Protein AF-A0A7J9PEL7-F1 (afdb_monomer)

Solvent-accessible surface area (backbone atoms only — not comparable to full-atom values): 27403 Å² total; per-residue (Å²): 136,82,88,91,86,84,88,88,78,89,92,85,79,84,77,78,75,78,64,82,72,67,81,70,72,71,47,67,44,72,65,52,62,36,76,44,71,66,62,45,57,34,31,46,69,50,69,36,65,22,92,60,58,43,24,30,36,38,66,42,43,48,27,34,41,40,18,80,68,28,40,36,37,41,76,51,77,20,33,27,36,34,36,48,72,29,37,41,36,34,45,28,32,30,29,20,29,32,5,28,27,12,37,30,33,36,44,27,30,61,24,40,40,34,49,27,38,18,30,49,13,46,26,6,36,39,27,34,53,21,29,45,29,39,39,30,51,27,35,14,28,51,9,49,31,5,36,38,31,34,48,19,32,49,28,40,40,33,49,28,38,14,29,50,10,49,29,5,36,36,30,27,52,50,18,26,49,28,39,42,29,50,27,38,15,30,50,5,49,28,6,35,37,29,27,54,49,21,23,50,27,40,40,32,47,28,39,15,31,64,8,59,20,12,33,33,35,27,45,20,32,57,29,43,40,23,53,24,40,22,31,9,88,31,42,72,40,81,45,79,45,54,47,44,38,26,42,54,86,66,100,80,45,39,9,29,37,34,39,26,88,83,66,68,14,63,19,63,68,35,59,45,86,86,60,82,53,28,18,74,66,56,44,74,75,53,100,61,30,50,23,73,27,25,30,30,59,87,84,76,69,84,70,47,29,51,72,46,78,74,26,62,65,73,46,78,37,66,51,47,57,48,61,34,34,29,39,69,50,41,79,82,34,69,62,46,39,36,36,37,35,62,98,78,50,77,36,74,35,44,81,53,95,81,34,30,38,42,56,73,47,87,50,69,73,45,78,39,42,41,36,41,34,30,28,25,68,75,69,26,63,27,68,84,53,65,39,52,35,32,29,58,54,81,81,82,79,90,79,84,91,77,92,78,81,88,59,50,91,48,51,43,78,77,58,71,20,73,54,45,45,50,48,60,47,72,31,52,37,31,15,34,47,78,69,26,40,60,57,39,41,59,56,21,65,78,62,44,62,29,80,90,64,73,93,85,59,35,33,35,41,25,38,45,43,93,55,9,58,55,37,48,74,47,30,83,78,43,96,73,50,64,38,77,69,31,83,21,89,32,14,7,33,36,35,69,48,80,46,73,47,71,92,54,102,58,79,44,78,32,47,38,39,39,31,22,22,21,38,74,50,0,26,50,14,19,52,59,48,57,31,62,33,70,60,86,63,97,52,67,38,34,20,32,48,48,101,90,46,58,39,86,74,84

Secondary structure (DSSP, 8-state):
------SS------------------EEE-SSSEEE-S-EEEEE-S-EE-SSS-SEEE-SSSEEEE-TT-EEE--SSS-SEEEES-BSEEEES-EEESSSEEEEEES-BS-EEES-EE-SSSEEEEEES--S-EEES-B--SSSEEEEEES--S-EEES-B--SSSEEEEEESS--S-EEES-B--S-SEEEEEESS--S-EEES-EEES-SEEEEEES--S-EEES-EEESSSSEEEES----B-SB-STT-B--EEE-TTS-SHHHHS--SSSSSB-SS-EE-SSS-EESSPBP--S---PPPEEEEEES-SSEESSS--EEEEEEE-TT-EEEEEEEETTTEEEEEEEETTEEEEE--SPPSEEEEEEEEEEETTS-EE---EEEEEE-PPPPPP-S--------TTBPS----HHHHHHHHHSEEEESSHHHHHHHTTTBS--EESTT----S-EEEES-TTT-HHHHHHGGGSSS---SSSS-TTEEEEEEEEEEE-SSSS-EEEEEEEEEESSHHHHHHHHHHHHH-SS--SS-EEEEEETTEEEE--

Sequence (554 aa):
MKDLNVKYLIFLALIVLFTSISSVSADNISTVPYVINTPGTHYLANDLFSSSGNAITITCDNVTIDGKEYTISGIGSNEGIYASGVSNITIKNVHVEHCFGGIYLDNVTDSIIENNTANSNDGGIYLIHSSNNTVTGNTANENWIGIEILQSSYNIVTGNTANSNDWGIGIYGSSNNNNITNNTANSNKYGIVLAYYSSNNRITNNTANSNKYGIHIEHSSNNNIFYNIFNNTNNYGPWGSNQNYWNTSGELGGGNYWFTPNGTGWSERYNDTDGDGFCDPYYPLDENNTDYLPIALISEDITAPAVTILSPEGTTYTTNNVTINVTATDFSGVSSVIAEIEGIGNVTLTLNDSYYLGNTGTLSNGNYTVTTYANDTFGNVNSSENVSIIIAVPSSSSSSRSDGDHYSSDLADGFTSKEIKSFVSSASVIFGNEIDQGFAKQLRENVETADGHTLIGDIIIVGGPEVNALAKEYNDQFKIPISNDNPGENKGVIQILKVQDNSGSVIKSYTIVYIAGSDRYGTLAALEYFKTLDELPEGPITVEYTENGPVLVE

Foldseek 3Di:
DDDDDDDPDDDPDPPPPPPPPPPPPAAEDDEDPEEAPDADEHEHPAAYEDADEERYEYDEERYEYADCQHEYEYQQDYEPYEYECYEAYEYENYEAENYQEPAEYYCYANYEYAHYEQEHHQERHEQHVYEHYEYANYEQEHHQERYEHHVYEHYEYAHYEQEHYLERYEYEDCHEHYEAAHYEQEHYQERYEAEDAHEHYEHAHYEYAAYVESYEYYCYEAYAAANYAAAYPHDYHYHNYAAYHQWDDDPLIGGYAFHYPVQCTPQSPADDPVQSQFRPDWAPPDPHYIGRGHGHDPPDDQDAWDKDWPPDAQEEDQAQKTKTKMATDHSLAWPWKWKAKPPPGIDTFDDDPRITIDMPPGHDFDKIKIWMWIAGPNGHIDTPDIHIYGHDHDDDDDDDDDDDDDAAPQAAPLAPAPALSNLLSFAAEEEQDPLQLVLSSNGGVHHYYQPPDDPPAAYEYAEALVRRVVNVVCQVVAPFRAELPPVHPQKKKWAWDWDWDPVDPDTDIYIYTYQYHSDPNNSNLSSNVSSHDHHRDPHMWMWGQDPVGIDTDD

Mean predicted aligned error: 17.96 Å

Radius of gyration: 30.97 Å; Cα contacts (8 Å, |Δi|>4): 1614; chains: 1; bounding box: 81×68×87 Å

InterPro domains:
  IPR006626 Parallel beta-helix repeat [SM00710] (86-107)
  IPR006626 Parallel beta-helix repeat [SM00710] (108-129)
  IPR006626 Parallel beta-helix repeat [SM00710] (130-151)
  IPR006626 Parallel beta-helix repeat [SM00710] (152-173)
  IPR006626 Parallel beta-helix repeat [SM00710] (175-196)
  IPR006626 Parallel beta-helix repeat [SM00710] (198-219)
  IPR007742 Periplasmic copper-binding protein NosD-like, beta helix domain [PF05048] (62-263)
  IPR011050 Pectin lyase fold/virulence factor [SSF51126] (33-287)
  IPR012334 Pectin lyase fold [G3DSA:2.160.20.10] (18-279)
  IPR013783 Immunoglobulin-like fold [G3DSA:2.60.40.10] (304-395)
  IPR022441 Parallel beta-helix repeat-2 [TIGR03804] (102-144)
  IPR022441 Parallel beta-helix repeat-2 [TIGR03804] (124-166)
  IPR022441 Parallel beta-helix repeat-2 [TIGR03804] (168-195)
  IPR022441 Parallel beta-helix repeat-2 [TIGR03804] (196-235)
  IPR022651 S-layer protein, outer domain [PF05124] (458-528)

Organism: Methanococcus maripaludis (NCBI:txid39152)

Nearest PDB structures (foldseek):
  8cka-assembly1_A  TM=7.990E-01  e=2.080E-02  Deinococcus radiodurans R1 = ATCC 13939 = DSM 20539
  5zks-assembly1_A  TM=6.744E-01  e=4.080E-03  Pseudarthrobacter chlorophenolicus A6
  5i0e-assembly1_B  TM=7.863E-01  e=5.630E-02  Trueperella pyogenes
  5f7s-assembly2_B  TM=7.925E-01  e=6.449E-02  Trueperella pyogenes
  5zl5-assembly1_D  TM=6.108E-01  e=2.856E-02  Pseudarthrobacter chlorophenolicus A6

Structure (mmCIF, N/CA/C/O backbone):
data_AF-A0A7J9PEL7-F1
#
_entry.id   AF-A0A7J9PEL7-F1
#
loop_
_atom_site.group_PDB
_atom_site.id
_atom_site.type_symbol
_atom_site.label_atom_id
_atom_site.label_alt_id
_atom_site.label_comp_id
_atom_site.label_asym_id
_atom_site.label_entity_id
_atom_site.label_seq_id
_atom_site.pdbx_PDB_ins_code
_atom_site.Cartn_x
_atom_site.Cartn_y
_atom_site.Cartn_z
_atom_site.occupancy
_atom_site.B_iso_or_equiv
_atom_site.auth_seq_id
_atom_site.auth_comp_id
_atom_site.auth_asym_id
_atom_site.auth_atom_id
_atom_site.pdbx_PDB_model_num
ATOM 1 N N . MET A 1 1 ? 3.640 -50.588 11.213 1.00 38.16 1 MET A N 1
ATOM 2 C CA . MET A 1 1 ? 4.276 -49.386 10.640 1.00 38.16 1 MET A CA 1
ATOM 3 C C . MET A 1 1 ? 3.196 -48.718 9.807 1.00 38.16 1 MET A C 1
ATOM 5 O O . MET A 1 1 ? 3.029 -49.094 8.663 1.00 38.16 1 MET A O 1
ATOM 9 N N . LYS A 1 2 ? 2.174 -48.106 10.413 1.00 33.50 2 LYS A N 1
ATOM 10 C CA . LYS A 1 2 ? 2.158 -46.907 11.273 1.00 33.50 2 LYS A CA 1
ATOM 11 C C . LYS A 1 2 ? 2.652 -45.660 10.532 1.00 33.50 2 LYS A C 1
ATOM 13 O O . LYS A 1 2 ? 3.819 -45.599 10.173 1.00 33.50 2 LYS A O 1
ATOM 18 N N . ASP A 1 3 ? 1.700 -44.737 10.410 1.00 34.62 3 ASP A N 1
ATOM 19 C CA . ASP A 1 3 ? 1.826 -43.286 10.281 1.00 34.62 3 ASP A CA 1
ATOM 20 C C . ASP A 1 3 ? 2.136 -42.702 8.901 1.00 34.62 3 ASP A C 1
ATOM 22 O O . ASP A 1 3 ? 3.257 -42.301 8.622 1.00 34.62 3 ASP A O 1
ATOM 26 N N . LEU A 1 4 ? 1.081 -42.553 8.087 1.00 30.44 4 LEU A N 1
ATOM 27 C CA . LEU A 1 4 ? 0.816 -41.308 7.349 1.00 30.44 4 LEU A CA 1
ATOM 28 C C . LEU A 1 4 ? -0.655 -41.268 6.882 1.00 30.44 4 LEU A C 1
ATOM 30 O O . LEU A 1 4 ? -0.966 -41.410 5.707 1.00 30.44 4 LEU A O 1
ATOM 34 N N . ASN A 1 5 ? -1.590 -41.170 7.832 1.00 37.16 5 ASN A N 1
ATOM 35 C CA . ASN A 1 5 ? -3.023 -41.033 7.532 1.00 37.16 5 ASN A CA 1
ATOM 36 C C . ASN A 1 5 ? -3.739 -40.123 8.549 1.00 37.16 5 ASN A C 1
ATOM 38 O O . ASN A 1 5 ? -4.806 -40.448 9.057 1.00 37.16 5 ASN A O 1
ATOM 42 N N . VAL A 1 6 ? -3.112 -38.986 8.877 1.00 38.25 6 VAL A N 1
ATOM 43 C CA . VAL A 1 6 ? -3.708 -37.879 9.645 1.00 38.25 6 VAL A CA 1
ATOM 44 C C . VAL A 1 6 ? -3.074 -36.574 9.153 1.00 38.25 6 VAL A C 1
ATOM 46 O O . VAL A 1 6 ? -1.989 -36.243 9.621 1.00 38.25 6 VAL A O 1
ATOM 49 N N . LYS A 1 7 ? -3.699 -35.875 8.184 1.00 34.28 7 LYS A N 1
ATOM 50 C CA . LYS A 1 7 ? -3.539 -34.410 7.969 1.00 34.28 7 LYS A CA 1
ATOM 51 C C . LYS A 1 7 ? -4.413 -33.747 6.881 1.00 34.28 7 LYS A C 1
ATOM 53 O O . LYS A 1 7 ? -4.077 -32.654 6.454 1.00 34.28 7 LYS A O 1
ATOM 58 N N . TYR A 1 8 ? -5.543 -34.329 6.468 1.00 32.06 8 TYR A N 1
ATOM 59 C CA . TYR A 1 8 ? -6.519 -33.624 5.607 1.00 32.06 8 TYR A CA 1
ATOM 60 C C . TYR A 1 8 ? -7.971 -33.915 6.005 1.00 32.06 8 TYR A C 1
ATOM 62 O O . TYR A 1 8 ? -8.818 -34.241 5.184 1.00 32.06 8 TYR A O 1
ATOM 70 N N . LEU A 1 9 ? -8.255 -33.804 7.301 1.00 32.06 9 LEU A N 1
ATOM 71 C CA . LEU A 1 9 ? -9.606 -33.649 7.834 1.00 32.06 9 LEU A CA 1
ATOM 72 C C . LEU A 1 9 ? -9.492 -32.696 9.033 1.00 32.06 9 LEU A C 1
ATOM 74 O O . LEU A 1 9 ? -8.591 -32.881 9.848 1.00 32.06 9 LEU A O 1
ATOM 78 N N . ILE A 1 10 ? -10.423 -31.744 9.135 1.00 31.88 10 ILE A N 1
ATOM 79 C CA . ILE A 1 10 ? -10.523 -30.618 10.090 1.00 31.88 10 ILE A CA 1
ATOM 80 C C . ILE A 1 10 ? -9.988 -29.290 9.523 1.00 31.88 10 ILE A C 1
ATOM 82 O O . ILE A 1 10 ? -8.906 -28.839 9.871 1.00 31.88 10 ILE A O 1
ATOM 86 N N . PHE A 1 11 ? -10.800 -28.647 8.681 1.00 27.72 11 PHE A N 1
ATOM 87 C CA . PHE A 1 11 ? -11.146 -27.223 8.816 1.00 27.72 11 PHE A CA 1
ATOM 88 C C . PHE A 1 11 ? -12.540 -27.006 8.201 1.00 27.72 11 PHE A C 1
ATOM 90 O O . PHE A 1 11 ? -12.734 -26.335 7.198 1.00 27.72 11 PHE A O 1
ATOM 97 N N . LEU A 1 12 ? -13.528 -27.685 8.790 1.00 32.22 12 LEU A N 1
ATOM 98 C CA . LEU A 1 12 ? -14.948 -27.410 8.584 1.00 32.22 12 LEU A CA 1
ATOM 99 C C . LEU A 1 12 ? -15.649 -27.635 9.923 1.00 32.22 12 LEU A C 1
ATOM 101 O O . LEU A 1 12 ? -16.170 -28.713 10.188 1.00 32.22 12 LEU A O 1
ATOM 105 N N . ALA A 1 13 ? -15.514 -26.649 10.811 1.00 28.16 13 ALA A N 1
ATOM 106 C CA . ALA A 1 13 ? -16.372 -26.421 11.974 1.00 28.16 13 ALA A CA 1
ATOM 107 C C . ALA A 1 13 ? -15.908 -25.153 12.713 1.00 28.16 13 ALA A C 1
ATOM 109 O O . ALA A 1 13 ? -15.341 -25.234 13.799 1.00 28.16 13 ALA A O 1
ATOM 110 N N . LEU A 1 14 ? -16.195 -23.972 12.164 1.00 28.61 14 LEU A N 1
ATOM 111 C CA . LEU A 1 14 ? -16.724 -22.925 13.034 1.00 28.61 14 LEU A CA 1
ATOM 112 C C . LEU A 1 14 ? -18.226 -22.906 12.783 1.00 28.61 14 LEU A C 1
ATOM 114 O O . LEU A 1 14 ? -18.744 -22.265 11.875 1.00 28.61 14 LEU A O 1
ATOM 118 N N . ILE A 1 15 ? -18.908 -23.732 13.569 1.00 34.09 15 ILE A N 1
ATOM 119 C CA . ILE A 1 15 ? -20.324 -23.570 13.847 1.00 34.09 15 ILE A CA 1
ATOM 120 C C . ILE A 1 15 ? -20.444 -22.170 14.446 1.00 34.09 15 ILE A C 1
ATOM 122 O O . ILE A 1 15 ? -20.112 -21.960 15.612 1.00 34.09 15 ILE A O 1
ATOM 126 N N . VAL A 1 16 ? -20.896 -21.207 13.642 1.00 32.59 16 VAL A N 1
ATOM 127 C CA . VAL A 1 16 ? -21.581 -20.037 14.180 1.00 32.59 16 VAL A CA 1
ATOM 128 C C . VAL A 1 16 ? -22.853 -20.596 14.799 1.00 32.59 16 VAL A C 1
ATOM 130 O O . VAL A 1 16 ? -23.859 -20.836 14.133 1.00 32.59 16 VAL A O 1
ATOM 133 N N . LEU A 1 17 ? -22.774 -20.897 16.093 1.00 31.14 17 LEU A N 1
ATOM 134 C CA . LEU A 1 17 ? -23.946 -20.952 16.941 1.00 31.14 17 LEU A CA 1
ATOM 135 C C . LEU A 1 17 ? -24.556 -19.554 16.855 1.00 31.14 17 LEU A C 1
ATOM 137 O O . LEU A 1 17 ? -24.154 -18.646 17.574 1.00 31.14 17 LEU A O 1
ATOM 141 N N . PHE A 1 18 ? -25.532 -19.387 15.962 1.00 34.00 18 PHE A N 1
ATOM 142 C CA . PHE A 1 18 ? -26.567 -18.377 16.117 1.00 34.00 18 PHE A CA 1
ATOM 143 C C . PHE A 1 18 ? -27.345 -18.735 17.391 1.00 34.00 18 PHE A C 1
ATOM 145 O O . PHE A 1 18 ? -28.462 -19.246 17.363 1.00 34.00 18 PHE A O 1
ATOM 152 N N . THR A 1 19 ? -26.745 -18.482 18.554 1.00 33.47 19 THR A N 1
ATOM 153 C CA . THR A 1 19 ? -27.541 -17.962 19.653 1.00 33.47 19 THR A CA 1
ATOM 154 C C . THR A 1 19 ? -28.042 -16.627 19.151 1.00 33.47 19 THR A C 1
ATOM 156 O O . THR A 1 19 ? -27.228 -15.786 18.785 1.00 33.47 19 THR A O 1
ATOM 159 N N . SER A 1 20 ? -29.360 -16.487 19.054 1.00 35.47 20 SER A N 1
ATOM 160 C CA . SER A 1 20 ? -30.063 -15.239 18.781 1.00 35.47 20 SER A CA 1
ATOM 161 C C . SER A 1 20 ? -29.303 -14.044 19.362 1.00 35.47 20 SER A C 1
ATOM 163 O O . SER A 1 20 ? -29.417 -13.759 20.556 1.00 35.47 20 SER A O 1
ATOM 165 N N . ILE A 1 21 ? -28.513 -13.362 18.531 1.00 40.50 21 ILE A N 1
ATOM 166 C CA . ILE A 1 21 ? -28.058 -12.021 18.852 1.00 40.50 21 ILE A CA 1
ATOM 167 C C . ILE A 1 21 ? -29.318 -11.204 18.643 1.00 40.50 21 ILE A C 1
ATOM 169 O O . ILE A 1 21 ? -29.686 -10.855 17.523 1.00 40.50 21 ILE A O 1
ATOM 173 N N . SER A 1 22 ? -30.048 -11.006 19.741 1.00 38.19 22 SER A N 1
ATOM 174 C CA . SER A 1 22 ? -30.887 -9.830 19.912 1.00 38.19 22 SER A CA 1
ATOM 175 C C . SER A 1 22 ? -30.138 -8.687 19.253 1.00 38.19 22 SER A C 1
ATOM 177 O O . SER A 1 22 ? -28.979 -8.486 19.606 1.00 38.19 22 SER A O 1
ATOM 179 N N . SER A 1 23 ? -30.736 -8.015 18.271 1.00 40.09 23 SER A N 1
ATOM 180 C CA . SER A 1 23 ? -30.172 -6.808 17.676 1.00 40.09 23 SER A CA 1
ATOM 181 C C . SER A 1 23 ? -29.805 -5.860 18.817 1.00 40.09 23 SER A C 1
ATOM 183 O O . SER A 1 23 ? -30.679 -5.182 19.364 1.00 40.09 23 SER A O 1
ATOM 185 N N . VAL A 1 24 ? -28.545 -5.896 19.253 1.00 47.69 24 VAL A N 1
ATOM 186 C CA . VAL A 1 24 ? -28.011 -4.938 20.207 1.00 47.69 24 VAL A CA 1
ATOM 187 C C . VAL A 1 24 ? -28.098 -3.639 19.438 1.00 47.69 24 VAL A C 1
ATOM 189 O O . VAL A 1 24 ? -27.579 -3.542 18.324 1.00 47.69 24 VAL A O 1
ATOM 192 N N . SER A 1 25 ? -28.894 -2.700 19.947 1.00 51.19 25 SER A N 1
ATOM 193 C CA . SER A 1 25 ? -28.944 -1.377 19.350 1.00 51.19 25 SER A CA 1
ATOM 194 C C . SER A 1 25 ? -27.511 -0.887 19.250 1.00 51.19 25 SER A C 1
ATOM 196 O O . SER A 1 25 ? -26.796 -0.949 20.242 1.00 51.19 25 SER A O 1
ATOM 198 N N . ALA A 1 26 ? -27.107 -0.448 18.064 1.00 60.47 26 ALA A N 1
ATOM 199 C CA . ALA A 1 26 ? -25.869 0.285 17.871 1.00 60.47 26 ALA A CA 1
ATOM 200 C 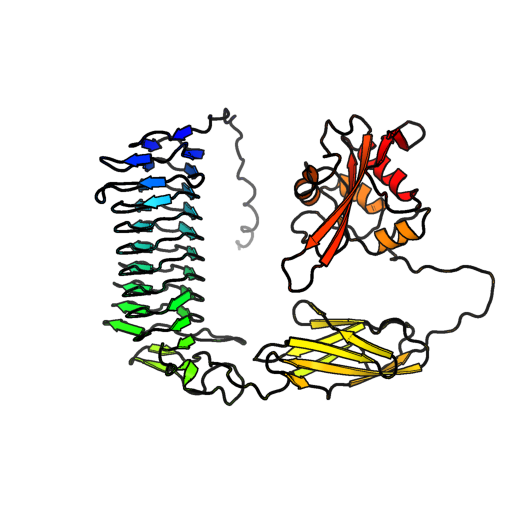C . ALA A 1 26 ? -25.699 1.305 19.009 1.00 60.47 26 ALA A C 1
ATOM 202 O O . ALA A 1 26 ? -26.512 2.229 19.128 1.00 60.47 26 ALA A O 1
ATOM 203 N N . ASP A 1 27 ? -24.694 1.103 19.860 1.00 79.00 27 ASP A N 1
ATOM 204 C CA . ASP A 1 27 ? -24.444 1.996 20.982 1.00 79.00 27 ASP A CA 1
ATOM 205 C C . ASP A 1 27 ? -23.780 3.259 20.428 1.00 79.00 27 ASP A C 1
ATOM 207 O O . ASP A 1 27 ? -22.665 3.250 19.902 1.00 79.00 27 ASP A O 1
ATOM 211 N N . ASN A 1 28 ? -24.535 4.355 20.468 1.00 93.19 28 ASN A N 1
ATOM 212 C CA . ASN A 1 28 ? -24.075 5.661 20.027 1.00 93.19 28 ASN A CA 1
ATOM 213 C C . ASN A 1 28 ? -23.346 6.355 21.184 1.00 93.19 28 ASN A C 1
ATOM 215 O O . ASN A 1 28 ? -23.940 6.652 22.223 1.00 93.19 28 ASN A O 1
ATOM 219 N N . ILE A 1 29 ? -22.068 6.654 20.983 1.00 97.06 29 ILE A N 1
ATOM 220 C CA . ILE A 1 29 ? -21.221 7.394 21.912 1.00 97.06 29 ILE A CA 1
ATOM 221 C C . ILE A 1 29 ? -21.400 8.885 21.622 1.00 97.06 29 ILE A C 1
ATOM 223 O O . ILE A 1 29 ? -20.903 9.408 20.625 1.00 97.06 29 ILE A O 1
ATOM 227 N N . SER A 1 30 ? -22.129 9.574 22.501 1.00 96.62 30 SER A N 1
ATOM 228 C CA . SER A 1 30 ? -22.395 11.017 22.390 1.00 96.62 30 SER A CA 1
ATOM 229 C C . SER A 1 30 ? -21.666 11.868 23.435 1.00 96.62 30 SER A C 1
ATOM 231 O O . SER A 1 30 ? -21.715 13.096 23.382 1.00 96.62 30 SER A O 1
ATOM 233 N N . THR A 1 31 ? -21.014 11.237 24.418 1.00 96.50 31 THR A N 1
ATOM 234 C CA . THR A 1 31 ? -20.291 11.912 25.510 1.00 96.50 31 THR A CA 1
ATOM 235 C C . THR A 1 31 ? -19.073 11.107 25.949 1.00 96.50 31 THR A C 1
ATOM 237 O O . THR A 1 31 ? -19.129 9.879 25.948 1.00 96.50 31 THR A O 1
ATOM 240 N N . VAL A 1 32 ? -18.029 11.798 26.411 1.00 97.06 32 VAL A N 1
ATOM 241 C CA . VAL A 1 32 ? -16.792 11.218 26.964 1.00 97.06 32 VAL A CA 1
ATOM 242 C C . VAL A 1 32 ? -16.527 11.758 28.381 1.00 97.06 32 VAL A C 1
ATOM 244 O O . VAL A 1 32 ? -17.002 12.853 28.697 1.00 97.06 32 VAL A O 1
ATOM 247 N N . PRO A 1 33 ? -15.804 11.031 29.255 1.00 96.94 33 PRO A N 1
ATOM 248 C CA . PRO A 1 33 ? -15.179 9.725 29.025 1.00 96.94 33 PRO A CA 1
ATOM 249 C C . PRO A 1 33 ? -16.208 8.596 28.870 1.00 96.94 33 PRO A C 1
ATOM 251 O O . PRO A 1 33 ? -17.239 8.588 29.544 1.00 96.94 33 PRO A O 1
ATOM 254 N N . TYR A 1 34 ? -15.926 7.641 27.987 1.00 97.00 34 TYR A N 1
ATOM 255 C CA . TYR A 1 34 ? -16.792 6.498 27.697 1.00 97.00 34 TYR A CA 1
ATOM 256 C C . TYR A 1 34 ? -16.021 5.181 27.831 1.00 97.00 34 TYR A C 1
ATOM 258 O O . TYR A 1 34 ? -14.873 5.081 27.404 1.00 97.00 34 TYR A O 1
ATOM 266 N N . VAL A 1 35 ? -16.647 4.156 28.415 1.00 97.75 35 VAL A N 1
ATOM 267 C CA . VAL A 1 35 ? -16.036 2.829 28.589 1.00 97.75 35 VAL A CA 1
ATOM 268 C C . VAL A 1 35 ? -16.846 1.794 27.820 1.00 97.75 35 VAL A C 1
ATOM 270 O O . VAL A 1 35 ? -18.002 1.541 28.156 1.00 97.75 35 VAL A O 1
ATOM 273 N N . ILE A 1 36 ? -16.217 1.163 26.832 1.00 97.75 36 ILE A N 1
ATOM 274 C CA . ILE A 1 36 ? -16.770 0.039 26.082 1.00 97.75 36 ILE A CA 1
ATOM 275 C C . ILE A 1 36 ? -16.380 -1.253 26.796 1.00 97.75 36 ILE A C 1
ATOM 277 O O . ILE A 1 36 ? -15.233 -1.697 26.744 1.00 97.75 36 ILE A O 1
ATOM 281 N N . ASN A 1 37 ? -17.358 -1.849 27.470 1.00 96.56 37 ASN A N 1
ATOM 282 C CA . ASN A 1 37 ? -17.214 -3.101 28.217 1.00 96.56 37 ASN A CA 1
ATOM 283 C C . ASN A 1 37 ? -18.135 -4.219 27.697 1.00 96.56 37 ASN A C 1
ATOM 285 O O . ASN A 1 37 ? -18.250 -5.267 28.335 1.00 96.56 37 ASN A O 1
ATOM 289 N N . THR A 1 38 ? -18.787 -3.995 26.553 1.00 94.88 38 THR A N 1
ATOM 290 C CA . THR A 1 38 ? -19.583 -4.998 25.846 1.00 94.88 38 THR A CA 1
ATOM 291 C C . THR A 1 38 ? -19.128 -5.124 24.385 1.00 94.88 38 THR A C 1
ATOM 293 O O . THR A 1 38 ? -18.906 -4.100 23.727 1.00 94.88 38 THR A O 1
ATOM 296 N N . PRO A 1 39 ? -18.985 -6.363 23.870 1.00 96.88 39 PRO A N 1
ATOM 297 C CA . PRO A 1 39 ? -18.703 -6.608 22.461 1.00 96.88 39 PRO A CA 1
ATOM 298 C C . PRO A 1 39 ? -19.746 -5.992 21.529 1.00 96.88 39 PRO A C 1
ATOM 300 O O . PRO A 1 39 ? -20.911 -5.844 21.900 1.00 96.88 39 PRO A O 1
ATOM 303 N N . GLY A 1 40 ? -19.349 -5.737 20.286 1.00 94.75 40 GLY A N 1
ATOM 304 C CA . GLY A 1 40 ? -20.227 -5.232 19.236 1.00 94.75 40 GLY A CA 1
ATOM 305 C C . GLY A 1 40 ? -19.725 -3.941 18.604 1.00 94.75 40 GLY A C 1
ATOM 306 O O . GLY A 1 40 ? -18.581 -3.527 18.797 1.00 94.75 40 GLY A O 1
ATOM 307 N N . THR A 1 41 ? -20.594 -3.321 17.809 1.00 96.81 41 THR A N 1
ATOM 308 C CA . THR A 1 41 ? -20.276 -2.094 17.078 1.00 96.81 41 THR A CA 1
ATOM 309 C C . THR A 1 41 ? -20.808 -0.866 17.805 1.00 96.81 41 THR A C 1
ATOM 311 O O . THR A 1 41 ? -22.000 -0.770 18.100 1.00 96.81 41 THR A O 1
ATOM 314 N N . HIS A 1 42 ? -19.910 0.087 18.019 1.00 97.38 42 HIS A N 1
ATOM 315 C CA . HIS A 1 42 ? -20.126 1.365 18.679 1.00 97.38 42 HIS A CA 1
ATOM 316 C C . HIS A 1 42 ? -19.851 2.484 17.680 1.00 97.38 42 HIS A C 1
ATOM 318 O O . HIS A 1 42 ? -18.880 2.421 16.924 1.00 97.38 42 HIS A O 1
ATOM 324 N N . TYR A 1 43 ? -20.696 3.509 17.672 1.00 97.88 43 TYR A N 1
ATOM 325 C CA . TYR A 1 43 ? -20.584 4.617 16.723 1.00 97.88 43 TYR A CA 1
ATOM 326 C C . TYR A 1 43 ? -20.413 5.932 17.455 1.00 97.88 43 TYR A C 1
ATOM 328 O O . TYR A 1 43 ? -21.110 6.180 18.438 1.00 97.88 43 TYR A O 1
ATOM 336 N N . LEU A 1 44 ? -19.568 6.820 16.940 1.00 98.25 44 LEU A N 1
ATOM 337 C CA . LEU A 1 44 ? -19.627 8.209 17.383 1.00 98.25 44 LEU A CA 1
ATOM 338 C C . LEU A 1 44 ? -20.891 8.874 16.826 1.00 98.25 44 LEU A C 1
ATOM 340 O O . LEU A 1 44 ? -21.285 8.646 15.679 1.00 98.25 44 LEU A O 1
ATOM 344 N N . ALA A 1 45 ? -21.551 9.673 17.663 1.00 97.50 45 ALA A N 1
ATOM 345 C CA . ALA A 1 45 ? -22.775 10.390 17.295 1.00 97.50 45 ALA A CA 1
ATOM 346 C C . ALA A 1 45 ? -22.541 11.873 16.965 1.00 97.50 45 ALA A C 1
ATOM 348 O O . ALA A 1 45 ? -23.412 12.521 16.384 1.00 97.50 45 ALA A O 1
ATOM 349 N N . ASN A 1 46 ? -21.403 12.413 17.392 1.00 98.19 46 ASN A N 1
ATOM 350 C CA . ASN A 1 46 ? -21.010 13.811 17.275 1.00 98.19 46 ASN A CA 1
ATOM 351 C C . ASN A 1 46 ? -19.518 13.947 17.599 1.00 98.19 46 ASN A C 1
ATOM 353 O O . ASN A 1 46 ? -18.918 13.010 18.124 1.00 98.19 46 ASN A O 1
ATOM 357 N N . ASP A 1 47 ? -18.959 15.137 17.377 1.00 98.50 47 ASP A N 1
ATOM 358 C CA . ASP A 1 47 ? -17.630 15.480 17.884 1.00 98.50 47 ASP A CA 1
ATOM 359 C C . ASP A 1 47 ? -17.610 15.455 19.420 1.00 98.50 47 ASP A C 1
ATOM 361 O O . ASP A 1 47 ? -18.545 15.915 20.086 1.00 98.50 47 ASP A O 1
ATOM 365 N N . LEU A 1 48 ? -16.535 14.917 19.987 1.00 98.31 48 LEU A N 1
ATOM 366 C CA . LEU A 1 48 ? -16.351 14.664 21.410 1.00 98.31 48 LEU A CA 1
ATOM 367 C C . LEU A 1 48 ? -15.130 15.423 21.923 1.00 98.31 48 LEU A C 1
ATOM 369 O O . LEU A 1 48 ? -14.077 15.441 21.293 1.00 98.31 48 LEU A O 1
ATOM 373 N N . PHE A 1 49 ? -15.263 16.016 23.108 1.00 97.38 49 PHE A N 1
ATOM 374 C CA . PHE A 1 49 ? -14.181 16.735 23.773 1.00 97.38 49 PHE A CA 1
ATOM 375 C C . PHE A 1 49 ? -13.917 16.129 25.151 1.00 97.38 49 PHE A C 1
ATOM 377 O O . PHE A 1 49 ? -14.799 16.154 26.014 1.00 97.38 49 PHE A O 1
ATOM 384 N N . SER A 1 50 ? -12.713 15.592 25.365 1.00 94.31 50 SER A N 1
ATOM 385 C CA . SER A 1 50 ? -12.309 15.042 26.661 1.00 94.31 50 SER A CA 1
ATOM 386 C C . SER A 1 50 ? -11.566 16.084 27.487 1.00 94.31 50 SER A C 1
ATOM 388 O O . SER A 1 50 ? -10.436 16.454 27.182 1.00 94.31 50 SER A O 1
ATOM 390 N N . SER A 1 51 ? -12.181 16.533 28.582 1.00 91.44 51 SER A N 1
ATOM 391 C CA . SER A 1 51 ? -11.553 17.467 29.525 1.00 91.44 51 SER A CA 1
ATOM 392 C C . SER A 1 51 ? -10.699 16.787 30.600 1.00 91.44 51 SER A C 1
ATOM 394 O O . SER A 1 51 ? -10.065 17.475 31.399 1.00 91.44 51 SER A O 1
ATOM 396 N N . SER A 1 52 ? -10.746 15.456 30.701 1.00 89.94 52 SER A N 1
ATOM 397 C CA . SER A 1 52 ? -9.994 14.672 31.687 1.00 89.94 52 SER A CA 1
ATOM 398 C C . SER A 1 52 ? -10.122 13.177 31.416 1.00 89.94 52 SER A C 1
ATOM 400 O O . SER A 1 52 ? -11.232 12.703 31.176 1.00 89.94 52 SER A O 1
ATOM 402 N N . GLY A 1 53 ? -9.033 12.427 31.600 1.00 90.31 53 GLY A N 1
ATOM 403 C CA . GLY A 1 53 ? -9.027 10.978 31.395 1.00 90.31 53 GLY A CA 1
ATOM 404 C C . GLY A 1 53 ? -9.197 10.587 29.925 1.00 90.31 53 GLY A C 1
ATOM 405 O O . GLY A 1 53 ? -9.459 11.428 29.064 1.00 90.31 53 GLY A O 1
ATOM 406 N N . ASN A 1 54 ? -9.014 9.300 29.639 1.00 96.62 54 ASN A N 1
ATOM 407 C CA . ASN A 1 54 ? -9.111 8.775 28.277 1.00 96.62 54 ASN A CA 1
ATOM 408 C C . ASN A 1 54 ? -10.514 9.033 27.720 1.00 96.62 54 ASN A C 1
ATOM 410 O O . ASN A 1 54 ? -11.499 8.801 28.427 1.00 96.62 54 ASN A O 1
ATOM 414 N N . ALA A 1 55 ? -10.620 9.510 26.477 1.00 98.06 55 ALA A N 1
ATOM 415 C CA . ALA A 1 55 ? -11.927 9.841 25.916 1.00 98.06 55 ALA A CA 1
ATOM 416 C C . ALA A 1 55 ? -12.768 8.570 25.726 1.00 98.06 55 ALA A C 1
ATOM 418 O O . ALA A 1 55 ? -13.905 8.507 26.192 1.00 98.06 55 ALA A O 1
ATOM 419 N N . ILE A 1 56 ? -12.186 7.529 25.126 1.00 98.44 56 ILE A N 1
ATOM 420 C CA . ILE A 1 56 ? -12.793 6.198 25.022 1.00 98.44 56 ILE A CA 1
ATOM 421 C C . ILE A 1 56 ? -11.830 5.149 25.568 1.00 98.44 56 ILE A C 1
ATOM 423 O O . ILE A 1 56 ? -10.649 5.138 25.234 1.00 98.44 56 ILE A O 1
ATOM 427 N N . THR A 1 57 ? -12.341 4.251 26.410 1.00 98.62 57 THR A N 1
ATOM 428 C CA . THR A 1 57 ? -11.605 3.092 26.928 1.00 98.62 57 THR A CA 1
ATOM 429 C C . THR A 1 57 ? -12.277 1.791 26.505 1.00 98.62 57 THR A C 1
ATOM 431 O O . THR A 1 57 ? -13.455 1.595 26.793 1.00 98.62 57 THR A O 1
ATOM 434 N N . ILE A 1 58 ? -11.531 0.892 25.867 1.00 98.69 58 ILE A N 1
ATOM 435 C CA . ILE A 1 58 ? -11.993 -0.435 25.446 1.00 98.69 58 ILE A CA 1
ATOM 436 C C . ILE A 1 58 ? -11.460 -1.482 26.425 1.00 98.69 58 ILE A C 1
ATOM 438 O O . ILE A 1 58 ? -10.249 -1.594 26.617 1.00 98.69 58 ILE A O 1
ATOM 442 N N . THR A 1 59 ? -12.364 -2.245 27.044 1.00 98.19 59 THR A N 1
ATOM 443 C CA . THR A 1 59 ? -12.025 -3.254 28.066 1.00 98.19 59 THR A CA 1
ATOM 444 C C . THR A 1 59 ? -12.556 -4.655 27.761 1.00 98.19 59 THR A C 1
ATOM 446 O O . THR A 1 59 ? -12.509 -5.531 28.626 1.00 98.19 59 THR A O 1
ATOM 449 N N . CYS A 1 60 ? -13.077 -4.885 26.554 1.00 98.06 60 CYS A N 1
ATOM 450 C CA . CYS A 1 60 ? -13.538 -6.198 26.111 1.00 98.06 60 CYS A CA 1
ATOM 451 C C . CYS A 1 60 ? -13.165 -6.476 24.649 1.00 98.06 60 CYS A C 1
ATOM 453 O O . CYS A 1 60 ? -12.954 -5.548 23.868 1.00 98.06 60 CYS A O 1
ATOM 455 N N . ASP A 1 61 ? -13.084 -7.762 24.311 1.00 98.56 61 ASP A N 1
ATOM 456 C CA . ASP A 1 61 ? -12.794 -8.248 22.961 1.00 98.56 61 ASP A CA 1
ATOM 457 C C . ASP A 1 61 ? -13.967 -8.020 21.994 1.00 98.56 61 ASP A C 1
ATOM 459 O O . ASP A 1 61 ? -15.117 -7.872 22.417 1.00 98.56 61 ASP A O 1
ATOM 463 N N . ASN A 1 62 ? -13.709 -8.149 20.688 1.00 97.75 62 ASN A N 1
ATOM 464 C CA . ASN A 1 62 ? -14.733 -8.124 19.630 1.00 97.75 62 ASN A CA 1
ATOM 465 C C . ASN A 1 62 ? -15.500 -6.792 19.580 1.00 97.75 62 ASN A C 1
ATOM 467 O O . ASN A 1 62 ? -16.736 -6.759 19.560 1.00 97.75 62 ASN A O 1
ATOM 471 N N . VAL A 1 63 ? -14.756 -5.688 19.589 1.00 98.44 63 VAL A N 1
ATOM 472 C CA . VAL A 1 63 ? -15.294 -4.323 19.567 1.00 98.44 63 VAL A CA 1
ATOM 473 C C . VAL A 1 63 ? -14.979 -3.668 18.235 1.00 98.44 63 VAL A C 1
ATOM 475 O O . VAL A 1 63 ? -13.827 -3.608 17.827 1.00 98.44 63 VAL A O 1
ATOM 478 N N . THR A 1 64 ? -15.985 -3.092 17.589 1.00 98.56 64 THR A N 1
ATOM 479 C CA . THR A 1 64 ? -15.777 -2.163 16.476 1.00 98.56 64 THR A CA 1
ATOM 480 C C . THR A 1 64 ? -16.159 -0.762 16.924 1.00 98.56 64 THR A C 1
ATOM 482 O O . THR A 1 64 ? -17.290 -0.554 17.349 1.00 98.56 64 THR A O 1
ATOM 485 N N . ILE A 1 65 ? -15.251 0.200 16.795 1.00 98.31 65 ILE A N 1
ATOM 486 C CA . ILE A 1 65 ? -15.550 1.630 16.854 1.00 98.31 65 ILE A CA 1
ATOM 487 C C . ILE A 1 65 ? -15.556 2.155 15.423 1.00 98.31 65 ILE A C 1
ATOM 489 O O . ILE A 1 65 ? -14.541 2.073 14.734 1.00 98.31 65 ILE A O 1
ATOM 493 N N . ASP A 1 66 ? -16.685 2.712 14.995 1.00 98.44 66 ASP A N 1
ATOM 494 C CA . ASP A 1 66 ? -16.794 3.468 13.749 1.00 98.44 66 ASP A CA 1
ATOM 495 C C . ASP A 1 66 ? -17.037 4.946 14.073 1.00 98.44 66 ASP A C 1
ATOM 497 O O . ASP A 1 66 ? -18.096 5.341 14.578 1.00 98.44 66 ASP A O 1
ATOM 501 N N . GLY A 1 67 ? -16.014 5.754 13.812 1.00 98.12 67 GLY A N 1
ATOM 502 C CA . GLY A 1 67 ? -16.003 7.180 14.084 1.00 98.12 67 GLY A CA 1
ATOM 503 C C . GLY A 1 67 ? -16.946 7.990 13.209 1.00 98.12 67 GLY A C 1
ATOM 504 O O . GLY A 1 67 ? -17.302 9.094 13.610 1.00 98.12 67 GLY A O 1
ATOM 505 N N . LYS A 1 68 ? -17.389 7.464 12.057 1.00 97.50 68 LYS A N 1
ATOM 506 C CA . LYS A 1 68 ? -18.200 8.207 11.074 1.00 97.50 68 LYS A CA 1
ATOM 507 C C . LYS A 1 68 ? -17.626 9.594 10.735 1.00 97.50 68 LYS A C 1
ATOM 509 O O . LYS A 1 68 ? -18.381 10.541 10.529 1.00 97.50 68 LYS A O 1
ATOM 514 N N . GLU A 1 69 ? -16.302 9.697 10.699 1.00 97.38 69 GLU A N 1
ATOM 515 C CA . GLU A 1 69 ? -15.518 10.922 10.497 1.00 97.38 69 GLU A CA 1
ATOM 516 C C . GLU A 1 69 ? -15.681 11.989 11.600 1.00 97.38 69 GLU A C 1
ATOM 518 O O . GLU A 1 69 ? -15.263 13.131 11.425 1.00 97.38 69 GLU A O 1
ATOM 523 N N . TYR A 1 70 ? -16.276 11.651 12.750 1.00 98.62 70 TYR A N 1
ATOM 524 C CA . TYR A 1 70 ? -16.338 12.562 13.896 1.00 98.62 70 TYR A CA 1
ATOM 525 C C . TYR A 1 70 ? -14.998 12.662 14.623 1.00 98.62 70 TYR A C 1
ATOM 527 O O . TYR A 1 70 ? -14.198 11.719 14.662 1.00 98.62 70 TYR A O 1
ATOM 535 N N . THR A 1 71 ? -14.794 13.815 15.259 1.00 98.75 71 THR A N 1
ATOM 536 C CA . THR A 1 71 ? -13.565 14.146 15.977 1.00 98.75 71 THR A CA 1
ATOM 537 C C . THR A 1 71 ? -13.653 13.818 17.463 1.00 98.75 71 THR A C 1
ATOM 539 O O . THR A 1 71 ? -14.622 14.158 18.136 1.00 98.75 71 THR A O 1
ATOM 542 N N . ILE A 1 72 ? -12.593 13.228 18.009 1.00 98.69 72 ILE A N 1
ATOM 543 C CA . ILE A 1 72 ? -12.287 13.142 19.435 1.00 98.69 72 ILE A CA 1
ATOM 544 C C . ILE A 1 72 ? -11.109 14.080 19.706 1.00 98.69 72 ILE A C 1
ATOM 546 O O . ILE A 1 72 ? -9.988 13.822 19.276 1.00 98.69 72 ILE A O 1
ATOM 550 N N . SER A 1 73 ? -11.357 15.159 20.440 1.00 98.25 73 SER A N 1
ATOM 551 C CA . SER A 1 73 ? -10.336 16.148 20.793 1.00 98.25 73 SER A CA 1
ATOM 552 C C . SER A 1 73 ? -10.017 16.082 22.289 1.00 98.25 73 SER A C 1
ATOM 554 O O . SER A 1 73 ? -10.923 16.013 23.130 1.00 98.25 73 SER A O 1
ATOM 556 N N . GLY A 1 74 ? -8.729 16.047 22.627 1.00 96.56 74 GLY A N 1
ATOM 557 C CA . GLY A 1 74 ? -8.231 15.967 24.001 1.00 96.56 74 GLY A CA 1
ATOM 558 C C . GLY A 1 74 ? -7.713 17.294 24.565 1.00 96.56 74 GLY A C 1
ATOM 559 O O . GLY A 1 74 ? -8.014 18.384 24.079 1.00 96.56 74 GLY A O 1
ATOM 560 N N . ILE A 1 75 ? -6.911 17.185 25.627 1.00 94.00 75 ILE A N 1
ATOM 561 C CA . ILE A 1 75 ? -6.212 18.303 26.292 1.00 94.00 75 ILE A CA 1
ATOM 562 C C . ILE A 1 75 ? -4.685 18.096 26.373 1.00 94.00 75 ILE A C 1
ATOM 564 O O . ILE A 1 75 ? -4.008 18.716 27.192 1.00 94.00 75 ILE A O 1
ATOM 568 N N . GLY A 1 76 ? -4.145 17.176 25.575 1.00 91.44 76 GLY A N 1
ATOM 569 C CA . GLY A 1 76 ? -2.718 16.865 25.429 1.00 91.44 76 GLY A CA 1
ATOM 570 C C . GLY A 1 76 ? -2.128 15.952 26.507 1.00 91.44 76 GLY A C 1
ATOM 571 O O . GLY A 1 76 ? -0.936 15.673 26.480 1.00 91.44 76 GLY A O 1
ATOM 572 N N . SER A 1 77 ? -2.930 15.499 27.474 1.00 93.00 77 SER A N 1
ATOM 573 C CA . SER A 1 77 ? -2.475 14.628 28.579 1.00 93.00 77 SER A CA 1
ATOM 574 C C . SER A 1 77 ? -3.278 13.337 28.733 1.00 93.00 77 SER A C 1
ATOM 576 O O . SER A 1 77 ? -2.963 12.513 29.587 1.00 93.00 77 SER A O 1
ATOM 578 N N . ASN A 1 78 ? -4.328 13.174 27.933 1.00 92.25 78 ASN A N 1
ATOM 579 C CA . ASN A 1 78 ? -5.201 12.011 27.915 1.00 92.25 78 ASN A CA 1
ATOM 580 C C . ASN A 1 78 ? -5.039 11.232 26.613 1.00 92.25 78 ASN A C 1
ATOM 582 O O . ASN A 1 78 ? -4.713 11.831 25.591 1.00 92.25 78 ASN A O 1
ATOM 586 N N . GLU A 1 79 ? -5.388 9.948 26.631 1.00 98.00 79 GLU A N 1
ATOM 587 C CA . GLU A 1 79 ? -5.5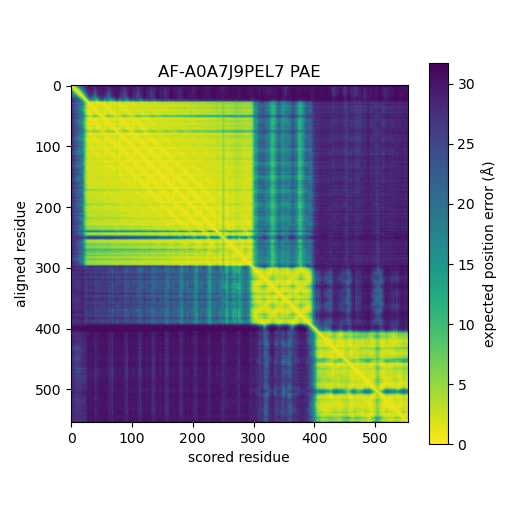69 9.200 25.388 1.00 98.00 79 GLU A CA 1
ATOM 588 C C . GLU A 1 79 ? -6.894 9.577 24.717 1.00 98.00 79 GLU A C 1
ATOM 590 O O . GLU A 1 79 ? -7.895 9.856 25.395 1.00 98.00 79 GLU A O 1
ATOM 595 N N . GLY A 1 80 ? -6.917 9.571 23.386 1.00 98.50 80 GLY A N 1
ATOM 596 C CA . GLY A 1 80 ? -8.154 9.682 22.621 1.00 98.50 80 GLY A CA 1
ATOM 597 C C . GLY A 1 80 ? -8.933 8.375 22.707 1.00 98.50 80 GLY A C 1
ATOM 598 O O . GLY A 1 80 ? -9.964 8.295 23.376 1.00 98.50 80 GLY A O 1
ATOM 599 N N . ILE A 1 81 ? -8.390 7.321 22.103 1.00 98.75 81 ILE A N 1
ATOM 600 C CA . ILE A 1 81 ? -8.909 5.956 22.218 1.00 98.75 81 ILE A CA 1
ATOM 601 C C . ILE A 1 81 ? -7.838 5.075 22.851 1.00 98.75 81 ILE A C 1
ATOM 603 O O . ILE A 1 81 ? -6.753 4.925 22.301 1.00 98.75 81 ILE A O 1
ATOM 607 N N . TYR A 1 82 ? -8.159 4.470 23.991 1.00 98.81 82 TYR A N 1
ATOM 608 C CA . TYR A 1 82 ? -7.277 3.561 24.715 1.00 98.81 82 TYR A CA 1
ATOM 609 C C . TYR A 1 82 ? -7.877 2.157 24.773 1.00 98.81 82 TYR A C 1
ATOM 611 O O . TYR A 1 82 ? -8.996 1.976 25.256 1.00 98.81 82 TYR A O 1
ATOM 619 N N . ALA A 1 83 ? -7.126 1.156 24.330 1.00 98.75 83 ALA A N 1
ATOM 620 C CA . ALA A 1 83 ? -7.483 -0.252 24.450 1.00 98.75 83 ALA A CA 1
ATOM 621 C C . ALA A 1 83 ? -6.391 -0.995 25.219 1.00 98.75 83 ALA A C 1
ATOM 623 O O . ALA A 1 83 ? -5.208 -0.806 24.939 1.00 98.75 83 ALA A O 1
ATOM 624 N N . SER A 1 84 ? -6.779 -1.838 26.179 1.00 98.19 84 SER A N 1
ATOM 625 C CA . SER A 1 84 ? -5.812 -2.555 27.014 1.00 98.19 84 SER A CA 1
ATOM 626 C C . SER A 1 84 ? -6.204 -4.002 27.261 1.00 98.19 84 SER A C 1
ATOM 628 O O . SER A 1 84 ? -7.288 -4.266 27.780 1.00 98.19 84 SER A O 1
ATOM 630 N N . GLY A 1 85 ? -5.307 -4.934 26.928 1.00 98.38 85 GLY A N 1
ATOM 631 C CA . GLY A 1 85 ? -5.476 -6.359 27.222 1.00 98.38 85 GLY A CA 1
ATOM 632 C C . GLY A 1 85 ? -6.658 -7.010 26.504 1.00 98.38 85 GLY A C 1
ATOM 633 O O . GLY A 1 85 ? -7.281 -7.908 27.068 1.00 98.38 85 GLY A O 1
ATOM 634 N N . VAL A 1 86 ? -6.977 -6.534 25.300 1.00 98.75 86 VAL A N 1
ATOM 635 C CA . VAL A 1 86 ? -8.112 -6.986 24.482 1.00 98.75 86 VAL A CA 1
ATOM 636 C C . VAL A 1 86 ? -7.647 -7.518 23.128 1.00 98.75 86 VAL A C 1
ATOM 638 O O . VAL A 1 86 ? -6.510 -7.319 22.707 1.00 98.75 86 VAL A O 1
ATOM 641 N N . SER A 1 87 ? -8.538 -8.197 22.426 1.00 98.69 87 SER A N 1
ATOM 642 C CA . SER A 1 87 ? -8.294 -8.795 21.120 1.00 98.69 87 SER A CA 1
ATOM 643 C C . SER A 1 87 ? -9.460 -8.564 20.166 1.00 98.69 87 SER A C 1
ATOM 645 O O . SER A 1 87 ? -10.590 -8.295 20.589 1.00 98.69 87 SER A O 1
ATOM 647 N N . ASN A 1 88 ? -9.185 -8.691 18.868 1.00 97.81 88 ASN A N 1
ATOM 648 C CA . ASN A 1 88 ? -10.187 -8.567 17.814 1.00 97.81 88 ASN A CA 1
ATOM 649 C C . ASN A 1 88 ? -10.978 -7.252 17.900 1.00 97.81 88 ASN A C 1
ATOM 651 O O . ASN A 1 88 ? -12.211 -7.254 17.953 1.00 97.81 88 ASN A O 1
ATOM 655 N N . ILE A 1 89 ? -10.269 -6.124 17.976 1.00 98.75 89 ILE A N 1
ATOM 656 C CA . ILE A 1 89 ? -10.897 -4.808 17.876 1.00 98.75 89 ILE A CA 1
ATOM 657 C C . ILE A 1 89 ? -10.731 -4.226 16.472 1.00 98.75 89 ILE A C 1
ATOM 659 O O . ILE A 1 89 ? -9.755 -4.494 15.773 1.00 98.75 89 ILE A O 1
ATOM 663 N N . THR A 1 90 ? -11.675 -3.387 16.064 1.00 98.81 90 THR A N 1
ATOM 664 C CA . THR A 1 90 ? -11.569 -2.559 14.862 1.00 98.81 90 THR A CA 1
ATOM 665 C C . THR A 1 90 ? -11.811 -1.109 15.241 1.00 98.81 90 THR A C 1
ATOM 667 O O . THR A 1 90 ? -12.860 -0.799 15.796 1.00 98.81 90 THR A O 1
ATOM 670 N N . ILE A 1 91 ? -10.869 -0.217 14.948 1.00 98.88 91 ILE A N 1
ATOM 671 C CA . ILE A 1 91 ? -11.049 1.231 15.110 1.00 98.88 91 ILE A CA 1
ATOM 672 C C . ILE A 1 91 ? -10.958 1.849 13.724 1.00 98.88 91 ILE A C 1
ATOM 674 O O . ILE A 1 91 ? -9.928 1.698 13.061 1.00 98.88 91 ILE A O 1
ATOM 678 N N . LYS A 1 92 ? -12.027 2.516 13.286 1.00 98.81 92 LYS A N 1
ATOM 679 C CA . LYS A 1 92 ? -12.080 3.099 11.949 1.00 98.81 92 LYS A CA 1
ATOM 680 C C . LYS A 1 92 ? -12.791 4.431 11.860 1.00 98.81 92 LYS A C 1
ATOM 682 O O . LYS A 1 92 ? -13.673 4.713 12.671 1.00 98.81 92 LYS A O 1
ATOM 687 N N . ASN A 1 93 ? -12.453 5.190 10.818 1.00 98.31 93 ASN A N 1
ATOM 688 C CA . ASN A 1 93 ? -13.145 6.411 10.410 1.00 98.31 93 ASN A CA 1
ATOM 689 C C . ASN A 1 93 ? -13.259 7.444 11.543 1.00 98.31 93 ASN A C 1
ATOM 691 O O . ASN A 1 93 ? -14.283 8.111 11.663 1.00 98.31 93 ASN A O 1
ATOM 695 N N . VAL A 1 94 ? -12.281 7.530 12.450 1.00 98.69 94 VAL A N 1
ATOM 696 C CA . VAL A 1 94 ? -12.281 8.527 13.531 1.00 98.69 94 VAL A CA 1
ATOM 697 C C . VAL A 1 94 ? -11.180 9.557 13.319 1.00 98.69 94 VAL A C 1
ATOM 699 O O . VAL A 1 94 ? -10.086 9.242 12.846 1.00 98.69 94 VAL A O 1
ATOM 702 N N . HIS A 1 95 ? -11.464 10.805 13.678 1.00 98.81 95 HIS A N 1
ATOM 703 C CA . HIS A 1 95 ? -10.454 11.849 13.793 1.00 98.81 95 HIS A CA 1
ATOM 704 C C . HIS A 1 95 ? -10.078 12.009 15.265 1.00 98.81 95 HIS A C 1
ATOM 706 O O . HIS A 1 95 ? -10.953 12.154 16.110 1.00 98.81 95 HIS A O 1
ATOM 712 N N . VAL A 1 96 ? -8.794 11.950 15.603 1.00 98.75 96 VAL A N 1
ATOM 713 C CA . VAL A 1 96 ? -8.305 12.082 16.975 1.00 98.75 96 VAL A CA 1
ATOM 714 C C . VAL A 1 96 ? -7.171 13.094 17.029 1.00 98.75 96 VAL A C 1
ATOM 716 O O . VAL A 1 96 ? -6.171 12.951 16.327 1.00 98.75 96 VAL A O 1
ATOM 719 N N . GLU A 1 97 ? -7.322 14.104 17.879 1.00 98.69 97 GLU A N 1
ATOM 720 C CA . GLU A 1 97 ? -6.382 15.222 17.977 1.00 98.69 97 GLU A CA 1
ATOM 721 C C . GLU A 1 97 ? -6.178 15.710 19.413 1.00 98.69 97 GLU A C 1
ATOM 723 O O . GLU A 1 97 ? -7.003 15.481 20.306 1.00 98.69 97 GLU A O 1
ATOM 728 N N . HIS A 1 98 ? -5.071 16.424 19.631 1.00 97.88 98 HIS A N 1
ATOM 729 C CA . HIS A 1 98 ? -4.723 17.040 20.909 1.00 97.88 98 HIS A CA 1
ATOM 730 C C . HIS A 1 98 ? -4.742 16.049 22.084 1.00 97.88 98 HIS A C 1
ATOM 732 O O . HIS A 1 98 ? -5.158 16.392 23.189 1.00 97.88 98 HIS A O 1
ATOM 738 N N . CYS A 1 99 ? -4.312 14.810 21.865 1.00 97.88 99 CYS A N 1
ATOM 739 C CA . CYS A 1 99 ? -4.180 13.763 22.876 1.00 97.88 99 CYS A CA 1
ATOM 740 C C . CYS A 1 99 ? -2.698 13.456 23.151 1.00 97.88 99 CYS A C 1
ATOM 742 O O . CYS A 1 99 ? -1.816 13.887 22.407 1.00 97.88 99 CYS A O 1
ATOM 744 N N . PHE A 1 100 ? -2.412 12.726 24.232 1.00 97.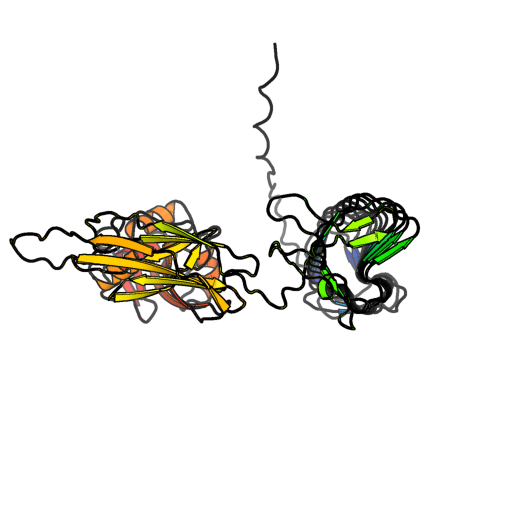31 100 PHE A N 1
ATOM 745 C CA . PHE A 1 100 ? -1.092 12.127 24.422 1.00 97.31 100 PHE A CA 1
ATOM 746 C C . PHE A 1 100 ? -0.889 11.058 23.341 1.00 97.31 100 PHE A C 1
ATOM 748 O O . PHE A 1 100 ? -0.161 11.294 22.394 1.00 97.31 100 PHE A O 1
ATOM 755 N N . GLY A 1 101 ? -1.623 9.955 23.375 1.00 97.88 101 GLY A N 1
ATOM 756 C CA . GLY A 1 101 ? -1.823 9.043 22.255 1.00 97.88 101 GLY A CA 1
ATOM 757 C C . GLY A 1 101 ? -3.191 9.269 21.616 1.00 97.88 101 GLY A C 1
ATOM 758 O O . GLY A 1 101 ? -4.222 9.257 22.295 1.00 97.88 101 GLY A O 1
ATOM 759 N N . GLY A 1 102 ? -3.227 9.463 20.300 1.00 98.62 102 GLY A N 1
ATOM 760 C CA . GLY A 1 102 ? -4.477 9.510 19.546 1.00 98.62 102 GLY A CA 1
ATOM 761 C C . GLY A 1 102 ? -5.202 8.167 19.652 1.00 98.62 102 GLY A C 1
ATOM 762 O O . GLY A 1 102 ? -6.270 8.059 20.258 1.00 98.62 102 GLY A O 1
ATOM 763 N N . ILE A 1 103 ? -4.571 7.115 19.132 1.00 98.88 103 ILE A N 1
ATOM 764 C CA . ILE A 1 103 ? -5.019 5.727 19.285 1.00 98.88 103 ILE A CA 1
ATOM 765 C C . ILE A 1 103 ? -3.918 4.940 19.993 1.00 98.88 103 ILE A C 1
ATOM 767 O O . ILE A 1 103 ? -2.835 4.746 19.446 1.00 98.88 103 ILE A O 1
ATOM 771 N N . TYR A 1 104 ? -4.199 4.475 21.206 1.00 98.88 104 TYR A N 1
ATOM 772 C CA . TYR A 1 104 ? -3.245 3.791 22.069 1.00 98.88 104 TYR A CA 1
ATOM 773 C C . TYR A 1 104 ? -3.695 2.356 22.337 1.00 98.88 104 TYR A C 1
ATOM 775 O O . TYR A 1 104 ? -4.706 2.116 23.002 1.00 98.88 104 TYR A O 1
ATOM 783 N N . LEU A 1 105 ? -2.910 1.395 21.856 1.00 98.88 105 LEU A N 1
ATOM 784 C CA . LEU A 1 105 ? -3.096 -0.031 22.090 1.00 98.88 105 LEU A CA 1
ATOM 785 C C . LEU A 1 105 ? -2.026 -0.553 23.054 1.00 98.88 105 LEU A C 1
ATOM 787 O O . LEU A 1 105 ? -0.835 -0.479 22.756 1.00 98.88 105 LEU A O 1
ATOM 791 N N . ASP A 1 106 ? -2.451 -1.109 24.187 1.00 98.75 106 ASP A N 1
ATOM 792 C CA . ASP A 1 106 ? -1.581 -1.760 25.170 1.00 98.75 106 ASP A CA 1
ATOM 793 C C . ASP A 1 106 ? -1.934 -3.242 25.311 1.00 98.75 106 ASP A C 1
ATOM 795 O O . ASP A 1 106 ? -3.036 -3.587 25.739 1.00 98.75 106 ASP A O 1
ATOM 799 N N . ASN A 1 107 ? -1.010 -4.143 24.984 1.00 98.75 107 ASN A N 1
ATOM 800 C CA . ASN A 1 107 ? -1.255 -5.585 25.045 1.00 98.75 107 ASN A CA 1
ATOM 801 C C . ASN A 1 107 ? -2.505 -6.010 24.237 1.00 98.75 107 ASN A C 1
ATOM 803 O O . ASN A 1 107 ? -3.345 -6.771 24.722 1.00 98.75 107 ASN A O 1
ATOM 807 N N . VAL A 1 108 ? -2.639 -5.475 23.017 1.00 98.88 108 VAL A N 1
ATOM 808 C CA . VAL A 1 108 ? -3.747 -5.746 22.088 1.00 98.88 108 VAL A CA 1
ATOM 809 C C . VAL A 1 108 ? -3.299 -6.652 20.943 1.00 98.88 108 VAL A C 1
ATOM 811 O O . VAL A 1 108 ? -2.183 -6.525 20.432 1.00 98.88 108 VAL A O 1
ATOM 814 N N . THR A 1 109 ? -4.167 -7.574 20.525 1.00 98.81 109 THR A N 1
ATOM 815 C CA . THR A 1 109 ? -3.855 -8.552 19.467 1.00 98.81 109 THR A CA 1
ATOM 816 C C . THR A 1 109 ? -4.983 -8.721 18.455 1.00 98.81 109 THR A C 1
ATOM 818 O O . THR A 1 109 ? -6.134 -8.381 18.734 1.00 98.81 109 THR A O 1
ATOM 821 N N . ASP A 1 110 ? -4.651 -9.240 17.271 1.00 98.19 110 ASP A N 1
ATOM 822 C CA . ASP A 1 110 ? -5.602 -9.620 16.218 1.00 98.19 110 ASP A CA 1
ATOM 823 C C . ASP A 1 110 ? -6.567 -8.489 15.825 1.00 98.19 110 ASP A C 1
ATOM 825 O O . ASP A 1 110 ? -7.744 -8.722 15.565 1.00 98.19 110 ASP A O 1
ATOM 829 N N . SER A 1 111 ? -6.086 -7.244 15.843 1.00 98.69 111 SER A N 1
ATOM 830 C CA . SER A 1 111 ? -6.919 -6.047 15.691 1.00 98.69 111 SER A CA 1
ATOM 831 C C . SER A 1 111 ? -6.581 -5.235 14.442 1.00 98.69 111 SER A C 1
ATOM 833 O O . SER A 1 111 ? -5.485 -5.333 13.887 1.00 98.69 111 SER A O 1
ATOM 835 N N . ILE A 1 112 ? -7.539 -4.419 13.999 1.00 98.75 112 ILE A N 1
ATOM 836 C CA . ILE A 1 112 ? -7.459 -3.604 12.783 1.00 98.75 112 ILE A CA 1
ATOM 837 C C . ILE A 1 112 ? -7.662 -2.131 13.136 1.00 98.75 112 ILE A C 1
ATOM 839 O O . ILE A 1 112 ? -8.680 -1.748 13.707 1.00 98.75 112 ILE A O 1
ATOM 843 N N . ILE A 1 113 ? -6.704 -1.292 12.762 1.00 98.94 113 ILE A N 1
ATOM 844 C CA . ILE A 1 113 ? -6.787 0.164 12.863 1.00 98.94 113 ILE A CA 1
ATOM 845 C C . ILE A 1 113 ? -6.780 0.698 11.438 1.00 98.94 113 ILE A C 1
ATOM 847 O O . ILE A 1 113 ? -5.741 0.646 10.775 1.00 98.94 113 ILE A O 1
ATOM 851 N N . GLU A 1 114 ? -7.930 1.151 10.941 1.00 98.62 114 GLU A N 1
ATOM 852 C CA . GLU A 1 114 ? -8.092 1.501 9.526 1.00 98.62 114 GLU A CA 1
ATOM 853 C C . GLU A 1 114 ? -8.722 2.873 9.286 1.00 98.62 114 GLU A C 1
ATOM 855 O O . GLU A 1 114 ? -9.680 3.242 9.952 1.00 98.62 114 GLU A O 1
ATOM 860 N N . ASN A 1 115 ? -8.222 3.620 8.300 1.00 97.19 115 ASN A N 1
ATOM 861 C CA . ASN A 1 115 ? -8.842 4.867 7.827 1.00 97.19 115 ASN A CA 1
ATOM 862 C C . ASN A 1 115 ? -9.110 5.908 8.934 1.00 97.19 115 ASN A C 1
ATOM 864 O O . ASN A 1 115 ? -10.135 6.584 8.932 1.00 97.19 115 ASN A O 1
ATOM 868 N N . ASN A 1 116 ? -8.206 6.030 9.906 1.00 98.81 116 ASN A N 1
ATOM 869 C CA . ASN A 1 116 ? -8.296 7.047 10.954 1.00 98.81 116 ASN A CA 1
ATOM 870 C C . ASN A 1 116 ? -7.363 8.224 10.669 1.00 98.81 116 ASN A C 1
ATOM 872 O O . ASN A 1 116 ? -6.312 8.065 10.045 1.00 98.81 116 ASN A O 1
ATOM 876 N N . THR A 1 117 ? -7.702 9.387 11.219 1.00 98.81 117 THR A N 1
ATOM 877 C CA . THR A 1 117 ? -6.835 10.571 11.238 1.00 98.81 117 THR A CA 1
ATOM 878 C C . THR A 1 117 ? -6.414 10.850 12.676 1.00 98.81 117 THR A C 1
ATOM 880 O O . THR A 1 117 ? -7.201 11.387 13.442 1.00 98.81 117 THR A O 1
ATOM 883 N N . ALA A 1 118 ? -5.191 10.496 13.062 1.00 98.75 118 ALA A N 1
ATOM 884 C CA . ALA A 1 118 ? -4.630 10.708 14.396 1.00 98.75 118 ALA A CA 1
ATOM 885 C C . ALA A 1 118 ? -3.528 11.784 14.355 1.00 98.75 118 ALA A C 1
ATOM 887 O O . ALA A 1 118 ? -2.338 11.483 14.478 1.00 98.75 118 ALA A O 1
ATOM 888 N N . ASN A 1 119 ? -3.920 13.039 14.130 1.00 98.62 119 ASN A N 1
ATOM 889 C CA . ASN A 1 119 ? -2.994 14.159 13.927 1.00 98.62 119 ASN A CA 1
ATOM 890 C C . ASN A 1 119 ? -2.850 15.034 15.177 1.00 98.62 119 ASN A C 1
ATOM 892 O O . ASN A 1 119 ? -3.770 15.109 15.987 1.00 98.62 119 ASN A O 1
ATOM 896 N N . SER A 1 120 ? -1.748 15.779 15.286 1.00 98.44 120 SER A N 1
ATOM 897 C CA . SER A 1 120 ? -1.572 16.808 16.328 1.00 98.44 120 SER A CA 1
ATOM 898 C C . SER A 1 120 ? -1.691 16.268 17.764 1.00 98.44 120 SER A C 1
ATOM 900 O O . SER A 1 120 ? -2.244 16.921 18.653 1.00 98.44 120 SER A O 1
ATOM 902 N N . ASN A 1 121 ? -1.182 15.058 17.982 1.00 98.38 121 ASN A N 1
ATOM 903 C CA . ASN A 1 121 ? -1.039 14.378 19.269 1.00 98.38 121 ASN A CA 1
ATOM 904 C C . ASN A 1 121 ? 0.452 14.278 19.646 1.00 98.38 121 ASN A C 1
ATOM 906 O O . ASN A 1 121 ? 1.327 14.610 18.849 1.00 98.38 121 ASN A O 1
ATOM 910 N N . ASP A 1 122 ? 0.787 13.801 20.845 1.00 97.44 122 ASP A N 1
ATOM 911 C CA . ASP A 1 122 ? 2.180 13.404 21.120 1.00 97.44 122 ASP A CA 1
ATOM 912 C C . ASP A 1 122 ? 2.527 12.134 20.311 1.00 97.44 122 ASP A C 1
ATOM 914 O O . ASP A 1 122 ? 3.481 12.105 19.540 1.00 97.44 122 ASP A O 1
ATOM 918 N N . GLY A 1 123 ? 1.658 11.129 20.357 1.00 98.25 123 GLY A N 1
ATOM 919 C CA . GLY A 1 123 ? 1.653 9.956 19.494 1.00 98.25 123 GLY A CA 1
ATOM 920 C C . GLY A 1 123 ? 0.403 9.869 18.646 1.00 98.25 123 GLY A C 1
ATOM 921 O O . GLY A 1 123 ? -0.699 9.938 19.183 1.00 98.25 123 GLY A O 1
ATOM 922 N N . GLY A 1 124 ? 0.542 9.642 17.343 1.00 98.75 124 GLY A N 1
ATOM 923 C CA . GLY A 1 124 ? -0.613 9.374 16.487 1.00 98.75 124 GLY A CA 1
ATOM 924 C C . GLY A 1 124 ? -1.238 8.018 16.818 1.00 98.75 124 GLY A C 1
ATOM 925 O O . GLY A 1 124 ? -2.333 7.939 17.380 1.00 98.75 124 GLY A O 1
ATOM 926 N N . ILE A 1 125 ? -0.521 6.941 16.489 1.00 98.94 125 ILE A N 1
ATOM 927 C CA . ILE A 1 125 ? -0.956 5.556 16.711 1.00 98.94 125 ILE A CA 1
ATOM 928 C C . ILE A 1 125 ? 0.147 4.773 17.427 1.00 98.94 125 ILE A C 1
ATOM 930 O O . ILE A 1 125 ? 1.246 4.601 16.900 1.00 98.94 125 ILE A O 1
ATOM 934 N N . TYR A 1 126 ? -0.167 4.253 18.609 1.00 98.94 126 TYR A N 1
ATOM 935 C CA . TYR A 1 126 ? 0.755 3.519 19.470 1.00 98.94 126 TYR A CA 1
ATOM 936 C C . TYR A 1 126 ? 0.352 2.051 19.605 1.00 98.94 126 TYR A C 1
ATOM 938 O O . TYR A 1 126 ? -0.747 1.733 20.054 1.00 98.94 126 TYR A O 1
ATOM 946 N N . LEU A 1 127 ? 1.263 1.151 19.224 1.00 98.88 127 LEU A N 1
ATOM 947 C CA . LEU A 1 127 ? 1.174 -0.296 19.420 1.00 98.88 127 LEU A CA 1
ATOM 948 C C . LEU A 1 127 ? 2.215 -0.701 20.461 1.00 98.88 127 LEU A C 1
ATOM 950 O O . LEU A 1 127 ? 3.379 -0.950 20.139 1.00 98.88 127 LEU A O 1
ATOM 954 N N . ILE A 1 128 ? 1.790 -0.760 21.718 1.00 98.75 128 ILE A N 1
ATOM 955 C CA . ILE A 1 128 ? 2.650 -1.034 22.866 1.00 98.75 128 ILE A CA 1
ATOM 956 C C . ILE A 1 128 ? 2.336 -2.441 23.371 1.00 98.75 128 ILE A C 1
ATOM 958 O O . ILE A 1 128 ? 1.182 -2.759 23.649 1.00 98.75 128 ILE A O 1
ATOM 962 N N . HIS A 1 129 ? 3.332 -3.329 23.413 1.00 98.81 129 HIS A N 1
ATOM 963 C CA . HIS A 1 129 ? 3.137 -4.761 23.710 1.00 98.81 129 HIS A CA 1
ATOM 964 C C . HIS A 1 129 ? 2.051 -5.450 22.852 1.00 98.81 129 HIS A C 1
ATOM 966 O O . HIS A 1 129 ? 1.486 -6.467 23.247 1.00 98.81 129 HIS A O 1
ATOM 972 N N . SER A 1 130 ? 1.740 -4.901 21.681 1.00 98.88 130 SER A N 1
ATOM 973 C CA . SER A 1 130 ? 0.576 -5.230 20.866 1.00 98.88 130 SER A CA 1
ATOM 974 C C . SER A 1 130 ? 1.014 -5.885 19.557 1.00 98.88 130 SER A C 1
ATOM 976 O O . SER A 1 130 ? 1.532 -5.232 18.653 1.00 98.88 130 SER A O 1
ATOM 978 N N . SER A 1 131 ? 0.843 -7.202 19.461 1.00 98.81 131 SER A N 1
ATOM 979 C CA . SER A 1 131 ? 1.332 -8.026 18.343 1.00 98.81 131 SER A CA 1
ATOM 980 C C . SER A 1 131 ? 0.191 -8.541 17.463 1.00 98.81 131 SER A C 1
ATOM 982 O O . SER A 1 131 ? -0.928 -8.687 17.940 1.00 98.81 131 SER A O 1
ATOM 984 N N . ASN A 1 132 ? 0.482 -8.908 16.213 1.00 98.56 132 ASN A N 1
ATOM 985 C CA . ASN A 1 132 ? -0.505 -9.441 15.255 1.00 98.56 132 ASN A CA 1
ATOM 986 C C . ASN A 1 132 ? -1.643 -8.462 14.903 1.00 98.56 132 ASN A C 1
ATOM 988 O O . ASN A 1 132 ? -2.787 -8.869 14.726 1.00 98.56 132 ASN A O 1
ATOM 992 N N . ASN A 1 133 ? -1.348 -7.168 14.807 1.00 98.75 133 ASN A N 1
ATOM 993 C CA . ASN A 1 133 ? -2.319 -6.147 14.419 1.00 98.75 133 ASN A CA 1
ATOM 994 C C . ASN A 1 133 ? -2.053 -5.626 13.003 1.00 98.75 133 ASN A C 1
ATOM 996 O O . ASN A 1 133 ? -0.924 -5.662 12.507 1.00 98.75 133 ASN A O 1
ATOM 1000 N N . THR A 1 134 ? -3.098 -5.103 12.369 1.00 98.62 134 THR A N 1
ATOM 1001 C CA . THR A 1 134 ? -3.026 -4.420 11.074 1.00 98.62 134 THR A CA 1
ATOM 1002 C C . THR A 1 134 ? -3.341 -2.939 11.251 1.00 98.62 134 THR A C 1
ATOM 1004 O O . THR A 1 134 ? -4.402 -2.584 11.751 1.00 98.62 134 THR A O 1
ATOM 1007 N N . VAL A 1 135 ? -2.429 -2.072 10.819 1.00 98.94 135 VAL A N 1
ATOM 1008 C CA . VAL A 1 135 ? -2.588 -0.614 10.786 1.00 98.94 135 VAL A CA 1
ATOM 1009 C C . VAL A 1 135 ? -2.566 -0.189 9.324 1.00 98.94 135 VAL A C 1
ATOM 1011 O O . VAL A 1 135 ? -1.523 -0.300 8.670 1.00 98.94 135 VAL A O 1
ATOM 1014 N N . THR A 1 136 ? -3.700 0.250 8.776 1.00 98.38 136 THR A N 1
ATOM 1015 C CA . THR A 1 136 ? -3.813 0.522 7.336 1.00 98.38 136 THR A CA 1
ATOM 1016 C C . THR A 1 136 ? -4.616 1.761 6.958 1.00 98.38 136 THR A C 1
ATOM 1018 O O . THR A 1 136 ? -5.608 2.084 7.595 1.00 98.38 136 THR A O 1
ATOM 1021 N N . GLY A 1 137 ? -4.187 2.489 5.925 1.00 90.19 137 GLY A N 1
ATOM 1022 C CA . GLY A 1 137 ? -4.936 3.646 5.418 1.00 90.19 137 GLY A CA 1
ATOM 1023 C C . GLY A 1 137 ? -5.068 4.813 6.406 1.00 90.19 137 GLY A C 1
ATOM 1024 O O . GLY A 1 137 ? -5.904 5.686 6.204 1.00 90.19 137 GLY A O 1
ATOM 1025 N N . ASN A 1 138 ? -4.283 4.846 7.488 1.00 98.50 138 ASN A N 1
ATOM 1026 C CA . ASN A 1 138 ? -4.375 5.906 8.491 1.00 98.50 138 ASN A CA 1
ATOM 1027 C C . ASN A 1 138 ? -3.498 7.108 8.127 1.00 98.50 138 ASN A C 1
ATOM 1029 O O . ASN A 1 138 ? -2.454 6.974 7.485 1.00 98.50 138 ASN A O 1
ATOM 1033 N N . THR A 1 139 ? -3.888 8.277 8.626 1.00 98.62 139 THR A N 1
ATOM 1034 C CA . THR A 1 139 ? -3.094 9.507 8.600 1.00 98.62 139 THR A CA 1
ATOM 1035 C C . THR A 1 139 ? -2.695 9.877 10.030 1.00 98.62 139 THR A C 1
ATOM 1037 O O . THR A 1 139 ? -3.563 10.067 10.871 1.00 98.62 139 THR A O 1
ATOM 1040 N N . ALA A 1 140 ? -1.396 9.964 10.315 1.00 98.88 140 ALA A N 1
ATOM 1041 C CA . ALA A 1 140 ? -0.826 10.265 11.628 1.00 98.88 140 ALA A CA 1
ATOM 1042 C C . ALA A 1 140 ? 0.260 11.349 11.505 1.00 98.88 140 ALA A C 1
ATOM 1044 O O . ALA A 1 140 ? 1.459 11.098 11.662 1.00 98.88 140 ALA A O 1
ATOM 1045 N N . ASN A 1 141 ? -0.170 12.561 11.164 1.00 98.75 141 ASN A N 1
ATOM 1046 C CA . ASN A 1 141 ? 0.696 13.701 10.882 1.00 98.75 141 ASN A CA 1
ATOM 1047 C C . ASN A 1 141 ? 0.839 14.650 12.076 1.00 98.75 141 ASN A C 1
ATOM 1049 O O . ASN A 1 141 ? -0.057 14.753 12.909 1.00 98.75 141 ASN A O 1
ATOM 1053 N N . GLU A 1 142 ? 1.917 15.436 12.080 1.00 98.62 142 GLU A N 1
ATOM 1054 C CA . GLU A 1 142 ? 2.118 16.538 13.041 1.00 98.62 142 GLU A CA 1
ATOM 1055 C C . GLU A 1 142 ? 2.123 16.083 14.513 1.00 98.62 142 GLU A C 1
ATOM 1057 O O . GLU A 1 142 ? 1.766 16.838 15.415 1.00 98.62 142 GLU A O 1
ATOM 1062 N N . ASN A 1 143 ? 2.554 14.846 14.756 1.00 98.69 143 ASN A N 1
ATOM 1063 C CA . ASN A 1 143 ? 2.765 14.268 16.076 1.00 98.69 143 ASN A CA 1
ATOM 1064 C C . ASN A 1 143 ? 4.250 14.296 16.471 1.00 98.69 143 ASN A C 1
ATOM 1066 O O . ASN A 1 143 ? 5.134 14.525 15.642 1.00 98.69 143 ASN A O 1
ATOM 1070 N N . TRP A 1 144 ? 4.578 14.006 17.731 1.00 98.44 144 TRP A N 1
ATOM 1071 C CA . TRP A 1 144 ? 5.971 13.698 18.070 1.00 98.44 144 TRP A CA 1
ATOM 1072 C C . TRP A 1 144 ? 6.396 12.376 17.410 1.00 98.44 144 TRP A C 1
ATOM 1074 O O . TRP A 1 144 ? 7.418 12.340 16.715 1.00 98.44 144 TRP A O 1
ATOM 1084 N N . ILE A 1 145 ? 5.563 11.336 17.511 1.00 98.75 145 ILE A N 1
ATOM 1085 C CA . ILE A 1 145 ? 5.708 10.081 16.763 1.00 98.75 145 ILE A CA 1
ATOM 1086 C C . ILE A 1 145 ? 4.410 9.783 16.001 1.00 98.75 145 ILE A C 1
ATOM 1088 O O . ILE A 1 145 ? 3.334 9.741 16.592 1.00 98.75 145 ILE A O 1
ATOM 1092 N N . GLY A 1 146 ? 4.494 9.561 14.688 1.00 98.88 146 GLY A N 1
ATOM 1093 C CA . GLY A 1 146 ? 3.326 9.247 13.860 1.00 98.88 146 GLY A CA 1
ATOM 1094 C C . GLY A 1 146 ? 2.745 7.872 14.193 1.00 98.88 146 GLY A C 1
ATOM 1095 O O . GLY A 1 146 ? 1.634 7.766 14.709 1.00 98.88 146 GLY A O 1
ATOM 1096 N N . ILE A 1 147 ? 3.510 6.811 13.921 1.00 98.94 147 ILE A N 1
ATOM 1097 C CA . ILE A 1 147 ? 3.140 5.423 14.241 1.00 98.94 147 ILE A CA 1
ATOM 1098 C C . ILE A 1 147 ? 4.290 4.752 14.996 1.00 98.94 147 ILE A C 1
ATOM 1100 O O . ILE A 1 147 ? 5.405 4.687 14.477 1.00 98.94 147 ILE A O 1
ATOM 1104 N N . GLU A 1 148 ? 4.032 4.211 16.187 1.00 98.88 148 GLU A N 1
ATOM 1105 C CA . GLU A 1 148 ? 5.028 3.488 16.991 1.00 98.88 148 GLU A CA 1
ATOM 1106 C C . GLU A 1 148 ? 4.648 2.021 17.209 1.00 98.88 148 GLU A C 1
ATOM 1108 O O . GLU A 1 148 ? 3.529 1.696 17.601 1.00 98.88 148 GLU A O 1
ATOM 1113 N N . ILE A 1 149 ? 5.627 1.138 17.006 1.00 98.88 149 ILE A N 1
ATOM 1114 C CA . ILE A 1 149 ? 5.588 -0.291 17.316 1.00 98.88 149 ILE A CA 1
ATOM 1115 C C . ILE A 1 149 ? 6.622 -0.560 18.413 1.00 98.88 149 ILE A C 1
ATOM 1117 O O . ILE A 1 149 ? 7.805 -0.799 18.135 1.00 98.88 149 ILE A O 1
ATOM 1121 N N . LEU A 1 150 ? 6.180 -0.546 19.667 1.00 98.81 150 LEU A N 1
ATOM 1122 C CA . LEU A 1 150 ? 7.031 -0.723 20.840 1.00 98.81 150 LEU A CA 1
ATOM 1123 C C . LEU A 1 150 ? 6.829 -2.109 21.450 1.00 98.81 150 LEU A C 1
ATOM 1125 O O . LEU A 1 150 ? 5.716 -2.463 21.843 1.00 98.81 150 LEU A O 1
ATOM 1129 N N . GLN A 1 151 ? 7.908 -2.889 21.553 1.00 98.75 151 GLN A N 1
ATOM 1130 C CA . GLN A 1 151 ? 7.898 -4.236 22.142 1.00 98.75 151 GLN A CA 1
ATOM 1131 C C . GLN A 1 151 ? 6.810 -5.140 21.534 1.00 98.75 151 GLN A C 1
ATOM 1133 O O . GLN A 1 151 ? 6.129 -5.891 22.231 1.00 98.75 151 GLN A O 1
ATOM 1138 N N . SER A 1 152 ? 6.643 -5.042 20.216 1.00 98.69 152 SER A N 1
ATOM 1139 C CA . SER A 1 152 ? 5.489 -5.541 19.470 1.00 98.69 152 SER A CA 1
ATOM 1140 C C . SER A 1 152 ? 5.942 -6.221 18.177 1.00 98.69 152 SER A C 1
ATOM 1142 O O . SER A 1 152 ? 6.803 -5.714 17.459 1.00 98.69 152 SER A O 1
ATOM 1144 N N . SER A 1 153 ? 5.411 -7.408 17.884 1.00 98.81 153 SER A N 1
ATOM 1145 C CA . SER A 1 153 ? 5.877 -8.245 16.769 1.00 98.81 153 SER A CA 1
ATOM 1146 C C . SER A 1 153 ? 4.742 -8.663 15.838 1.00 98.81 153 SER A C 1
ATOM 1148 O O . SER A 1 153 ? 3.576 -8.654 16.226 1.00 98.81 153 SER A O 1
ATOM 1150 N N . TYR A 1 154 ? 5.087 -9.083 14.619 1.00 98.62 154 TYR A N 1
ATOM 1151 C CA . TYR A 1 154 ? 4.129 -9.617 13.638 1.00 98.62 154 TYR A CA 1
ATOM 1152 C C . TYR A 1 154 ? 2.994 -8.652 13.255 1.00 98.62 154 TYR A C 1
ATOM 1154 O O . TYR A 1 154 ? 1.917 -9.088 12.861 1.00 98.62 154 TYR A O 1
ATOM 1162 N N . ASN A 1 155 ? 3.216 -7.341 13.361 1.00 98.81 155 ASN A N 1
ATOM 1163 C CA . ASN A 1 155 ? 2.253 -6.344 12.905 1.00 98.81 155 ASN A CA 1
ATOM 1164 C C . ASN A 1 155 ? 2.440 -6.026 11.418 1.00 98.81 155 ASN A C 1
ATOM 1166 O O . ASN A 1 155 ? 3.555 -6.074 10.887 1.00 98.81 155 ASN A O 1
ATOM 1170 N N . ILE A 1 156 ? 1.347 -5.645 10.762 1.00 98.69 156 ILE A N 1
ATOM 1171 C CA . ILE A 1 156 ? 1.322 -5.148 9.387 1.00 98.69 156 ILE A CA 1
ATOM 1172 C C . ILE A 1 156 ? 0.987 -3.660 9.436 1.00 98.69 156 ILE A C 1
ATOM 1174 O O . ILE A 1 156 ? -0.089 -3.283 9.884 1.00 98.69 156 ILE A O 1
ATOM 1178 N N . VAL A 1 157 ? 1.891 -2.810 8.955 1.00 98.88 157 VAL A N 1
ATOM 1179 C CA . VAL A 1 157 ? 1.666 -1.366 8.817 1.00 98.88 157 VAL A CA 1
ATOM 1180 C C . VAL A 1 157 ? 1.739 -1.029 7.337 1.00 98.88 157 VAL A C 1
ATOM 1182 O O . VAL A 1 157 ? 2.825 -1.057 6.750 1.00 98.88 157 VAL A O 1
ATOM 1185 N N . THR A 1 158 ? 0.589 -0.775 6.707 1.00 97.31 158 THR A N 1
ATOM 1186 C CA . THR A 1 158 ? 0.524 -0.610 5.250 1.00 97.31 158 THR A CA 1
ATOM 1187 C C . THR A 1 158 ? -0.381 0.505 4.744 1.00 97.31 158 THR A C 1
ATOM 1189 O O . THR A 1 158 ? -1.506 0.658 5.209 1.00 97.31 158 THR A O 1
ATOM 1192 N N . GLY A 1 159 ? 0.086 1.280 3.762 1.00 87.62 159 GLY A N 1
ATOM 1193 C CA . GLY A 1 159 ? -0.729 2.333 3.146 1.00 87.62 159 GLY A CA 1
ATOM 1194 C C . GLY A 1 159 ? -1.020 3.520 4.069 1.00 87.62 159 GLY A C 1
ATOM 1195 O O . GLY A 1 159 ? -2.032 4.186 3.885 1.00 87.62 159 GLY A O 1
ATOM 1196 N N . ASN A 1 160 ? -0.193 3.767 5.089 1.00 97.50 160 ASN A N 1
ATOM 1197 C CA . ASN A 1 160 ? -0.389 4.877 6.025 1.00 97.50 160 ASN A CA 1
ATOM 1198 C C . ASN A 1 160 ? 0.432 6.109 5.628 1.00 97.50 160 ASN A C 1
ATOM 1200 O O . ASN A 1 160 ? 1.477 6.005 4.982 1.00 97.50 160 ASN A O 1
ATOM 1204 N N . THR A 1 161 ? -0.013 7.275 6.089 1.00 97.69 161 THR A N 1
ATOM 1205 C CA . THR A 1 161 ? 0.688 8.556 5.949 1.00 97.69 161 THR A CA 1
ATOM 1206 C C . THR A 1 161 ? 1.093 9.075 7.328 1.00 97.69 161 THR A C 1
ATOM 1208 O O . THR A 1 161 ? 0.230 9.325 8.158 1.00 97.69 161 THR A O 1
ATOM 1211 N N . ALA A 1 162 ? 2.391 9.245 7.579 1.00 98.75 162 ALA A N 1
ATOM 1212 C CA . ALA A 1 162 ? 2.957 9.716 8.845 1.00 98.75 162 ALA A CA 1
ATOM 1213 C C . ALA A 1 162 ? 3.974 10.843 8.592 1.00 98.75 162 ALA A C 1
ATOM 1215 O O . ALA A 1 162 ? 5.191 10.664 8.702 1.00 98.75 162 ALA A O 1
ATOM 1216 N N . ASN A 1 163 ? 3.465 12.009 8.201 1.00 98.31 163 ASN A N 1
ATOM 1217 C CA . ASN A 1 163 ? 4.258 13.163 7.790 1.00 98.31 163 ASN A CA 1
ATOM 1218 C C . ASN A 1 163 ? 4.429 14.207 8.901 1.00 98.31 163 ASN A C 1
ATOM 1220 O O . ASN A 1 163 ? 3.561 14.380 9.753 1.00 98.31 163 ASN A O 1
ATOM 1224 N N . SER A 1 164 ? 5.495 15.001 8.807 1.00 98.62 164 SER A N 1
ATOM 1225 C CA . SER A 1 164 ? 5.716 16.175 9.669 1.00 98.62 164 SER A CA 1
ATOM 1226 C C . SER A 1 164 ? 5.797 15.858 11.171 1.00 98.62 164 SER A C 1
ATOM 1228 O O . SER A 1 164 ? 5.410 16.679 11.998 1.00 98.62 164 SER A O 1
ATOM 1230 N N . ASN A 1 165 ? 6.312 14.683 11.526 1.00 98.81 165 ASN A N 1
ATOM 1231 C CA . ASN A 1 165 ? 6.559 14.228 12.894 1.00 98.81 165 ASN A CA 1
ATOM 1232 C C . ASN A 1 165 ? 8.051 14.350 13.284 1.00 98.81 165 ASN A C 1
ATOM 1234 O O . ASN A 1 165 ? 8.918 14.538 12.424 1.00 98.81 165 ASN A O 1
ATOM 1238 N N . ASP A 1 166 ? 8.422 14.179 14.563 1.00 98.69 166 ASP A N 1
ATOM 1239 C CA . ASP A 1 166 ? 9.844 13.916 14.874 1.00 98.69 166 ASP A CA 1
ATOM 1240 C C . ASP A 1 166 ? 10.212 12.547 14.286 1.00 98.69 166 ASP A C 1
ATOM 1242 O O . ASP A 1 166 ? 11.205 12.429 13.563 1.00 98.69 166 ASP A O 1
ATOM 1246 N N . TRP A 1 167 ? 9.397 11.522 14.550 1.00 98.62 167 TRP A N 1
ATOM 1247 C CA . TRP A 1 167 ? 9.532 10.179 13.978 1.00 98.62 167 TRP A CA 1
ATOM 1248 C C . TRP A 1 167 ? 8.283 9.840 13.162 1.00 98.62 167 TRP A C 1
ATOM 1250 O O . TRP A 1 167 ? 7.180 9.854 13.700 1.00 98.62 167 TRP A O 1
ATOM 1260 N N . GLY A 1 168 ? 8.438 9.514 11.878 1.00 98.81 168 GLY A N 1
ATOM 1261 C CA . GLY A 1 168 ? 7.314 9.085 11.041 1.00 98.81 168 GLY A CA 1
ATOM 1262 C C . GLY A 1 168 ? 6.782 7.723 11.489 1.00 98.81 168 GLY A C 1
ATOM 1263 O O . GLY A 1 168 ? 5.685 7.622 12.036 1.00 98.81 168 GLY A O 1
ATOM 1264 N N . ILE A 1 169 ? 7.589 6.676 11.295 1.00 98.94 169 ILE A N 1
ATOM 1265 C CA . ILE A 1 169 ? 7.283 5.306 11.732 1.00 98.94 169 ILE A CA 1
ATOM 1266 C C . ILE A 1 169 ? 8.434 4.770 12.589 1.00 98.94 169 ILE A C 1
ATOM 1268 O O . ILE A 1 169 ? 9.562 4.647 12.108 1.00 98.94 169 ILE A O 1
ATOM 1272 N N . GLY A 1 170 ? 8.154 4.434 13.848 1.00 98.75 170 GLY A N 1
ATOM 1273 C CA . GLY A 1 170 ? 9.121 3.895 14.804 1.00 98.75 170 GLY A CA 1
ATOM 1274 C C . GLY A 1 170 ? 8.900 2.415 15.110 1.00 98.75 170 GLY A C 1
ATOM 1275 O O . GLY A 1 170 ? 7.797 2.003 15.454 1.00 98.75 170 GLY A O 1
ATOM 1276 N N . ILE A 1 171 ? 9.962 1.613 15.033 1.00 98.75 171 ILE A N 1
ATOM 1277 C CA . ILE A 1 171 ? 9.995 0.202 15.438 1.00 98.75 171 ILE A CA 1
ATOM 1278 C C . ILE A 1 171 ? 11.040 0.064 16.546 1.00 98.75 171 ILE A C 1
ATOM 1280 O O . ILE A 1 171 ? 12.242 0.191 16.298 1.00 98.75 171 ILE A O 1
ATOM 1284 N N . TYR A 1 172 ? 10.594 -0.163 17.779 1.00 97.19 172 TYR A N 1
ATOM 1285 C CA . TYR A 1 172 ? 11.429 0.020 18.964 1.00 97.19 172 TYR A CA 1
ATOM 1286 C C . TYR A 1 172 ? 11.341 -1.155 19.941 1.00 97.19 172 TYR A C 1
ATOM 1288 O O . TYR A 1 172 ? 10.265 -1.672 20.229 1.00 97.19 172 TYR A O 1
ATOM 1296 N N . GLY A 1 173 ? 12.479 -1.522 20.538 1.00 97.50 173 GLY A N 1
ATOM 1297 C CA . GLY A 1 173 ? 12.508 -2.345 21.749 1.00 97.50 173 GLY A CA 1
ATOM 1298 C C . GLY A 1 173 ? 12.220 -3.817 21.485 1.00 97.50 173 GLY A C 1
ATOM 1299 O O . GLY A 1 173 ? 11.296 -4.385 22.052 1.00 97.50 173 GLY A O 1
ATOM 1300 N N . SER A 1 174 ? 13.040 -4.463 20.655 1.00 98.06 174 SER A N 1
ATOM 1301 C CA . SER A 1 174 ? 12.863 -5.873 20.269 1.00 98.06 174 SER A CA 1
ATOM 1302 C C . SER A 1 174 ? 11.537 -6.154 19.548 1.00 98.06 174 SER A C 1
ATOM 1304 O O . SER A 1 174 ? 10.970 -7.241 19.674 1.00 98.06 174 SER A O 1
ATOM 1306 N N . SER A 1 175 ? 11.061 -5.185 18.764 1.00 98.69 175 SER A N 1
ATOM 1307 C CA . SER A 1 175 ? 9.905 -5.326 17.877 1.00 98.69 175 SER A CA 1
ATOM 1308 C C . SER A 1 175 ? 10.332 -6.036 16.590 1.00 98.69 175 SER A C 1
ATOM 1310 O O . SER A 1 175 ? 10.986 -5.445 15.728 1.00 98.69 175 SER A O 1
ATOM 1312 N N . ASN A 1 176 ? 10.019 -7.330 16.479 1.00 98.69 176 ASN A N 1
ATOM 1313 C CA . ASN A 1 176 ? 10.544 -8.202 15.426 1.00 98.69 176 ASN A CA 1
ATOM 1314 C C . ASN A 1 176 ? 9.455 -8.671 14.453 1.00 98.69 176 ASN A C 1
ATOM 1316 O O . ASN A 1 176 ? 8.285 -8.778 14.813 1.00 98.69 176 ASN A O 1
ATOM 1320 N N . ASN A 1 177 ? 9.858 -9.074 13.245 1.00 98.50 177 ASN A N 1
ATOM 1321 C CA . ASN A 1 177 ? 8.968 -9.704 12.258 1.00 98.50 177 ASN A CA 1
ATOM 1322 C C . ASN A 1 177 ? 7.749 -8.848 11.861 1.00 98.50 177 ASN A C 1
ATOM 1324 O O . ASN A 1 177 ? 6.705 -9.391 11.512 1.00 98.50 177 ASN A O 1
ATOM 1328 N N . ASN A 1 178 ? 7.856 -7.522 11.926 1.00 98.75 178 ASN A N 1
ATOM 1329 C CA . ASN A 1 178 ? 6.823 -6.609 11.443 1.00 98.75 178 ASN A CA 1
ATOM 1330 C C . ASN A 1 178 ? 6.995 -6.344 9.940 1.00 98.75 178 ASN A C 1
ATOM 1332 O O . ASN A 1 178 ? 8.109 -6.399 9.408 1.00 98.75 178 ASN A O 1
ATOM 1336 N N . ASN A 1 179 ? 5.891 -6.034 9.262 1.00 98.25 179 ASN A N 1
ATOM 1337 C CA . ASN A 1 179 ? 5.852 -5.739 7.835 1.00 98.25 179 ASN A CA 1
ATOM 1338 C C . ASN A 1 179 ? 5.381 -4.299 7.593 1.00 98.25 179 ASN A C 1
ATOM 1340 O O . ASN A 1 179 ? 4.209 -3.986 7.785 1.00 98.25 179 ASN A O 1
ATOM 1344 N N . ILE A 1 180 ? 6.295 -3.432 7.162 1.00 98.81 180 ILE A N 1
ATOM 1345 C CA . ILE A 1 180 ? 6.073 -2.002 6.930 1.00 98.81 180 ILE A CA 1
ATOM 1346 C C . ILE A 1 180 ? 6.116 -1.750 5.424 1.00 98.81 180 ILE A C 1
ATOM 1348 O O . ILE A 1 180 ? 7.190 -1.793 4.816 1.00 98.81 180 ILE A O 1
ATOM 1352 N N . THR A 1 181 ? 4.959 -1.532 4.796 1.00 93.62 181 THR A N 1
ATOM 1353 C CA . THR A 1 181 ? 4.871 -1.468 3.327 1.00 93.62 181 THR A CA 1
ATOM 1354 C C . THR A 1 181 ? 3.991 -0.361 2.783 1.00 93.62 181 THR A C 1
ATOM 1356 O O . THR A 1 181 ? 2.953 -0.074 3.356 1.00 93.62 181 THR A O 1
ATOM 1359 N N . ASN A 1 182 ? 4.345 0.228 1.639 1.00 89.56 182 ASN A N 1
ATOM 1360 C CA . ASN A 1 182 ? 3.508 1.234 0.967 1.00 89.56 182 ASN A CA 1
ATOM 1361 C C . ASN A 1 182 ? 3.146 2.442 1.857 1.00 89.56 182 ASN A C 1
ATOM 1363 O O . ASN A 1 182 ? 2.088 3.039 1.679 1.00 89.56 182 ASN A O 1
ATOM 1367 N N . ASN A 1 183 ? 3.970 2.789 2.851 1.00 95.50 183 ASN A N 1
ATOM 1368 C CA . ASN A 1 183 ? 3.711 3.945 3.710 1.00 95.50 183 ASN A CA 1
ATOM 1369 C C . ASN A 1 183 ? 4.443 5.189 3.205 1.00 95.50 183 ASN A C 1
ATOM 1371 O O . ASN A 1 183 ? 5.504 5.100 2.583 1.00 95.50 183 ASN A O 1
ATOM 1375 N N . THR A 1 184 ? 3.903 6.355 3.543 1.00 96.31 184 THR A N 1
ATOM 1376 C CA . THR A 1 184 ? 4.510 7.662 3.282 1.00 96.31 184 THR A CA 1
ATOM 1377 C C . THR A 1 184 ? 4.919 8.310 4.603 1.00 96.31 184 THR A C 1
ATOM 1379 O O . THR A 1 184 ? 4.065 8.581 5.440 1.00 96.31 184 THR A O 1
ATOM 1382 N N . ALA A 1 185 ? 6.213 8.566 4.796 1.00 98.38 185 ALA A N 1
ATOM 1383 C CA . ALA A 1 185 ? 6.787 9.167 6.000 1.00 98.38 185 ALA A CA 1
ATOM 1384 C C . ALA A 1 185 ? 7.694 10.353 5.628 1.00 98.38 185 ALA A C 1
ATOM 1386 O O . ALA A 1 185 ? 8.925 10.288 5.721 1.00 98.38 185 ALA A O 1
ATOM 1387 N N . ASN A 1 186 ? 7.078 11.446 5.183 1.00 97.12 186 ASN A N 1
ATOM 1388 C CA . ASN A 1 186 ? 7.764 12.626 4.662 1.00 97.12 186 ASN A CA 1
ATOM 1389 C C . ASN A 1 186 ? 7.896 13.756 5.688 1.00 97.12 186 ASN A C 1
ATOM 1391 O O . ASN A 1 186 ? 7.064 13.921 6.575 1.00 97.12 186 ASN A O 1
ATOM 1395 N N . SER A 1 187 ? 8.896 14.616 5.493 1.00 97.88 187 SER A N 1
ATOM 1396 C CA . SER A 1 187 ? 9.087 15.850 6.270 1.00 97.88 187 SER A CA 1
ATOM 1397 C C . SER A 1 187 ? 9.234 15.627 7.780 1.00 97.88 187 SER A C 1
ATOM 1399 O O . SER A 1 187 ? 8.960 16.526 8.570 1.00 97.88 187 SER A O 1
ATOM 1401 N N . ASN A 1 188 ? 9.681 14.441 8.187 1.00 98.69 188 ASN A N 1
ATOM 1402 C CA . ASN A 1 188 ? 9.987 14.102 9.567 1.00 98.69 188 ASN A CA 1
ATOM 1403 C C . ASN A 1 188 ? 11.458 14.395 9.891 1.00 98.69 188 ASN A C 1
ATOM 1405 O O . ASN A 1 188 ? 12.316 14.521 9.015 1.00 98.69 188 ASN A O 1
ATOM 1409 N N . LYS A 1 189 ? 11.833 14.427 11.166 1.00 98.56 189 LYS A N 1
ATOM 1410 C CA . LYS A 1 189 ? 13.269 14.382 11.493 1.00 98.56 189 LYS A CA 1
ATOM 1411 C C . LYS A 1 189 ? 13.845 12.995 11.188 1.00 98.56 189 LYS A C 1
ATOM 1413 O O . LYS A 1 189 ? 14.921 12.906 10.599 1.00 98.56 189 LYS A O 1
ATOM 1418 N N . TYR A 1 190 ? 13.123 11.931 11.506 1.00 98.69 190 TYR A N 1
ATOM 1419 C CA . TYR A 1 190 ? 13.446 10.571 11.089 1.00 98.69 190 TYR A CA 1
ATOM 1420 C C . TYR A 1 190 ? 12.230 9.965 10.385 1.00 98.69 190 TYR A C 1
ATOM 1422 O O . TYR A 1 190 ? 11.160 9.892 10.981 1.00 98.69 190 TYR A O 1
ATOM 1430 N N . GLY A 1 191 ? 12.376 9.558 9.122 1.00 98.69 191 GLY A N 1
ATOM 1431 C CA . GLY A 1 191 ? 11.280 8.966 8.349 1.00 98.69 191 GLY A CA 1
ATOM 1432 C C . GLY A 1 191 ? 10.857 7.616 8.930 1.00 98.69 191 GLY A C 1
ATOM 1433 O O . GLY A 1 191 ? 9.757 7.478 9.461 1.00 98.69 191 GLY A O 1
ATOM 1434 N N . ILE A 1 192 ? 11.764 6.639 8.880 1.00 98.81 192 ILE A N 1
ATOM 1435 C CA . ILE A 1 192 ? 11.581 5.303 9.463 1.00 98.81 192 ILE A CA 1
ATOM 1436 C C . ILE A 1 192 ? 12.703 5.030 10.471 1.00 98.81 192 ILE A C 1
ATOM 1438 O O . ILE A 1 192 ? 13.876 5.253 10.170 1.00 98.81 192 ILE A O 1
ATOM 1442 N N . VAL A 1 193 ? 12.365 4.531 11.659 1.00 98.75 193 VAL A N 1
ATOM 1443 C CA . VAL A 1 193 ? 13.323 4.222 12.731 1.00 98.75 193 VAL A CA 1
ATOM 1444 C C . VAL A 1 193 ? 13.227 2.752 13.126 1.00 98.75 193 VAL A C 1
ATOM 1446 O O . VAL A 1 193 ? 12.138 2.251 13.388 1.00 98.75 193 VAL A O 1
ATOM 1449 N N . LEU A 1 194 ? 14.370 2.071 13.216 1.00 9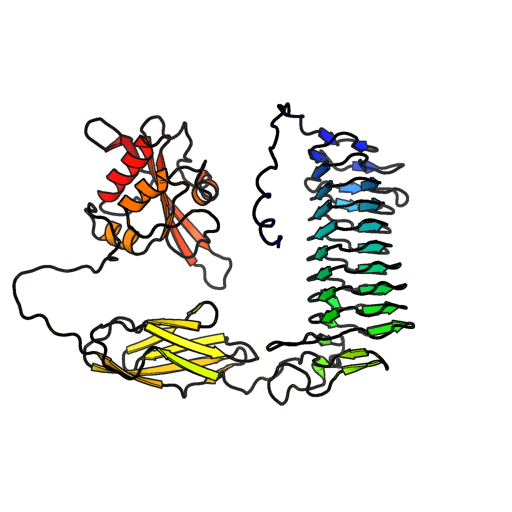8.44 194 LEU A N 1
ATOM 1450 C CA . LEU A 1 194 ? 14.502 0.740 13.807 1.00 98.44 194 LEU A CA 1
ATOM 1451 C C . LEU A 1 194 ? 15.520 0.804 14.938 1.00 98.44 194 LEU A C 1
ATOM 1453 O O . LEU A 1 194 ? 16.705 0.995 14.679 1.00 98.44 194 LEU A O 1
ATOM 1457 N N . ALA A 1 195 ? 15.077 0.637 16.180 1.00 97.56 195 ALA A N 1
ATOM 1458 C CA . ALA A 1 195 ? 15.928 0.834 17.346 1.00 97.56 195 ALA A CA 1
ATOM 1459 C C . ALA A 1 195 ? 15.833 -0.313 18.360 1.00 97.56 195 ALA A C 1
ATOM 1461 O O . ALA A 1 195 ? 14.804 -0.983 18.494 1.00 97.56 195 ALA A O 1
ATOM 1462 N N . TYR A 1 196 ? 16.926 -0.506 19.102 1.00 96.50 196 TYR A N 1
ATOM 1463 C CA . TYR A 1 196 ? 17.037 -1.412 20.250 1.00 96.50 196 TYR A CA 1
ATOM 1464 C C . TYR A 1 196 ? 16.625 -2.856 19.946 1.00 96.50 196 TYR A C 1
ATOM 1466 O O . TYR A 1 196 ? 15.651 -3.374 20.496 1.00 96.50 196 TYR A O 1
ATOM 1474 N N . TYR A 1 197 ? 17.418 -3.525 19.106 1.00 96.94 197 TYR A N 1
ATOM 1475 C CA . TYR A 1 197 ? 17.289 -4.948 18.772 1.00 96.94 197 TYR A CA 1
ATOM 1476 C C . TYR A 1 197 ? 16.019 -5.316 17.988 1.00 96.94 197 TYR A C 1
ATOM 1478 O O . TYR A 1 197 ? 15.603 -6.473 18.001 1.00 96.94 197 TYR A O 1
ATOM 1486 N N . SER A 1 198 ? 15.432 -4.364 17.260 1.00 98.00 198 SER A N 1
ATOM 1487 C CA . SER A 1 198 ? 14.264 -4.585 16.396 1.00 98.00 198 SER A CA 1
ATOM 1488 C C . SER A 1 198 ? 14.692 -5.205 15.062 1.00 98.00 198 SER A C 1
ATOM 1490 O O . SER A 1 198 ? 15.118 -4.519 14.132 1.00 98.00 198 SER A O 1
ATOM 1492 N N . SER A 1 199 ? 14.644 -6.532 14.989 1.00 97.69 199 SER A N 1
ATOM 1493 C CA . SER A 1 199 ? 15.266 -7.348 13.942 1.00 97.69 199 SER A CA 1
ATOM 1494 C C . SER A 1 199 ? 14.249 -8.154 13.127 1.00 97.69 199 SER A C 1
ATOM 1496 O O . SER A 1 199 ? 13.115 -8.376 13.548 1.00 97.69 199 SER A O 1
ATOM 1498 N N . ASN A 1 200 ? 14.671 -8.668 11.969 1.00 97.94 200 ASN A N 1
ATOM 1499 C CA . ASN A 1 200 ? 13.833 -9.498 11.087 1.00 97.94 200 ASN A CA 1
ATOM 1500 C C . ASN A 1 200 ? 12.561 -8.794 10.583 1.00 97.94 200 ASN A C 1
ATOM 1502 O O . ASN A 1 200 ? 11.579 -9.451 10.250 1.00 97.94 200 ASN A O 1
ATOM 1506 N N . ASN A 1 201 ? 12.548 -7.463 10.540 1.00 98.62 201 ASN A N 1
ATOM 1507 C CA . ASN A 1 201 ? 11.441 -6.702 9.978 1.00 98.62 201 ASN A CA 1
ATOM 1508 C C . ASN A 1 201 ? 11.591 -6.572 8.457 1.00 98.62 201 ASN A C 1
ATOM 1510 O O . ASN A 1 201 ? 12.699 -6.592 7.912 1.00 98.62 201 ASN A O 1
ATOM 1514 N N . ARG A 1 202 ? 10.462 -6.413 7.772 1.00 98.38 202 ARG A N 1
ATOM 1515 C CA . ARG A 1 202 ? 10.382 -6.147 6.336 1.00 98.38 202 ARG A CA 1
ATOM 1516 C C . ARG A 1 202 ? 9.933 -4.707 6.117 1.00 98.38 202 ARG A C 1
ATOM 1518 O O . ARG A 1 202 ? 8.880 -4.324 6.609 1.00 98.38 202 ARG A O 1
ATOM 1525 N N . ILE A 1 203 ? 10.714 -3.930 5.372 1.00 98.69 203 ILE A N 1
ATOM 1526 C CA . ILE A 1 203 ? 10.457 -2.521 5.068 1.00 98.69 203 ILE A CA 1
ATOM 1527 C C . ILE A 1 203 ? 10.559 -2.349 3.557 1.00 98.69 203 ILE A C 1
ATOM 1529 O O . ILE A 1 203 ? 11.666 -2.305 3.022 1.00 98.69 203 ILE A O 1
ATOM 1533 N N . THR A 1 204 ? 9.430 -2.299 2.849 1.00 96.31 204 THR A N 1
ATOM 1534 C CA . THR A 1 204 ? 9.452 -2.234 1.378 1.00 96.31 204 THR A CA 1
ATOM 1535 C C . THR A 1 204 ? 8.404 -1.319 0.774 1.00 96.31 204 THR A C 1
ATOM 1537 O O . THR A 1 204 ? 7.307 -1.226 1.310 1.00 96.31 204 THR A O 1
ATOM 1540 N N . ASN A 1 205 ? 8.691 -0.700 -0.373 1.00 89.12 205 ASN A N 1
ATOM 1541 C CA . ASN A 1 205 ? 7.777 0.222 -1.065 1.00 89.12 205 ASN A CA 1
ATOM 1542 C C . ASN A 1 205 ? 7.357 1.442 -0.228 1.00 89.12 205 ASN A C 1
ATOM 1544 O O . ASN A 1 205 ? 6.289 2.005 -0.442 1.00 89.12 205 ASN A O 1
ATOM 1548 N N . ASN A 1 206 ? 8.149 1.850 0.764 1.00 93.00 206 ASN A N 1
ATOM 1549 C CA . ASN A 1 206 ? 7.848 3.053 1.534 1.00 93.00 206 ASN A CA 1
ATOM 1550 C C . ASN A 1 206 ? 8.500 4.273 0.886 1.00 93.00 206 ASN A C 1
ATOM 1552 O O . ASN A 1 206 ? 9.592 4.183 0.328 1.00 93.00 206 ASN A O 1
ATOM 1556 N N . THR A 1 207 ? 7.851 5.423 1.016 1.00 96.25 207 THR A N 1
ATOM 1557 C CA . THR A 1 207 ? 8.391 6.718 0.603 1.00 96.25 207 THR A CA 1
ATOM 1558 C C . THR A 1 207 ? 8.755 7.521 1.842 1.00 96.25 207 THR A C 1
ATOM 1560 O O . THR A 1 207 ? 7.886 7.834 2.653 1.00 96.25 207 THR A O 1
ATOM 1563 N N . ALA A 1 208 ? 10.030 7.866 1.992 1.00 97.62 208 ALA A N 1
ATOM 1564 C CA . ALA A 1 208 ? 10.520 8.712 3.072 1.00 97.62 208 ALA A CA 1
ATOM 1565 C C . ALA A 1 208 ? 11.346 9.852 2.472 1.00 97.62 208 ALA A C 1
ATOM 1567 O O . ALA A 1 208 ? 12.542 9.700 2.223 1.00 97.62 208 ALA A O 1
ATOM 1568 N N . ASN A 1 209 ? 10.703 10.999 2.255 1.00 93.69 209 ASN A N 1
ATOM 1569 C CA . ASN A 1 209 ? 11.281 12.167 1.592 1.00 93.69 209 ASN A CA 1
ATOM 1570 C C . ASN A 1 209 ? 11.343 13.389 2.509 1.00 93.69 209 ASN A C 1
ATOM 1572 O O . ASN A 1 209 ? 10.519 13.558 3.406 1.00 93.69 209 ASN A O 1
ATOM 1576 N N . SER A 1 210 ? 12.277 14.297 2.231 1.00 95.62 210 SER A N 1
ATOM 1577 C CA . SER A 1 210 ? 12.429 15.570 2.951 1.00 95.62 210 SER A CA 1
ATOM 1578 C C . SER A 1 210 ? 12.637 15.411 4.461 1.00 95.62 210 SER A C 1
ATOM 1580 O O . SER A 1 210 ? 12.351 16.326 5.230 1.00 95.62 210 SER A O 1
ATOM 1582 N N . ASN A 1 211 ? 13.158 14.263 4.893 1.00 98.19 211 ASN A N 1
ATOM 1583 C CA . ASN A 1 211 ? 13.505 14.007 6.279 1.00 98.19 211 ASN A CA 1
ATOM 1584 C C . ASN A 1 211 ? 14.945 14.440 6.589 1.00 98.19 211 ASN A C 1
ATOM 1586 O O . ASN A 1 211 ? 15.791 14.543 5.694 1.00 98.19 211 ASN A O 1
ATOM 1590 N N . LYS A 1 212 ? 15.281 14.637 7.873 1.00 97.94 212 LYS A N 1
ATOM 1591 C CA . LYS A 1 212 ? 16.702 14.769 8.261 1.00 97.94 212 LYS A CA 1
ATOM 1592 C C . LYS A 1 212 ? 17.444 13.446 8.043 1.00 97.94 212 LYS A C 1
ATOM 1594 O O . LYS A 1 212 ? 18.573 13.484 7.549 1.00 97.94 212 LYS A O 1
ATOM 1599 N N . TYR A 1 213 ? 16.805 12.326 8.389 1.00 98.44 213 TYR A N 1
ATOM 1600 C CA . TYR A 1 213 ? 17.205 10.972 8.012 1.00 98.44 213 TYR A CA 1
ATOM 1601 C C . TYR A 1 213 ? 16.034 10.218 7.378 1.00 98.44 213 TYR A C 1
ATOM 1603 O O . TYR A 1 213 ? 14.960 10.169 7.975 1.00 98.44 213 TYR A O 1
ATOM 1611 N N . GLY A 1 214 ? 16.237 9.614 6.205 1.00 98.50 214 GLY A N 1
ATOM 1612 C CA . GLY A 1 214 ? 15.220 8.774 5.557 1.00 98.50 214 GLY A CA 1
ATOM 1613 C C . GLY A 1 214 ? 14.905 7.523 6.375 1.00 98.50 214 GLY A C 1
ATOM 1614 O O . GLY A 1 214 ? 13.761 7.294 6.765 1.00 98.50 214 GLY A O 1
ATOM 1615 N N . ILE A 1 215 ? 15.950 6.767 6.704 1.00 98.69 215 ILE A N 1
ATOM 1616 C CA . ILE A 1 215 ? 15.904 5.613 7.597 1.00 98.69 215 ILE A CA 1
ATOM 1617 C C . ILE A 1 215 ? 17.039 5.681 8.627 1.00 98.69 215 ILE A C 1
ATOM 1619 O O . ILE A 1 215 ? 18.198 5.941 8.294 1.00 98.69 215 ILE A O 1
ATOM 1623 N N . HIS A 1 216 ? 16.705 5.450 9.896 1.00 98.12 216 HIS A N 1
ATOM 1624 C CA . HIS A 1 216 ? 17.648 5.391 11.010 1.00 98.12 216 HIS A CA 1
ATOM 1625 C C . HIS A 1 216 ? 17.624 4.006 11.652 1.00 98.12 216 HIS A C 1
ATOM 1627 O O . HIS A 1 216 ? 16.555 3.503 11.995 1.00 98.12 216 HIS A O 1
ATOM 1633 N N . ILE A 1 217 ? 18.795 3.386 11.809 1.00 97.62 217 ILE A N 1
ATOM 1634 C CA . ILE A 1 217 ? 18.915 2.031 12.355 1.00 97.62 217 ILE A CA 1
ATOM 1635 C C . ILE A 1 217 ? 19.896 2.042 13.524 1.00 97.62 217 ILE A C 1
ATOM 1637 O O . ILE A 1 217 ? 21.091 2.273 13.343 1.00 97.62 217 ILE A O 1
ATOM 1641 N N . GLU A 1 218 ? 19.388 1.739 14.715 1.00 96.75 218 GLU A N 1
ATOM 1642 C CA . GLU A 1 218 ? 20.142 1.659 15.962 1.00 96.75 218 GLU A CA 1
ATOM 1643 C C . GLU A 1 218 ? 20.096 0.236 16.529 1.00 96.75 218 GLU A C 1
ATOM 1645 O O . GLU A 1 218 ? 19.020 -0.314 16.787 1.00 96.75 218 GLU A O 1
ATOM 1650 N N . HIS A 1 219 ? 21.267 -0.376 16.732 1.00 95.88 219 HIS A N 1
ATOM 1651 C CA . HIS A 1 219 ? 21.413 -1.687 17.385 1.00 95.88 219 HIS A CA 1
ATOM 1652 C C . HIS A 1 219 ? 20.443 -2.774 16.878 1.00 95.88 219 HIS A C 1
ATOM 1654 O O . HIS A 1 219 ? 19.971 -3.611 17.644 1.00 95.88 219 HIS A O 1
ATOM 1660 N N . SER A 1 220 ? 20.132 -2.753 15.581 1.00 96.81 220 SER A N 1
ATOM 1661 C CA . SER A 1 220 ? 19.139 -3.615 14.932 1.00 96.81 220 SER A CA 1
ATOM 1662 C C . SER A 1 220 ? 19.751 -4.314 13.714 1.00 96.81 220 SER A C 1
ATOM 1664 O O . SER A 1 220 ? 20.726 -3.825 13.134 1.00 96.81 220 SER A O 1
ATOM 1666 N N . SER A 1 221 ? 19.240 -5.500 13.370 1.00 96.56 221 SER A N 1
ATOM 1667 C CA . SER A 1 221 ? 19.889 -6.402 12.406 1.00 96.56 221 SER A CA 1
ATOM 1668 C C . SER A 1 221 ? 18.902 -7.280 11.643 1.00 96.56 221 SER A C 1
ATOM 1670 O O . SER A 1 221 ? 17.759 -7.445 12.063 1.00 96.56 221 SER A O 1
ATOM 1672 N N . ASN A 1 222 ? 19.363 -7.906 10.561 1.00 97.12 222 ASN A N 1
ATOM 1673 C CA . ASN A 1 222 ? 18.595 -8.864 9.762 1.00 97.12 222 ASN A CA 1
ATOM 1674 C C . ASN A 1 222 ? 17.258 -8.312 9.240 1.00 97.12 222 ASN A C 1
ATOM 1676 O O . ASN A 1 222 ? 16.322 -9.074 9.020 1.00 97.12 222 ASN A O 1
ATOM 1680 N N . ASN A 1 223 ? 17.140 -6.996 9.062 1.00 97.94 223 ASN A N 1
ATOM 1681 C CA . ASN A 1 223 ? 15.961 -6.397 8.447 1.00 97.94 223 ASN A CA 1
ATOM 1682 C C . ASN A 1 223 ? 16.103 -6.411 6.918 1.00 97.94 223 ASN A C 1
ATOM 1684 O O . ASN A 1 223 ? 17.202 -6.216 6.399 1.00 97.94 223 ASN A O 1
ATOM 1688 N N . ASN A 1 224 ? 14.994 -6.632 6.214 1.00 97.62 224 ASN A N 1
ATOM 1689 C CA . ASN A 1 224 ? 14.918 -6.633 4.753 1.00 97.62 224 ASN A CA 1
ATOM 1690 C C . ASN A 1 224 ? 14.342 -5.297 4.275 1.00 97.62 224 ASN A C 1
ATOM 1692 O O . ASN A 1 224 ? 13.157 -5.038 4.486 1.00 97.62 224 ASN A O 1
ATOM 1696 N N . ILE A 1 225 ? 15.169 -4.463 3.647 1.00 98.38 225 ILE A N 1
ATOM 1697 C CA . ILE A 1 225 ? 14.873 -3.066 3.318 1.00 98.38 225 ILE A CA 1
ATOM 1698 C C . ILE A 1 225 ? 15.101 -2.845 1.823 1.00 98.38 225 ILE A C 1
ATOM 1700 O O . ILE A 1 225 ? 16.231 -2.649 1.397 1.00 98.38 225 ILE A O 1
ATOM 1704 N N . PHE A 1 226 ? 14.051 -2.895 1.010 1.00 96.62 226 PHE A N 1
ATOM 1705 C CA . PHE A 1 226 ? 14.189 -2.788 -0.447 1.00 96.62 226 PHE A CA 1
ATOM 1706 C C . PHE A 1 226 ? 12.950 -2.181 -1.116 1.00 96.62 226 PHE A C 1
ATOM 1708 O O . PHE A 1 226 ? 11.878 -2.138 -0.523 1.00 96.62 226 PHE A O 1
ATOM 1715 N N . TYR A 1 227 ? 13.087 -1.696 -2.346 1.00 93.81 227 TYR A N 1
ATOM 1716 C CA . TYR A 1 227 ? 12.090 -0.928 -3.102 1.00 93.81 227 TYR A CA 1
ATOM 1717 C C . TYR A 1 227 ? 11.563 0.322 -2.382 1.00 93.81 227 TYR A C 1
ATOM 1719 O O . TYR A 1 227 ? 10.479 0.809 -2.686 1.00 93.81 227 TYR A O 1
ATOM 1727 N N . ASN A 1 228 ? 12.293 0.858 -1.404 1.00 96.38 228 ASN A N 1
ATOM 1728 C CA . ASN A 1 228 ? 11.908 2.115 -0.769 1.00 96.38 228 ASN A CA 1
ATOM 1729 C C . ASN A 1 228 ? 12.447 3.304 -1.568 1.00 96.38 228 ASN A C 1
ATOM 1731 O O . ASN A 1 228 ? 13.476 3.204 -2.236 1.00 96.38 228 ASN A O 1
ATOM 1735 N N . ILE A 1 229 ? 11.761 4.439 -1.457 1.00 95.94 229 ILE A N 1
ATOM 1736 C CA . ILE A 1 229 ? 12.183 5.716 -2.021 1.00 95.94 229 ILE A CA 1
ATOM 1737 C C . ILE A 1 229 ? 12.691 6.594 -0.887 1.00 95.94 229 ILE A C 1
ATOM 1739 O O . ILE A 1 229 ? 11.915 7.041 -0.038 1.00 95.94 229 ILE A O 1
ATOM 1743 N N . PHE A 1 230 ? 13.996 6.855 -0.888 1.00 98.25 230 PHE A N 1
ATOM 1744 C CA . PHE A 1 230 ? 14.634 7.780 0.035 1.00 98.25 230 PHE A CA 1
ATOM 1745 C C . PHE A 1 230 ? 15.108 9.019 -0.721 1.00 98.25 230 PHE A C 1
ATOM 1747 O O . PHE A 1 230 ? 16.030 8.935 -1.527 1.00 98.25 230 PHE A O 1
ATOM 1754 N N . ASN A 1 231 ? 14.502 10.175 -0.439 1.00 96.00 231 ASN A N 1
ATOM 1755 C CA . ASN A 1 231 ? 14.943 11.469 -0.964 1.00 96.00 231 ASN A CA 1
ATOM 1756 C C . ASN A 1 231 ? 15.178 12.474 0.169 1.00 96.00 231 ASN A C 1
ATOM 1758 O O . ASN A 1 231 ? 14.303 13.274 0.512 1.00 96.00 231 ASN A O 1
ATOM 1762 N N . ASN A 1 232 ? 16.348 12.401 0.800 1.00 97.31 232 ASN A N 1
ATOM 1763 C CA . ASN A 1 232 ? 16.657 13.141 2.022 1.00 97.31 232 ASN A CA 1
ATOM 1764 C C . ASN A 1 232 ? 18.084 13.681 1.991 1.00 97.31 232 ASN A C 1
ATOM 1766 O O . ASN A 1 232 ? 18.949 13.165 1.288 1.00 97.31 232 ASN A O 1
ATOM 1770 N N . THR A 1 233 ? 18.362 14.684 2.825 1.00 93.38 233 THR A N 1
ATOM 1771 C CA . THR A 1 233 ? 19.735 15.186 3.006 1.00 93.38 233 THR A CA 1
ATOM 1772 C C . THR A 1 233 ? 20.669 14.091 3.527 1.00 93.38 233 THR A C 1
ATOM 1774 O O . THR A 1 233 ? 21.825 14.029 3.123 1.00 93.38 233 THR A O 1
ATOM 1777 N N . ASN A 1 234 ? 20.167 13.212 4.400 1.00 97.25 234 ASN A N 1
ATOM 1778 C CA . ASN A 1 234 ? 20.837 11.970 4.774 1.00 97.25 234 ASN A CA 1
ATOM 1779 C C . ASN A 1 234 ? 19.831 10.832 4.598 1.00 97.25 234 ASN A C 1
ATOM 1781 O O . ASN A 1 234 ? 18.817 10.801 5.287 1.00 97.25 234 ASN A O 1
ATOM 1785 N N . ASN A 1 235 ? 20.060 9.896 3.683 1.00 97.94 235 ASN A N 1
ATOM 1786 C CA . ASN A 1 235 ? 19.100 8.805 3.496 1.00 97.94 235 ASN A CA 1
ATOM 1787 C C . ASN A 1 235 ? 19.232 7.721 4.567 1.00 97.94 235 ASN A C 1
ATOM 1789 O O . ASN A 1 235 ? 18.216 7.246 5.060 1.00 97.94 235 ASN A O 1
ATOM 1793 N N . TYR A 1 236 ? 20.456 7.386 4.975 1.00 97.62 236 TYR A N 1
ATOM 1794 C CA . TYR A 1 236 ? 20.736 6.342 5.957 1.00 97.62 236 TYR A CA 1
ATOM 1795 C C . TYR A 1 236 ? 21.503 6.899 7.161 1.00 97.62 236 TYR A C 1
ATOM 1797 O O . TYR A 1 236 ? 22.511 7.587 7.001 1.00 97.62 236 TYR A O 1
ATOM 1805 N N . GLY A 1 237 ? 21.013 6.611 8.368 1.00 96.81 237 GLY A N 1
ATOM 1806 C CA . GLY A 1 237 ? 21.664 6.961 9.630 1.00 96.81 237 GLY A CA 1
ATOM 1807 C C . GLY A 1 237 ? 21.942 5.724 10.491 1.00 96.81 237 GLY A C 1
ATOM 1808 O O . GLY A 1 237 ? 21.020 5.280 11.173 1.00 96.81 237 GLY A O 1
ATOM 1809 N N . PRO A 1 238 ? 23.169 5.183 10.519 1.00 95.19 238 PRO A N 1
ATOM 1810 C CA . PRO A 1 238 ? 23.532 4.063 11.389 1.00 95.19 238 PRO A CA 1
ATOM 1811 C C . PRO A 1 238 ? 23.896 4.504 12.815 1.00 95.19 238 PRO A C 1
ATOM 1813 O O . PRO A 1 238 ? 24.606 5.493 13.004 1.00 95.19 238 PRO A O 1
ATOM 1816 N N . TRP A 1 239 ? 23.508 3.716 13.822 1.00 92.88 239 TRP A N 1
ATOM 1817 C CA . TRP A 1 239 ? 24.079 3.766 15.175 1.00 92.88 239 TRP A CA 1
ATOM 1818 C C . TRP A 1 239 ? 24.258 2.353 15.742 1.00 92.88 239 TRP A C 1
ATOM 1820 O O . TRP A 1 239 ? 23.347 1.749 16.303 1.00 92.88 239 TRP A O 1
ATOM 1830 N N . GLY A 1 240 ? 25.473 1.808 15.630 1.00 86.44 240 GLY A N 1
ATOM 1831 C CA . GLY A 1 240 ? 25.773 0.466 16.147 1.00 86.44 240 GLY A CA 1
ATOM 1832 C C . GLY A 1 240 ? 24.894 -0.630 15.531 1.00 86.44 240 GLY A C 1
ATOM 1833 O O . GLY A 1 240 ? 24.627 -1.638 16.190 1.00 86.44 240 GLY A O 1
ATOM 1834 N N . SER A 1 241 ? 24.396 -0.396 14.313 1.00 77.12 241 SER A N 1
ATOM 1835 C CA . SER A 1 241 ? 23.663 -1.361 13.503 1.00 77.12 241 SER A CA 1
ATOM 1836 C C . SER A 1 241 ? 24.607 -2.461 13.020 1.00 77.12 241 SER A C 1
ATOM 1838 O O . SER A 1 241 ? 25.755 -2.210 12.658 1.00 77.12 241 SER A O 1
ATOM 1840 N N . ASN A 1 242 ? 24.105 -3.695 13.025 1.00 87.75 242 ASN A N 1
ATOM 1841 C CA . ASN A 1 242 ? 24.793 -4.819 12.395 1.00 87.75 242 ASN A CA 1
ATOM 1842 C C . ASN A 1 242 ? 24.278 -4.976 10.952 1.00 87.75 242 ASN A C 1
ATOM 1844 O O . ASN A 1 242 ? 23.630 -4.082 10.404 1.00 87.75 242 ASN A O 1
ATOM 1848 N N . GLN A 1 243 ? 24.564 -6.120 10.337 1.00 95.25 243 GLN A N 1
ATOM 1849 C CA . GLN A 1 243 ? 24.144 -6.441 8.978 1.00 95.25 243 GLN A CA 1
ATOM 1850 C C . GLN A 1 243 ? 22.614 -6.388 8.805 1.00 95.25 243 GLN A C 1
ATOM 1852 O O . GLN A 1 243 ? 21.869 -7.013 9.567 1.00 95.25 243 GLN A O 1
ATOM 1857 N N . ASN A 1 244 ? 22.159 -5.672 7.776 1.00 96.94 244 ASN A N 1
ATOM 1858 C CA . ASN A 1 244 ? 20.804 -5.707 7.219 1.00 96.94 244 ASN A CA 1
ATOM 1859 C C . ASN A 1 244 ? 20.882 -5.990 5.708 1.00 96.94 244 ASN A C 1
ATOM 1861 O O . ASN A 1 244 ? 21.955 -5.905 5.107 1.00 96.94 244 ASN A O 1
ATOM 1865 N N . TYR A 1 245 ? 19.751 -6.341 5.100 1.00 97.06 245 TYR A N 1
ATOM 1866 C CA . TYR A 1 245 ? 19.661 -6.713 3.689 1.00 97.06 245 TYR A CA 1
ATOM 1867 C C . TYR A 1 245 ? 18.936 -5.620 2.915 1.00 97.06 245 TYR A C 1
ATOM 1869 O O . TYR A 1 245 ? 17.783 -5.316 3.214 1.00 97.06 245 TYR A O 1
ATOM 1877 N N . TRP A 1 246 ? 19.613 -5.037 1.929 1.00 97.38 246 TRP A N 1
ATOM 1878 C CA . TRP A 1 246 ? 19.151 -3.828 1.239 1.00 97.38 246 TRP A CA 1
ATOM 1879 C C . TRP A 1 246 ? 18.591 -4.083 -0.159 1.00 97.38 246 TRP A C 1
ATOM 1881 O O . TRP A 1 246 ? 18.196 -3.152 -0.846 1.00 97.38 246 TRP A O 1
ATOM 1891 N N . ASN A 1 247 ? 18.539 -5.348 -0.563 1.00 93.94 247 ASN A N 1
ATOM 1892 C CA . ASN A 1 247 ? 18.021 -5.792 -1.842 1.00 93.94 247 ASN A CA 1
ATOM 1893 C C . ASN A 1 247 ? 17.433 -7.204 -1.722 1.00 93.94 247 ASN A C 1
ATOM 1895 O O . ASN A 1 247 ? 17.760 -7.952 -0.796 1.00 93.94 247 ASN A O 1
ATOM 1899 N N . THR A 1 248 ? 16.561 -7.571 -2.659 1.00 88.56 248 THR A N 1
ATOM 1900 C CA . THR A 1 248 ? 16.031 -8.937 -2.786 1.00 88.56 248 THR A CA 1
ATOM 1901 C C . THR A 1 248 ? 16.785 -9.751 -3.846 1.00 88.56 248 THR A C 1
ATOM 1903 O O . THR A 1 248 ? 17.490 -9.186 -4.682 1.00 88.56 248 THR A O 1
ATOM 1906 N N . SER A 1 249 ? 16.663 -11.081 -3.795 1.00 76.50 249 SER A N 1
ATOM 1907 C CA . SER A 1 249 ? 17.248 -12.021 -4.761 1.00 76.50 249 SER A CA 1
ATOM 1908 C C . SER A 1 249 ? 16.168 -12.628 -5.671 1.00 76.50 249 SER A C 1
ATOM 1910 O O . SER A 1 249 ? 15.065 -12.910 -5.209 1.00 76.50 249 SER A O 1
ATOM 1912 N N . GLY A 1 250 ? 16.473 -12.850 -6.957 1.00 58.19 250 GLY A N 1
ATOM 1913 C CA . GLY A 1 250 ? 15.543 -13.422 -7.950 1.00 58.19 250 GLY A CA 1
ATOM 1914 C C . GLY A 1 250 ? 15.715 -12.825 -9.356 1.00 58.19 250 GLY A C 1
ATOM 1915 O O . GLY A 1 250 ? 16.571 -11.966 -9.540 1.00 58.19 250 GLY A O 1
ATOM 1916 N N . GLU A 1 251 ? 14.905 -13.275 -10.329 1.00 41.69 251 GLU A N 1
ATOM 1917 C CA . GLU A 1 251 ? 14.922 -12.804 -11.738 1.00 41.69 251 GLU A CA 1
ATOM 1918 C C . GLU A 1 251 ? 14.571 -11.314 -11.896 1.00 41.69 251 GLU A C 1
ATOM 1920 O O . GLU A 1 251 ? 14.987 -10.689 -12.861 1.00 41.69 251 GLU A O 1
ATOM 1925 N N . LEU A 1 252 ? 13.854 -10.745 -10.924 1.00 51.47 252 LEU A N 1
ATOM 1926 C CA . LEU A 1 252 ? 13.515 -9.322 -10.826 1.00 51.47 252 LEU A CA 1
ATOM 1927 C C . LEU A 1 252 ? 14.044 -8.747 -9.506 1.00 51.47 252 LEU A C 1
ATOM 1929 O O . LEU A 1 252 ? 13.300 -8.083 -8.793 1.00 51.47 252 LEU A O 1
ATOM 1933 N N . GLY A 1 253 ? 15.274 -9.102 -9.104 1.00 71.06 253 GLY A N 1
ATOM 1934 C CA . GLY A 1 253 ? 15.907 -8.595 -7.878 1.00 71.06 253 GLY A CA 1
ATOM 1935 C C . GLY A 1 253 ? 15.824 -7.065 -7.741 1.00 71.06 253 GLY A C 1
ATOM 1936 O O . GLY A 1 253 ? 15.377 -6.366 -8.640 1.00 71.06 253 GLY A O 1
ATOM 1937 N N . GLY A 1 254 ? 16.219 -6.498 -6.603 1.00 85.81 254 GLY A N 1
ATOM 1938 C CA . GLY A 1 254 ? 16.272 -5.035 -6.520 1.00 85.81 254 GLY A CA 1
ATOM 1939 C C . GLY A 1 254 ? 16.421 -4.468 -5.125 1.00 85.81 254 GLY A C 1
ATOM 1940 O O . GLY A 1 254 ? 15.993 -5.080 -4.141 1.00 85.81 254 GLY A O 1
ATOM 1941 N N . GLY A 1 255 ? 17.079 -3.315 -5.073 1.00 94.62 255 GLY A N 1
ATOM 1942 C CA . GLY A 1 255 ? 17.386 -2.536 -3.883 1.00 94.62 255 GLY A CA 1
ATOM 1943 C C . GLY A 1 255 ? 16.475 -1.332 -3.721 1.00 94.62 255 GLY A C 1
ATOM 1944 O O . GLY A 1 255 ? 15.273 -1.437 -3.942 1.00 94.62 255 GLY A O 1
ATOM 1945 N N . ASN A 1 256 ? 17.007 -0.193 -3.283 1.00 96.81 256 ASN A N 1
ATOM 1946 C CA . ASN A 1 256 ? 16.230 1.022 -3.010 1.00 96.81 256 ASN A CA 1
ATOM 1947 C C . ASN A 1 256 ? 16.563 2.154 -3.991 1.00 96.81 256 ASN A C 1
ATOM 1949 O O . ASN A 1 256 ? 17.624 2.165 -4.616 1.00 96.81 256 ASN A O 1
ATOM 1953 N N . TYR A 1 257 ? 15.671 3.144 -4.068 1.00 95.31 257 TYR A N 1
ATOM 1954 C CA . TYR A 1 257 ? 15.963 4.434 -4.686 1.00 95.31 257 TYR A CA 1
ATOM 1955 C C . TYR A 1 257 ? 16.607 5.369 -3.664 1.00 95.31 257 TYR A C 1
ATOM 1957 O O . TYR A 1 257 ? 16.059 5.628 -2.588 1.00 95.31 257 TYR A O 1
ATOM 1965 N N . TRP A 1 258 ? 17.756 5.918 -4.033 1.00 97.31 258 TRP A N 1
ATOM 1966 C CA . TRP A 1 258 ? 18.581 6.773 -3.191 1.00 97.31 258 TRP A CA 1
ATOM 1967 C C . TRP A 1 258 ? 18.760 8.133 -3.855 1.00 97.31 258 TRP A C 1
ATOM 1969 O O . TRP A 1 258 ? 19.799 8.409 -4.449 1.00 97.31 258 TRP A O 1
ATOM 1979 N N . PHE A 1 259 ? 17.750 8.985 -3.746 1.00 95.44 259 PHE A N 1
ATOM 1980 C CA . PHE A 1 259 ? 17.760 10.356 -4.252 1.00 95.44 259 PHE A CA 1
ATOM 1981 C C . PHE A 1 259 ? 18.268 11.336 -3.195 1.00 95.44 259 PHE A C 1
ATOM 1983 O O . PHE A 1 259 ? 18.273 11.038 -1.998 1.00 95.44 259 PHE A O 1
ATOM 1990 N N . THR A 1 260 ? 18.662 12.534 -3.610 1.00 93.88 260 THR A N 1
ATOM 1991 C CA . THR A 1 260 ? 18.853 13.657 -2.685 1.00 93.88 260 THR A CA 1
ATOM 1992 C C . THR A 1 260 ? 18.178 14.920 -3.220 1.00 93.88 260 THR A C 1
ATOM 1994 O O . THR A 1 260 ? 18.107 15.108 -4.432 1.00 93.88 260 THR A O 1
ATOM 1997 N N . PRO A 1 261 ? 17.743 15.866 -2.360 1.00 86.69 261 PRO A N 1
ATOM 1998 C CA . PRO A 1 261 ? 17.005 17.051 -2.820 1.00 86.69 261 PRO A CA 1
ATOM 1999 C C . PRO A 1 261 ? 17.754 17.952 -3.818 1.00 86.69 261 PRO A C 1
ATOM 2001 O O . PRO A 1 261 ? 17.153 18.806 -4.463 1.00 86.69 261 PRO A O 1
ATOM 2004 N N . ASN A 1 262 ? 19.075 17.806 -3.914 1.00 90.69 262 ASN A N 1
ATOM 2005 C CA . ASN A 1 262 ? 19.953 18.531 -4.830 1.00 90.69 262 ASN A CA 1
ATOM 2006 C C . ASN A 1 262 ? 20.329 17.734 -6.096 1.00 90.69 262 ASN A C 1
ATOM 2008 O O . ASN A 1 262 ? 21.198 18.199 -6.833 1.00 90.69 262 ASN A O 1
ATOM 2012 N N . GLY A 1 263 ? 19.728 16.566 -6.344 1.00 87.00 263 GLY A N 1
ATOM 2013 C CA . GLY A 1 263 ? 19.965 15.786 -7.561 1.00 87.00 263 GLY A CA 1
ATOM 2014 C C . GLY A 1 263 ? 21.291 15.026 -7.580 1.00 87.00 263 GLY A C 1
ATOM 2015 O O . GLY A 1 263 ? 21.888 14.861 -8.639 1.00 87.00 263 GLY A O 1
ATOM 2016 N N . THR A 1 264 ? 21.831 14.664 -6.413 1.00 90.44 264 THR A N 1
ATOM 2017 C CA . THR A 1 264 ? 23.159 14.030 -6.293 1.00 90.44 264 THR A CA 1
ATOM 2018 C C . THR A 1 264 ? 23.122 12.687 -5.574 1.00 90.44 264 THR A C 1
ATOM 2020 O O . THR A 1 264 ? 24.168 12.202 -5.133 1.00 90.44 264 THR A O 1
ATOM 2023 N N . GLY A 1 265 ? 21.934 12.110 -5.405 1.00 93.38 265 GLY A N 1
ATOM 2024 C CA . GLY A 1 265 ? 21.757 10.806 -4.798 1.00 93.38 265 GLY A CA 1
ATOM 2025 C C . GLY A 1 265 ? 22.427 9.702 -5.609 1.00 93.38 265 GLY A C 1
ATOM 2026 O O . GLY A 1 265 ? 22.819 9.899 -6.758 1.00 93.38 265 GLY A O 1
ATOM 2027 N N . TRP A 1 266 ? 22.591 8.528 -4.999 1.00 95.25 266 TRP A N 1
ATOM 2028 C CA . TRP A 1 266 ? 23.240 7.395 -5.659 1.00 95.25 266 TRP A CA 1
ATOM 2029 C C . TRP A 1 266 ? 22.519 7.016 -6.953 1.00 95.25 266 TRP A C 1
ATOM 2031 O O . TRP A 1 266 ? 23.154 6.952 -8.002 1.00 95.25 266 TRP A O 1
ATOM 2041 N N . SER A 1 267 ? 21.192 6.890 -6.873 1.00 93.69 267 SER A N 1
ATOM 2042 C CA . SER A 1 267 ? 20.326 6.575 -8.010 1.00 93.69 267 SER A CA 1
ATOM 2043 C C . SER A 1 267 ? 20.357 7.646 -9.100 1.00 93.69 267 SER A C 1
ATOM 2045 O O . SER A 1 267 ? 20.161 7.327 -10.260 1.00 93.69 267 SER A O 1
ATOM 2047 N N . GLU A 1 268 ? 20.620 8.909 -8.744 1.00 89.88 268 GLU A N 1
ATOM 2048 C CA . GLU A 1 268 ? 20.703 10.041 -9.685 1.00 89.88 268 GLU A CA 1
ATOM 2049 C C . GLU A 1 268 ? 22.077 10.165 -10.350 1.00 89.88 268 GLU A C 1
ATOM 2051 O O . GLU A 1 268 ? 22.202 10.737 -11.430 1.00 89.88 268 GLU A O 1
ATOM 2056 N N . ARG A 1 269 ? 23.131 9.700 -9.675 1.00 90.62 269 ARG A N 1
ATOM 2057 C CA . ARG A 1 269 ? 24.519 9.924 -10.085 1.00 90.62 269 ARG A CA 1
ATOM 2058 C C . ARG A 1 269 ? 25.062 8.824 -10.986 1.00 90.62 269 ARG A C 1
ATOM 2060 O O . ARG A 1 269 ? 25.968 9.097 -11.776 1.00 90.62 269 ARG A O 1
ATOM 2067 N N . TYR A 1 270 ? 24.619 7.592 -10.772 1.00 89.50 270 TYR A N 1
ATOM 2068 C CA . TYR A 1 270 ? 25.186 6.427 -11.430 1.00 89.50 270 TYR A CA 1
ATOM 2069 C C . TYR A 1 270 ? 24.222 5.861 -12.456 1.00 89.50 270 TYR A C 1
ATOM 2071 O O . TYR A 1 270 ? 23.054 5.621 -12.158 1.00 89.50 270 TYR A O 1
ATOM 2079 N N . ASN A 1 271 ? 24.761 5.662 -13.653 1.00 83.25 271 ASN A N 1
ATOM 2080 C CA . ASN A 1 271 ? 24.034 5.113 -14.779 1.00 83.25 271 ASN A CA 1
ATOM 2081 C C . ASN A 1 271 ? 23.812 3.612 -14.595 1.00 83.25 271 ASN A C 1
ATOM 2083 O O . ASN A 1 271 ? 24.553 2.937 -13.876 1.00 83.25 271 ASN A O 1
ATOM 2087 N N . ASP A 1 272 ? 22.809 3.146 -15.314 1.00 84.38 272 ASP A N 1
ATOM 2088 C CA . ASP A 1 272 ? 22.572 1.759 -15.664 1.00 84.38 272 ASP A CA 1
ATOM 2089 C C . ASP A 1 272 ? 23.146 1.558 -17.077 1.00 84.38 272 ASP A C 1
ATOM 2091 O O . ASP A 1 272 ? 22.578 2.044 -18.058 1.00 84.38 272 ASP A O 1
ATOM 2095 N N . THR A 1 273 ? 24.358 1.008 -17.186 1.00 84.38 273 THR A N 1
ATOM 2096 C CA . THR A 1 273 ? 25.042 0.894 -18.488 1.00 84.38 273 THR A CA 1
ATOM 2097 C C . THR A 1 273 ? 24.611 -0.359 -19.246 1.00 84.38 273 THR A C 1
ATOM 2099 O O . THR A 1 273 ? 24.705 -0.380 -20.477 1.00 84.38 273 THR A O 1
ATOM 2102 N N . ASP A 1 274 ? 24.194 -1.411 -18.542 1.00 80.38 274 ASP A N 1
ATOM 2103 C CA . ASP A 1 274 ? 23.754 -2.671 -19.143 1.00 80.38 274 ASP A CA 1
ATOM 2104 C C . ASP A 1 274 ? 22.230 -2.779 -19.323 1.00 80.38 274 ASP A C 1
ATOM 2106 O O . ASP A 1 274 ? 21.779 -3.711 -19.995 1.00 80.38 274 ASP A O 1
ATOM 2110 N N . GLY A 1 275 ? 21.471 -1.781 -18.864 1.00 75.56 275 GLY A N 1
ATOM 2111 C CA . GLY A 1 275 ? 20.023 -1.675 -19.036 1.00 75.56 275 GLY A CA 1
ATOM 2112 C C . GLY A 1 275 ? 19.250 -2.632 -18.131 1.00 75.56 275 GLY A C 1
ATOM 2113 O O . GLY A 1 275 ? 18.134 -3.026 -18.476 1.00 75.56 275 GLY A O 1
ATOM 2114 N N . ASP A 1 276 ? 19.861 -3.085 -17.033 1.00 77.56 276 ASP A N 1
ATOM 2115 C CA . ASP A 1 276 ? 19.272 -4.060 -16.113 1.00 77.56 276 ASP A CA 1
ATOM 2116 C C . ASP A 1 276 ? 18.411 -3.422 -15.013 1.00 77.56 276 ASP A C 1
ATOM 2118 O O . ASP A 1 276 ? 17.721 -4.132 -14.271 1.00 77.56 276 ASP A O 1
ATOM 2122 N N . GLY A 1 277 ? 18.428 -2.090 -14.938 1.00 80.75 277 GLY A N 1
ATOM 2123 C CA . GLY A 1 277 ? 17.655 -1.282 -14.016 1.00 80.75 277 GLY A CA 1
ATOM 2124 C C . GLY A 1 277 ? 18.324 -0.798 -12.766 1.00 80.75 277 GLY A C 1
ATOM 2125 O O . GLY A 1 277 ? 17.714 -0.050 -11.985 1.00 80.75 277 GLY A O 1
ATOM 2126 N N . PHE A 1 278 ? 19.545 -1.244 -12.529 1.00 88.25 278 PHE A N 1
ATOM 2127 C CA . PHE A 1 278 ? 20.271 -0.940 -11.320 1.00 88.25 278 PHE A CA 1
ATOM 2128 C C . PHE A 1 278 ? 21.465 -0.055 -11.648 1.00 88.25 278 PHE A C 1
ATOM 2130 O O . PHE A 1 278 ? 21.979 0.003 -12.758 1.00 88.25 278 PHE A O 1
ATOM 2137 N N . CYS A 1 279 ? 21.909 0.710 -10.661 1.00 90.81 279 CYS A N 1
ATOM 2138 C CA . CYS A 1 279 ? 23.166 1.422 -10.787 1.00 90.81 279 CYS A CA 1
ATOM 2139 C C . CYS A 1 279 ? 24.299 0.393 -10.899 1.00 90.81 279 CYS A C 1
ATOM 2141 O O . CYS A 1 279 ? 24.462 -0.407 -9.974 1.00 90.81 279 CYS A O 1
ATOM 2143 N N . ASP A 1 280 ? 25.146 0.490 -11.935 1.00 89.31 280 ASP A N 1
ATOM 2144 C CA . ASP A 1 280 ? 26.298 -0.417 -12.099 1.00 89.31 280 ASP A CA 1
ATOM 2145 C C . ASP A 1 280 ? 27.160 -0.543 -10.816 1.00 89.31 280 ASP A C 1
ATOM 2147 O O . ASP A 1 280 ? 27.635 -1.640 -10.498 1.00 89.31 280 ASP A O 1
ATOM 2151 N N . PRO A 1 281 ? 27.430 0.539 -10.041 1.00 94.12 281 PRO A N 1
ATOM 2152 C CA . PRO A 1 281 ? 28.077 0.395 -8.748 1.00 94.12 281 PRO A CA 1
ATOM 2153 C C . PRO A 1 281 ? 27.071 0.145 -7.615 1.00 94.12 281 PRO A C 1
ATOM 2155 O O . PRO A 1 281 ? 26.171 0.950 -7.358 1.00 94.12 281 PRO A O 1
ATOM 2158 N N . TYR A 1 282 ? 27.354 -0.890 -6.818 1.00 95.31 282 TYR A N 1
ATOM 2159 C CA . TYR A 1 282 ? 26.734 -1.115 -5.508 1.00 95.31 282 TYR A CA 1
ATOM 2160 C C . TYR A 1 282 ? 26.881 0.117 -4.609 1.00 95.31 282 TYR A C 1
ATOM 2162 O O . TYR A 1 282 ? 27.928 0.769 -4.629 1.00 95.31 282 TYR A O 1
ATOM 2170 N N . TYR A 1 283 ? 25.895 0.388 -3.753 1.00 96.81 283 TYR A N 1
ATOM 2171 C CA . TYR A 1 283 ? 25.946 1.484 -2.789 1.00 96.81 283 TYR A CA 1
ATOM 2172 C C . TYR A 1 283 ? 26.407 0.989 -1.403 1.00 96.81 283 TYR A C 1
ATOM 2174 O O . TYR A 1 283 ? 25.604 0.435 -0.644 1.00 96.81 283 TYR A O 1
ATOM 2182 N N . PRO A 1 284 ? 27.687 1.186 -1.024 1.00 96.44 284 PRO A N 1
ATOM 2183 C CA . PRO A 1 284 ? 28.159 0.888 0.323 1.00 96.44 284 PRO A CA 1
ATOM 2184 C C . PRO A 1 284 ? 27.624 1.936 1.306 1.00 96.44 284 PRO A C 1
ATOM 2186 O O . PRO A 1 284 ? 28.067 3.086 1.315 1.00 96.44 284 PRO A O 1
ATOM 2189 N N . LEU A 1 285 ? 26.669 1.531 2.140 1.00 96.25 285 LEU A N 1
ATOM 2190 C CA . LEU A 1 285 ? 26.047 2.387 3.149 1.00 96.25 285 LEU A CA 1
ATOM 2191 C C . LEU A 1 285 ? 26.956 2.540 4.378 1.00 96.25 285 LEU A C 1
ATOM 2193 O O . LEU A 1 285 ? 27.144 3.648 4.879 1.00 96.25 285 LEU A O 1
ATOM 2197 N N . ASP A 1 286 ? 27.538 1.431 4.842 1.00 95.19 286 ASP A N 1
ATOM 2198 C CA . ASP A 1 286 ? 28.577 1.371 5.875 1.00 95.19 286 ASP A CA 1
ATOM 2199 C C . ASP A 1 286 ? 29.404 0.069 5.751 1.00 95.19 286 ASP A C 1
ATOM 2201 O O . ASP A 1 286 ? 29.341 -0.620 4.734 1.00 95.19 286 ASP A O 1
ATOM 2205 N N . GLU A 1 287 ? 30.212 -0.269 6.763 1.00 93.12 287 GLU A N 1
ATOM 2206 C CA . GLU A 1 287 ? 31.069 -1.468 6.762 1.00 93.12 287 GLU A CA 1
ATOM 2207 C C . GLU A 1 287 ? 30.312 -2.809 6.692 1.00 93.12 287 GLU A C 1
ATOM 2209 O O . GLU A 1 287 ? 30.870 -3.789 6.203 1.00 93.12 287 GLU A O 1
ATOM 2214 N N . ASN A 1 288 ? 29.064 -2.862 7.165 1.00 92.69 288 ASN A N 1
ATOM 2215 C CA . ASN A 1 288 ? 28.260 -4.084 7.272 1.00 92.69 288 ASN A CA 1
ATOM 2216 C C . ASN A 1 288 ? 27.007 -4.047 6.381 1.00 92.69 288 ASN A C 1
ATOM 2218 O O . ASN A 1 288 ? 26.277 -5.038 6.307 1.00 92.69 288 ASN A O 1
ATOM 2222 N N . ASN A 1 289 ? 26.734 -2.914 5.732 1.00 96.50 289 ASN A N 1
ATOM 2223 C CA . ASN A 1 289 ? 25.518 -2.659 4.974 1.00 96.50 289 ASN A CA 1
ATOM 2224 C C . ASN A 1 289 ? 25.861 -2.151 3.574 1.00 96.50 289 ASN A C 1
ATOM 2226 O O . ASN A 1 289 ? 26.538 -1.140 3.391 1.00 96.50 289 ASN A O 1
ATOM 2230 N N . THR A 1 290 ? 25.374 -2.857 2.562 1.00 96.44 290 THR A N 1
ATOM 2231 C CA . THR A 1 290 ? 25.526 -2.481 1.157 1.00 96.44 290 THR A CA 1
ATOM 2232 C C . THR A 1 290 ? 24.225 -2.794 0.445 1.00 96.44 290 THR A C 1
ATOM 2234 O O . THR A 1 290 ? 23.688 -3.892 0.600 1.00 96.44 290 THR A O 1
ATOM 2237 N N . ASP A 1 291 ? 23.731 -1.824 -0.316 1.00 97.38 291 ASP A N 1
ATOM 2238 C CA . ASP A 1 291 ? 22.712 -2.064 -1.325 1.00 97.38 291 ASP A CA 1
ATOM 2239 C C . ASP A 1 291 ? 23.410 -2.526 -2.607 1.00 97.38 291 ASP A C 1
ATOM 2241 O O . ASP A 1 291 ? 24.138 -1.762 -3.244 1.00 97.38 291 ASP A O 1
ATOM 2245 N N . TYR A 1 292 ? 23.257 -3.811 -2.929 1.00 95.50 292 TYR A N 1
ATOM 2246 C CA . TYR A 1 292 ? 23.891 -4.423 -4.097 1.00 95.50 292 TYR A CA 1
ATOM 2247 C C . TYR A 1 292 ? 23.122 -4.191 -5.393 1.00 95.50 292 TYR A C 1
ATOM 2249 O O . TYR A 1 292 ? 23.663 -4.486 -6.447 1.00 95.50 292 TYR A O 1
ATOM 2257 N N . LEU A 1 293 ? 21.885 -3.700 -5.331 1.00 94.50 293 LEU A N 1
ATOM 2258 C CA . LEU A 1 293 ? 21.084 -3.421 -6.521 1.00 94.50 293 LEU A CA 1
ATOM 2259 C C . LEU A 1 293 ? 20.374 -2.065 -6.361 1.00 94.50 293 LEU A C 1
ATOM 2261 O O . LEU A 1 293 ? 19.141 -2.028 -6.405 1.00 94.50 293 LEU A O 1
ATOM 2265 N N . PRO A 1 294 ? 21.102 -0.950 -6.118 1.00 95.81 294 PRO A N 1
ATOM 2266 C CA . PRO A 1 294 ? 20.467 0.360 -6.019 1.00 95.81 294 PRO A CA 1
ATOM 2267 C C . PRO A 1 294 ? 19.734 0.638 -7.325 1.00 95.81 294 PRO A C 1
ATOM 2269 O O . PRO A 1 294 ? 20.305 0.439 -8.390 1.00 95.81 294 PRO A O 1
ATOM 2272 N N . ILE A 1 295 ? 18.488 1.090 -7.266 1.00 91.50 295 ILE A N 1
ATOM 2273 C CA . ILE A 1 295 ? 17.697 1.253 -8.488 1.00 91.50 295 ILE A CA 1
ATOM 2274 C C . ILE A 1 295 ? 18.151 2.524 -9.204 1.00 91.50 295 ILE A C 1
ATOM 2276 O O . ILE A 1 295 ? 18.265 3.576 -8.564 1.00 91.50 295 ILE A O 1
ATOM 2280 N N . ALA A 1 296 ? 18.429 2.433 -10.503 1.00 88.50 296 ALA A N 1
ATOM 2281 C CA . ALA A 1 296 ? 18.883 3.564 -11.302 1.00 88.50 296 ALA A CA 1
ATOM 2282 C C . ALA A 1 296 ? 17.727 4.503 -11.668 1.00 88.50 296 ALA A C 1
ATOM 2284 O O . ALA A 1 296 ? 16.576 4.095 -11.834 1.00 88.50 296 ALA A O 1
ATOM 2285 N N . LEU A 1 297 ? 18.034 5.794 -11.813 1.00 77.00 297 LEU A N 1
ATOM 2286 C CA . LEU A 1 297 ? 17.126 6.735 -12.462 1.00 77.00 297 LEU A CA 1
ATOM 2287 C C . LEU A 1 297 ? 17.257 6.554 -13.976 1.00 77.00 297 LEU A C 1
ATOM 2289 O O . LEU A 1 297 ? 18.254 6.971 -14.568 1.00 77.00 297 LEU A O 1
ATOM 2293 N N . ILE A 1 298 ? 16.248 5.957 -14.606 1.00 63.75 298 ILE A N 1
ATOM 2294 C CA . ILE A 1 298 ? 16.176 5.883 -16.068 1.00 63.75 298 ILE A CA 1
ATOM 2295 C C . ILE A 1 298 ? 15.911 7.307 -16.574 1.00 63.75 298 ILE A C 1
ATOM 2297 O O . ILE A 1 298 ? 14.783 7.798 -16.542 1.00 63.75 298 ILE A O 1
ATOM 2301 N N . SER A 1 299 ? 16.973 8.030 -16.926 1.00 57.66 299 SER A N 1
ATOM 2302 C CA . SER A 1 299 ? 16.881 9.400 -17.456 1.00 57.66 299 SER A CA 1
ATOM 2303 C C . SER A 1 299 ? 16.976 9.441 -18.979 1.00 57.66 299 SER A C 1
ATOM 2305 O O . SER A 1 299 ? 16.431 10.358 -19.590 1.00 57.66 299 SER A O 1
ATOM 2307 N N . GLU A 1 300 ? 17.589 8.423 -19.583 1.00 56.56 300 GLU A N 1
ATOM 2308 C CA . GLU A 1 300 ? 17.610 8.164 -21.019 1.00 56.56 300 GLU A CA 1
ATOM 2309 C C . GLU A 1 300 ? 17.661 6.643 -21.210 1.00 56.56 300 GLU A C 1
ATOM 2311 O O . GLU A 1 300 ? 18.634 6.007 -20.813 1.00 56.56 300 GLU A O 1
ATOM 2316 N N . ASP A 1 301 ? 16.615 6.061 -21.789 1.00 63.47 301 ASP A N 1
ATOM 2317 C CA . ASP A 1 301 ? 16.669 4.717 -22.364 1.00 63.47 301 ASP A CA 1
ATOM 2318 C C . ASP A 1 301 ? 16.902 4.866 -23.871 1.00 63.47 301 ASP A C 1
ATOM 2320 O O . ASP A 1 301 ? 16.259 5.691 -24.526 1.00 63.47 301 ASP A O 1
ATOM 2324 N N . ILE A 1 302 ? 17.845 4.100 -24.417 1.00 75.88 302 ILE A N 1
ATOM 2325 C CA . ILE A 1 302 ? 18.159 4.046 -25.856 1.00 75.88 302 ILE A CA 1
ATOM 2326 C C . ILE A 1 302 ? 17.982 2.637 -26.436 1.00 75.88 302 ILE A C 1
ATOM 2328 O O . ILE A 1 302 ? 18.279 2.404 -27.614 1.00 75.88 302 ILE A O 1
ATOM 2332 N N . THR A 1 303 ? 17.594 1.678 -25.601 1.00 79.62 303 THR A N 1
ATOM 2333 C CA . THR A 1 303 ? 17.401 0.284 -25.976 1.00 79.62 303 THR A CA 1
ATOM 2334 C C . THR A 1 303 ? 15.966 0.085 -26.431 1.00 79.62 303 THR A C 1
ATOM 2336 O O . THR A 1 303 ? 15.045 0.648 -25.871 1.00 79.62 303 THR A O 1
ATOM 2339 N N . ALA A 1 304 ? 15.772 -0.636 -27.534 1.00 84.56 304 ALA A N 1
ATOM 2340 C CA . ALA A 1 304 ? 14.433 -0.936 -28.023 1.00 84.56 304 ALA A CA 1
ATOM 2341 C C . ALA A 1 304 ? 13.911 -2.238 -27.390 1.00 84.56 304 ALA A C 1
ATOM 2343 O O . ALA A 1 304 ? 14.719 -3.156 -27.198 1.00 84.56 304 ALA A O 1
ATOM 2344 N N . PRO A 1 305 ? 12.582 -2.399 -27.225 1.00 91.50 305 PRO A N 1
ATOM 2345 C CA . PRO A 1 305 ? 12.004 -3.606 -26.643 1.00 91.50 305 PRO A CA 1
ATOM 2346 C C . PRO A 1 305 ? 12.432 -4.896 -27.345 1.00 91.50 305 PRO A C 1
ATOM 2348 O O . PRO A 1 305 ? 12.452 -4.987 -28.577 1.00 91.50 305 PRO A O 1
ATOM 2351 N N . ALA A 1 306 ? 12.698 -5.952 -26.581 1.00 89.88 306 ALA A N 1
ATOM 2352 C CA . ALA A 1 306 ? 12.881 -7.289 -27.134 1.00 89.88 306 ALA A CA 1
ATOM 2353 C C . ALA A 1 306 ? 11.514 -7.883 -27.501 1.00 89.88 306 ALA A C 1
ATOM 2355 O O . ALA A 1 306 ? 10.646 -8.017 -26.640 1.00 89.88 306 ALA A O 1
ATOM 2356 N N . VAL A 1 307 ? 11.318 -8.243 -28.773 1.00 93.56 307 VAL A N 1
ATOM 2357 C CA . VAL A 1 307 ? 10.050 -8.765 -29.308 1.00 93.56 307 VAL A CA 1
ATOM 2358 C C . VAL A 1 307 ? 10.222 -10.217 -29.752 1.00 93.56 307 VAL A C 1
ATOM 2360 O O . VAL A 1 307 ? 11.252 -10.594 -30.303 1.00 93.56 307 VAL A O 1
ATOM 2363 N N . THR A 1 308 ? 9.218 -11.060 -29.521 1.00 93.19 308 THR A N 1
ATOM 2364 C CA . THR A 1 308 ? 9.149 -12.417 -30.081 1.00 93.19 308 THR A CA 1
ATOM 2365 C C . THR A 1 308 ? 7.716 -12.743 -30.481 1.00 93.19 308 THR A C 1
ATOM 2367 O O . THR A 1 308 ? 6.799 -12.654 -29.666 1.00 93.19 308 THR A O 1
ATOM 2370 N N . ILE A 1 309 ? 7.520 -13.140 -31.740 1.00 92.50 309 ILE A N 1
ATOM 2371 C CA . ILE A 1 309 ? 6.216 -13.559 -32.266 1.00 92.50 309 ILE A CA 1
ATOM 2372 C C . ILE A 1 309 ? 6.015 -15.047 -31.956 1.00 92.50 309 ILE A C 1
ATOM 2374 O O . ILE A 1 309 ? 6.757 -15.894 -32.450 1.00 92.50 309 ILE A O 1
ATOM 2378 N N . LEU A 1 310 ? 5.005 -15.364 -31.145 1.00 92.00 310 LEU A N 1
ATOM 2379 C CA . LEU A 1 310 ? 4.609 -16.741 -30.823 1.00 92.00 310 LEU A CA 1
ATOM 2380 C C . LEU A 1 310 ? 3.511 -17.249 -31.766 1.00 92.00 310 LEU A C 1
ATOM 2382 O O . LEU A 1 310 ? 3.460 -18.432 -32.084 1.00 92.00 310 LEU A O 1
ATOM 2386 N N . SER A 1 311 ? 2.635 -16.347 -32.214 1.00 90.81 311 SER A N 1
ATOM 2387 C CA . SER A 1 311 ? 1.624 -16.577 -33.248 1.00 90.81 311 SER A CA 1
ATOM 2388 C C . SER A 1 311 ? 1.389 -15.267 -34.013 1.00 90.81 311 SER A C 1
ATOM 2390 O O . SER A 1 311 ? 1.351 -14.209 -33.384 1.00 90.81 311 SER A O 1
ATOM 2392 N N . PRO A 1 312 ? 1.189 -15.292 -35.339 1.00 90.25 312 PRO A N 1
ATOM 2393 C CA . PRO A 1 312 ? 1.075 -16.487 -36.165 1.00 90.25 312 PRO A CA 1
ATOM 2394 C C . PRO A 1 312 ? 2.416 -17.145 -36.492 1.00 90.25 312 PRO A C 1
ATOM 2396 O O . PRO A 1 312 ? 3.432 -16.482 -36.656 1.00 90.25 312 PRO A O 1
ATOM 2399 N N . GLU A 1 313 ? 2.403 -18.466 -36.654 1.00 91.44 313 GLU A N 1
ATOM 2400 C CA . GLU A 1 313 ? 3.499 -19.196 -37.295 1.00 91.44 313 GLU A CA 1
ATOM 2401 C C . GLU A 1 313 ? 3.471 -18.973 -38.814 1.00 91.44 313 GLU A C 1
ATOM 2403 O O . GLU A 1 313 ? 2.396 -18.812 -39.404 1.00 91.44 313 GLU A O 1
ATOM 2408 N N . GLY A 1 314 ? 4.641 -19.012 -39.461 1.00 91.25 314 GLY A N 1
ATOM 2409 C CA . GLY A 1 314 ? 4.792 -18.824 -40.907 1.00 91.25 314 GLY A CA 1
ATOM 2410 C C . GLY A 1 314 ? 4.255 -19.999 -41.729 1.00 91.25 314 GLY A C 1
ATOM 2411 O O . GLY A 1 314 ? 5.021 -20.809 -42.251 1.00 91.25 314 GLY A O 1
ATOM 2412 N N . THR A 1 315 ? 2.930 -20.116 -41.820 1.00 90.38 315 THR A N 1
ATOM 2413 C CA . THR A 1 315 ? 2.224 -21.240 -42.447 1.00 90.38 315 THR A CA 1
ATOM 2414 C C . THR A 1 315 ? 0.968 -20.793 -43.207 1.00 90.38 315 THR A C 1
ATOM 2416 O O . THR A 1 315 ? 0.672 -19.603 -43.342 1.00 90.38 315 THR A O 1
ATOM 2419 N N . THR A 1 316 ? 0.234 -21.763 -43.756 1.00 86.25 316 THR A N 1
ATOM 2420 C CA . THR A 1 316 ? -1.067 -21.551 -44.399 1.00 86.25 316 THR A CA 1
ATOM 2421 C C . THR A 1 316 ? -2.205 -21.747 -43.402 1.00 86.25 316 THR A C 1
ATOM 2423 O O . THR A 1 316 ? -2.317 -22.805 -42.788 1.00 86.25 316 THR A O 1
ATOM 2426 N N . TYR A 1 317 ? -3.088 -20.759 -43.308 1.00 80.81 317 TYR A N 1
ATOM 2427 C CA . TYR A 1 317 ? -4.303 -20.782 -42.505 1.00 80.81 317 TYR A CA 1
ATOM 2428 C C . TYR A 1 317 ? -5.525 -20.940 -43.414 1.00 80.81 317 TYR A C 1
ATOM 2430 O O . TYR A 1 317 ? -5.638 -20.313 -44.470 1.00 80.81 317 TYR A O 1
ATOM 2438 N N . THR A 1 318 ? -6.462 -21.792 -43.000 1.00 81.94 318 THR A N 1
ATOM 2439 C CA . THR A 1 318 ? -7.752 -21.993 -43.685 1.00 81.94 318 THR A CA 1
ATOM 2440 C C . THR A 1 318 ? -8.863 -21.112 -43.113 1.00 81.94 318 THR A C 1
ATOM 2442 O O . THR A 1 318 ? -10.006 -21.199 -43.558 1.00 81.94 318 THR A O 1
ATOM 2445 N N . THR A 1 319 ? -8.539 -20.290 -42.115 1.00 73.44 319 THR A N 1
ATOM 2446 C CA . THR A 1 319 ? -9.395 -19.248 -41.545 1.00 73.44 319 THR A CA 1
ATOM 2447 C C . THR A 1 319 ? -9.005 -17.895 -42.132 1.00 73.44 319 THR A C 1
ATOM 2449 O O . THR A 1 319 ? -7.869 -17.694 -42.549 1.00 73.44 319 THR A O 1
ATOM 2452 N N . ASN A 1 320 ? -9.951 -16.961 -42.175 1.00 79.00 320 ASN A N 1
ATOM 2453 C CA . ASN A 1 320 ? -9.715 -15.584 -42.620 1.00 79.00 320 ASN A CA 1
ATOM 2454 C C . ASN A 1 320 ? -9.313 -14.645 -41.477 1.00 79.00 320 ASN A C 1
ATOM 2456 O O . ASN A 1 320 ? -8.984 -13.501 -41.740 1.00 79.00 320 ASN A O 1
ATOM 2460 N N . ASN A 1 321 ? -9.343 -15.091 -40.225 1.00 85.44 321 ASN A N 1
ATOM 2461 C CA . ASN A 1 321 ? -8.888 -14.321 -39.076 1.00 85.44 321 ASN A CA 1
ATOM 2462 C C . ASN A 1 321 ? -7.869 -15.158 -38.305 1.00 85.44 321 ASN A C 1
ATOM 2464 O O . ASN A 1 321 ? -8.100 -16.350 -38.073 1.00 85.44 321 ASN A O 1
ATOM 2468 N N . VAL A 1 322 ? -6.740 -14.546 -37.962 1.00 87.12 322 VAL A N 1
ATOM 2469 C CA . VAL A 1 322 ? -5.602 -15.213 -37.336 1.00 87.12 322 VAL A CA 1
ATOM 2470 C C . VAL A 1 322 ? -5.208 -14.452 -36.076 1.00 87.12 322 VAL A C 1
ATOM 2472 O O . VAL A 1 322 ? -5.118 -13.223 -36.075 1.00 87.12 322 VAL A O 1
ATOM 2475 N N . THR A 1 323 ? -4.983 -15.190 -34.993 1.00 92.06 323 THR A N 1
ATOM 2476 C CA . THR A 1 323 ? -4.575 -14.617 -33.711 1.00 92.06 323 THR A CA 1
ATOM 2477 C C . THR A 1 323 ? -3.104 -14.233 -33.720 1.00 92.06 323 THR A C 1
ATOM 2479 O O . THR A 1 323 ? -2.235 -15.003 -34.139 1.00 92.06 323 THR A O 1
ATOM 2482 N N . ILE A 1 324 ? -2.846 -13.036 -33.208 1.00 92.94 324 ILE A N 1
ATOM 2483 C CA . ILE A 1 324 ? -1.525 -12.467 -32.997 1.00 92.94 324 ILE A CA 1
ATOM 2484 C C . ILE A 1 324 ? -1.221 -12.589 -31.504 1.00 92.94 324 ILE A C 1
ATOM 2486 O O . ILE A 1 324 ? -1.978 -12.086 -30.675 1.00 92.94 324 ILE A O 1
ATOM 2490 N N . ASN A 1 325 ? -0.138 -13.285 -31.173 1.00 94.69 325 ASN A N 1
ATOM 2491 C CA . ASN A 1 325 ? 0.370 -13.460 -29.819 1.00 94.69 325 ASN A CA 1
ATOM 2492 C C . ASN A 1 325 ? 1.878 -13.202 -29.825 1.00 94.69 325 ASN A C 1
ATOM 2494 O O . ASN A 1 325 ? 2.631 -13.894 -30.515 1.00 94.69 325 ASN A O 1
ATOM 2498 N N . VAL A 1 326 ? 2.302 -12.200 -29.066 1.00 93.00 326 VAL A N 1
ATOM 2499 C CA . VAL A 1 326 ? 3.674 -11.697 -29.044 1.00 93.00 326 VAL A CA 1
ATOM 2500 C C . VAL A 1 326 ? 4.113 -11.501 -27.597 1.00 93.00 326 VAL A C 1
ATOM 2502 O O . VAL A 1 326 ? 3.332 -11.041 -26.772 1.00 93.00 326 VAL A O 1
ATOM 2505 N N . THR A 1 327 ? 5.375 -11.773 -27.280 1.00 93.56 327 THR A N 1
ATOM 2506 C CA . THR A 1 327 ? 6.005 -11.243 -26.062 1.00 93.56 327 THR A CA 1
ATOM 2507 C C . THR A 1 327 ? 6.830 -10.016 -26.415 1.00 93.56 327 THR A C 1
ATOM 2509 O O . THR A 1 327 ? 7.633 -10.066 -27.347 1.00 93.56 327 THR A O 1
ATOM 2512 N N . ALA A 1 328 ? 6.646 -8.931 -25.670 1.00 90.62 328 ALA A N 1
ATOM 2513 C CA . ALA A 1 328 ? 7.513 -7.765 -25.728 1.00 90.62 328 ALA A CA 1
ATOM 2514 C C . ALA A 1 328 ? 7.982 -7.446 -24.310 1.00 90.62 328 ALA A C 1
ATOM 2516 O O . ALA A 1 328 ? 7.157 -7.349 -23.400 1.00 90.62 328 ALA A O 1
ATOM 2517 N N . THR A 1 329 ? 9.286 -7.305 -24.119 1.00 86.50 329 THR A N 1
ATOM 2518 C CA . THR A 1 329 ? 9.877 -6.983 -22.819 1.00 86.50 329 THR A CA 1
ATOM 2519 C C . THR A 1 329 ? 10.884 -5.870 -22.982 1.00 86.50 329 THR A C 1
ATOM 2521 O O . THR A 1 329 ? 11.712 -5.913 -23.891 1.00 86.50 329 THR A O 1
ATOM 2524 N N . ASP A 1 330 ? 10.814 -4.911 -22.077 1.00 82.06 330 ASP A N 1
ATOM 2525 C CA . ASP A 1 330 ? 11.748 -3.805 -21.985 1.00 82.06 330 ASP A CA 1
ATOM 2526 C C . ASP A 1 330 ? 11.904 -3.426 -20.511 1.00 82.06 330 ASP A C 1
ATOM 2528 O O . ASP A 1 330 ? 10.934 -3.539 -19.752 1.00 82.06 330 ASP A O 1
ATOM 2532 N N . PHE A 1 331 ? 13.105 -3.018 -20.106 1.00 69.50 331 PHE A N 1
ATOM 2533 C CA . PHE A 1 331 ? 13.376 -2.650 -18.724 1.00 69.50 331 PHE A CA 1
ATOM 2534 C C . PHE A 1 331 ? 12.669 -1.345 -18.334 1.00 69.50 331 PHE A C 1
ATOM 2536 O O . PHE A 1 331 ? 12.083 -1.258 -17.252 1.00 69.50 331 PHE A O 1
ATOM 2543 N N . SER A 1 332 ? 12.626 -0.356 -19.235 1.00 72.75 332 SER A N 1
ATOM 2544 C CA . SER A 1 332 ? 11.889 0.891 -18.998 1.00 72.75 332 SER A CA 1
ATOM 2545 C C . SER A 1 332 ? 10.369 0.723 -19.104 1.00 72.75 332 SER A C 1
ATOM 2547 O O . SER A 1 332 ? 9.597 1.661 -18.876 1.00 72.75 332 SER A O 1
ATOM 2549 N N . GLY A 1 333 ? 9.920 -0.494 -19.401 1.00 77.94 333 GLY A N 1
ATOM 2550 C CA . GLY A 1 333 ? 8.533 -0.839 -19.627 1.00 77.94 333 GLY A CA 1
ATOM 2551 C C . GLY A 1 333 ? 8.134 -0.640 -21.083 1.00 77.94 333 GLY A C 1
ATOM 2552 O O . GLY A 1 333 ? 8.562 0.277 -21.779 1.00 77.94 333 GLY A O 1
ATOM 2553 N N . VAL A 1 334 ? 7.247 -1.510 -21.551 1.00 85.69 334 VAL A N 1
ATOM 2554 C CA . VAL A 1 334 ? 6.700 -1.435 -22.905 1.00 85.69 334 VAL A CA 1
ATOM 2555 C C . VAL A 1 334 ? 5.479 -0.513 -22.895 1.00 85.69 334 VAL A C 1
ATOM 2557 O O . VAL A 1 334 ? 4.499 -0.770 -22.201 1.00 85.69 334 VAL A O 1
ATOM 2560 N N . SER A 1 335 ? 5.532 0.565 -23.673 1.00 89.75 335 SER A N 1
ATOM 2561 C CA . SER A 1 335 ? 4.454 1.552 -23.809 1.00 89.75 335 SER A CA 1
ATOM 2562 C C . SER A 1 335 ? 3.347 1.077 -24.743 1.00 89.75 335 SER A C 1
ATOM 2564 O O . SER A 1 335 ? 2.160 1.260 -24.475 1.00 89.75 335 SER A O 1
ATOM 2566 N N . SER A 1 336 ? 3.718 0.466 -25.870 1.00 93.19 336 SER A N 1
ATOM 2567 C CA . SER A 1 336 ? 2.737 -0.032 -26.834 1.00 93.19 336 SER A CA 1
ATOM 2568 C C . SER A 1 336 ? 3.307 -1.143 -27.695 1.00 93.19 336 SER A C 1
ATOM 2570 O O . SER A 1 336 ? 4.489 -1.137 -28.027 1.00 93.19 336 SER A O 1
ATOM 2572 N N . VAL A 1 337 ? 2.439 -2.065 -28.105 1.00 94.50 337 VAL A N 1
ATOM 2573 C CA . VAL A 1 337 ? 2.758 -3.076 -29.110 1.00 94.50 337 VAL A CA 1
ATOM 2574 C C . VAL A 1 337 ? 1.682 -3.039 -30.185 1.00 94.50 337 VAL A C 1
ATOM 2576 O O . VAL A 1 337 ? 0.486 -3.071 -29.888 1.00 94.50 337 VAL A O 1
ATOM 2579 N N . ILE A 1 338 ? 2.096 -2.945 -31.443 1.00 95.25 338 ILE A N 1
ATOM 2580 C CA . ILE A 1 338 ? 1.209 -2.976 -32.605 1.00 95.25 338 ILE A CA 1
ATOM 2581 C C . ILE A 1 338 ? 1.704 -4.020 -33.604 1.00 95.25 338 ILE A C 1
ATOM 2583 O O . ILE A 1 338 ? 2.900 -4.261 -33.731 1.00 95.25 338 ILE A O 1
ATOM 2587 N N . ALA A 1 339 ? 0.787 -4.625 -34.343 1.00 93.81 339 ALA A N 1
ATOM 2588 C CA . ALA A 1 339 ? 1.099 -5.470 -35.482 1.00 93.81 339 ALA A CA 1
ATOM 2589 C C . ALA A 1 339 ? 0.582 -4.807 -36.761 1.00 93.81 339 ALA A C 1
ATOM 2591 O O . ALA A 1 339 ? -0.611 -4.536 -36.882 1.00 93.81 339 ALA A O 1
ATOM 2592 N N . GLU A 1 340 ? 1.467 -4.540 -37.712 1.00 94.81 340 GLU A N 1
ATOM 2593 C CA . GLU A 1 340 ? 1.100 -4.145 -39.069 1.00 94.81 340 GLU A CA 1
ATOM 2594 C C . GLU A 1 340 ? 0.864 -5.404 -39.903 1.00 94.81 340 GLU A C 1
ATOM 2596 O O . GLU A 1 340 ? 1.732 -6.273 -39.988 1.00 94.81 340 GLU A O 1
ATOM 2601 N N . ILE A 1 341 ? -0.303 -5.497 -40.539 1.00 92.75 341 ILE A N 1
ATOM 2602 C CA . ILE A 1 341 ? -0.572 -6.489 -41.578 1.00 92.75 341 ILE A CA 1
ATOM 2603 C C . ILE A 1 341 ? -0.429 -5.802 -42.933 1.00 92.75 341 ILE A C 1
ATOM 2605 O O . ILE A 1 341 ? -1.206 -4.901 -43.271 1.00 92.75 341 ILE A O 1
ATOM 2609 N N . GLU A 1 342 ? 0.556 -6.243 -43.716 1.00 87.38 342 GLU A N 1
ATOM 2610 C CA . GLU A 1 342 ? 0.907 -5.647 -45.005 1.00 87.38 342 GLU A CA 1
ATOM 2611 C C . GLU A 1 342 ? -0.322 -5.505 -45.921 1.00 87.38 342 GLU A C 1
ATOM 2613 O O . GLU A 1 342 ? -1.029 -6.471 -46.220 1.00 87.38 342 GLU A O 1
ATOM 2618 N N . GLY A 1 343 ? -0.584 -4.273 -46.366 1.00 75.44 343 GLY A N 1
ATOM 2619 C CA . GLY A 1 343 ? -1.697 -3.951 -47.263 1.00 75.44 343 GLY A CA 1
ATOM 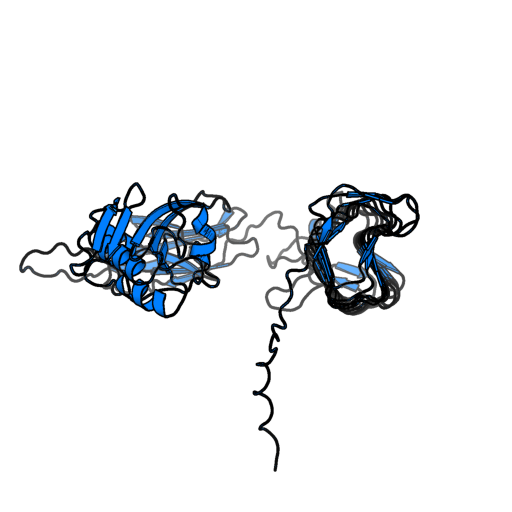2620 C C . GLY A 1 343 ? -3.083 -3.878 -46.608 1.00 75.44 343 GLY A C 1
ATOM 2621 O O . GLY A 1 343 ? -4.048 -3.590 -47.315 1.00 75.44 343 GLY A O 1
ATOM 2622 N N . ILE A 1 344 ? -3.196 -4.100 -45.293 1.00 85.25 344 ILE A N 1
ATOM 2623 C CA . ILE A 1 344 ? -4.462 -4.040 -44.541 1.00 85.25 344 ILE A CA 1
ATOM 2624 C C . ILE A 1 344 ? -4.453 -2.892 -43.529 1.00 85.25 344 ILE A C 1
ATOM 2626 O O . ILE A 1 344 ? -5.367 -2.068 -43.536 1.00 85.25 344 ILE A O 1
ATOM 2630 N N . GLY A 1 345 ? -3.422 -2.811 -42.685 1.00 85.44 345 GLY A N 1
ATOM 2631 C CA . GLY A 1 345 ? -3.299 -1.785 -41.649 1.00 85.44 345 GLY A CA 1
ATOM 2632 C C . GLY A 1 345 ? -2.803 -2.333 -40.313 1.00 85.44 345 GLY A C 1
ATOM 2633 O O . GLY A 1 345 ? -2.342 -3.471 -40.226 1.00 85.44 345 GLY A O 1
ATOM 2634 N N . ASN A 1 346 ? -2.909 -1.507 -39.270 1.00 91.12 346 ASN A N 1
ATOM 2635 C CA . ASN A 1 346 ? -2.313 -1.775 -37.962 1.00 91.12 346 ASN A CA 1
ATOM 2636 C C . ASN A 1 346 ? -3.354 -2.270 -36.955 1.00 91.12 346 ASN A C 1
ATOM 2638 O O . ASN A 1 346 ? -4.470 -1.755 -36.893 1.00 91.12 346 ASN A O 1
ATOM 2642 N N . VAL A 1 347 ? -2.946 -3.219 -36.118 1.00 89.56 347 VAL A N 1
ATOM 2643 C CA . VAL A 1 347 ? -3.710 -3.761 -34.995 1.00 89.56 347 VAL A CA 1
ATOM 2644 C C . VAL A 1 347 ? -2.949 -3.459 -33.712 1.00 89.56 347 VAL A C 1
ATOM 2646 O O . VAL A 1 347 ? -1.798 -3.860 -33.566 1.00 89.56 347 VAL A O 1
ATOM 2649 N N . THR A 1 348 ? -3.579 -2.767 -32.767 1.00 92.12 348 THR A N 1
ATOM 2650 C CA . THR A 1 348 ? -3.016 -2.594 -31.422 1.00 92.12 348 THR A CA 1
ATOM 2651 C C . THR A 1 348 ? -3.161 -3.893 -30.638 1.00 92.12 348 THR A C 1
ATOM 2653 O O . THR A 1 348 ? -4.262 -4.437 -30.551 1.00 92.12 348 THR A O 1
ATOM 2656 N N . LEU A 1 349 ? -2.058 -4.392 -30.080 1.00 90.44 349 LEU A N 1
ATOM 2657 C CA . LEU A 1 349 ? -2.053 -5.589 -29.246 1.00 90.44 349 LEU A CA 1
ATOM 2658 C C . LEU A 1 349 ? -2.217 -5.196 -27.777 1.00 90.44 349 LEU A C 1
ATOM 2660 O O . LEU A 1 349 ? -1.643 -4.211 -27.314 1.00 90.44 349 LEU A O 1
ATOM 2664 N N . THR A 1 350 ? -3.005 -5.972 -27.042 1.00 89.88 350 THR A N 1
ATOM 2665 C CA . THR A 1 350 ? -3.342 -5.690 -25.642 1.00 89.88 350 THR A CA 1
ATOM 2666 C C . THR A 1 350 ? -2.575 -6.638 -24.735 1.00 89.88 350 THR A C 1
ATOM 2668 O O . THR A 1 350 ? -2.570 -7.843 -24.988 1.00 89.88 350 THR A O 1
ATOM 2671 N N . LEU A 1 351 ? -1.934 -6.108 -23.693 1.00 86.12 351 LEU A N 1
ATOM 2672 C CA . LEU A 1 351 ? -1.256 -6.924 -22.691 1.00 86.12 351 LEU A CA 1
ATOM 2673 C C . LEU A 1 351 ? -2.288 -7.736 -21.895 1.00 86.12 351 LEU A C 1
ATOM 2675 O O . LEU A 1 351 ? -3.230 -7.177 -21.334 1.00 86.12 351 LEU A O 1
ATOM 2679 N N . ASN A 1 352 ? -2.096 -9.047 -21.856 1.00 84.56 352 ASN A N 1
ATOM 2680 C CA . ASN A 1 352 ? -2.827 -9.999 -21.039 1.00 84.56 352 ASN A CA 1
ATOM 2681 C C . ASN A 1 352 ? -1.797 -10.928 -20.382 1.00 84.56 352 ASN A C 1
ATOM 2683 O O . ASN A 1 352 ? -1.081 -11.659 -21.072 1.00 84.56 352 ASN A O 1
ATOM 2687 N N . ASP A 1 353 ? -1.677 -10.835 -19.060 1.00 84.19 353 ASP A N 1
ATOM 2688 C CA . ASP A 1 353 ? -0.596 -11.424 -18.269 1.00 84.19 353 ASP A CA 1
ATOM 2689 C C . ASP A 1 353 ? 0.803 -11.031 -18.787 1.00 84.19 353 ASP A C 1
ATOM 2691 O O . ASP A 1 353 ? 1.250 -9.903 -18.582 1.00 84.19 353 ASP A O 1
ATOM 2695 N N . SER A 1 354 ? 1.505 -11.949 -19.461 1.00 82.56 354 SER A N 1
ATOM 2696 C CA . SER A 1 354 ? 2.853 -11.744 -20.023 1.00 82.56 354 SER A CA 1
ATOM 2697 C C . SER A 1 354 ? 2.875 -11.679 -21.557 1.00 82.56 354 SER A C 1
ATOM 2699 O O . SER A 1 354 ? 3.949 -11.694 -22.159 1.00 82.56 354 SER A O 1
ATOM 2701 N N . TYR A 1 355 ? 1.703 -11.627 -22.199 1.00 87.31 355 TYR A N 1
ATOM 2702 C CA . TYR A 1 355 ? 1.550 -11.713 -23.651 1.00 87.31 355 TYR A CA 1
ATOM 2703 C C . TYR A 1 355 ? 0.762 -10.531 -24.217 1.00 87.31 355 TYR A C 1
ATOM 2705 O O . TYR A 1 355 ? -0.224 -10.087 -23.639 1.00 87.31 355 TYR A O 1
ATOM 2713 N N . TYR A 1 356 ? 1.151 -10.061 -25.397 1.00 91.69 356 TYR A N 1
ATOM 2714 C CA . TYR A 1 356 ? 0.428 -9.064 -26.177 1.00 91.69 356 TYR A CA 1
ATOM 2715 C C . TYR A 1 356 ? -0.430 -9.763 -27.226 1.00 91.69 356 TYR A C 1
ATOM 2717 O O . TYR A 1 356 ? 0.085 -10.430 -28.127 1.00 91.69 356 TYR A O 1
ATOM 2725 N N . LEU A 1 357 ? -1.747 -9.603 -27.101 1.00 91.81 357 LEU A N 1
ATOM 2726 C CA . LEU A 1 357 ? -2.741 -10.319 -27.895 1.00 91.81 357 LEU A CA 1
ATOM 2727 C C . LEU A 1 357 ? -3.512 -9.390 -28.834 1.00 91.81 357 LEU A C 1
ATOM 2729 O O . LEU A 1 357 ? -3.879 -8.270 -28.479 1.00 91.81 357 LEU A O 1
ATOM 2733 N N . GLY A 1 358 ? -3.817 -9.894 -30.024 1.00 90.69 358 GLY A N 1
ATOM 2734 C CA . GLY A 1 358 ? -4.680 -9.244 -31.006 1.00 90.69 358 GLY A CA 1
ATOM 2735 C C . GLY A 1 358 ? -5.104 -10.217 -32.100 1.00 90.69 358 GLY A C 1
ATOM 2736 O O . GLY A 1 358 ? -4.816 -11.409 -32.039 1.00 90.69 358 GLY A O 1
ATOM 2737 N N . ASN A 1 359 ? -5.800 -9.722 -33.117 1.00 88.50 359 ASN A N 1
ATOM 2738 C CA . ASN A 1 359 ? -6.236 -10.528 -34.255 1.00 88.50 359 ASN A CA 1
ATOM 2739 C C . ASN A 1 359 ? -6.043 -9.738 -35.548 1.00 88.50 359 ASN A C 1
ATOM 2741 O O . ASN A 1 359 ? -6.236 -8.525 -35.556 1.00 88.50 359 ASN A O 1
ATOM 2745 N N . THR A 1 360 ? -5.730 -10.419 -36.650 1.00 80.62 360 THR A N 1
ATOM 2746 C CA . THR A 1 360 ? -5.521 -9.785 -37.965 1.00 80.62 360 THR A CA 1
ATOM 2747 C C . THR A 1 360 ? -6.771 -9.111 -38.536 1.00 80.62 360 THR A C 1
ATOM 2749 O O . THR A 1 360 ? -6.691 -8.413 -39.545 1.00 80.62 360 THR A O 1
ATOM 2752 N N . GLY A 1 361 ? -7.943 -9.363 -37.946 1.00 80.38 361 GLY A N 1
ATOM 2753 C CA . GLY A 1 361 ? -9.222 -9.059 -38.573 1.00 80.38 361 GLY A CA 1
ATOM 2754 C C . GLY A 1 361 ? -9.486 -10.003 -39.747 1.00 80.38 361 GLY A C 1
ATOM 2755 O O . GLY A 1 361 ? -8.808 -11.015 -39.918 1.00 80.38 361 GLY A O 1
ATOM 2756 N N . THR A 1 362 ? -10.498 -9.689 -40.556 1.00 82.94 362 THR A N 1
ATOM 2757 C CA . THR A 1 362 ? -10.874 -10.534 -41.700 1.00 82.94 362 THR A CA 1
ATOM 2758 C C . THR A 1 362 ? -9.970 -10.267 -42.903 1.00 82.94 362 THR A C 1
ATOM 2760 O O . THR A 1 362 ? -10.033 -9.204 -43.516 1.00 82.94 362 THR A O 1
ATOM 2763 N N . LEU A 1 363 ? -9.174 -11.265 -43.272 1.00 78.75 363 LEU A N 1
ATOM 2764 C CA . LEU A 1 363 ? -8.264 -11.292 -44.408 1.00 78.75 363 LEU A CA 1
ATOM 2765 C C . LEU A 1 363 ? -8.865 -12.071 -45.587 1.00 78.75 363 LEU A C 1
ATOM 2767 O O . LEU A 1 363 ? -9.486 -13.123 -45.426 1.00 78.75 363 LEU A O 1
ATOM 2771 N N . SER A 1 364 ? -8.662 -11.570 -46.803 1.00 83.50 364 SER A N 1
ATOM 2772 C CA . SER A 1 364 ? -8.975 -12.306 -48.033 1.00 83.50 364 SER A CA 1
ATOM 2773 C C . SER A 1 364 ? -7.931 -13.387 -48.320 1.00 83.50 364 SER A C 1
ATOM 2775 O O . SER A 1 364 ? -6.844 -13.368 -47.755 1.00 83.50 364 SER A O 1
ATOM 2777 N N . ASN A 1 365 ? -8.216 -14.311 -49.242 1.00 81.19 365 ASN A N 1
ATOM 2778 C CA . ASN A 1 365 ? -7.196 -15.262 -49.685 1.00 81.19 365 ASN A CA 1
ATOM 2779 C C . ASN A 1 365 ? -5.999 -14.527 -50.297 1.00 81.19 365 ASN A C 1
ATOM 2781 O O . ASN A 1 365 ? -6.171 -13.712 -51.205 1.00 81.19 365 ASN A O 1
ATOM 2785 N N . GLY A 1 366 ? -4.796 -14.839 -49.829 1.00 84.19 366 GLY A N 1
ATOM 2786 C CA . GLY A 1 366 ? -3.589 -14.120 -50.217 1.00 84.19 366 GLY A CA 1
ATOM 2787 C C . GLY A 1 366 ? -2.417 -14.385 -49.282 1.00 84.19 366 GLY A C 1
ATOM 2788 O O . GLY A 1 366 ? -2.528 -15.156 -48.331 1.00 84.19 366 GLY A O 1
ATOM 2789 N N . ASN A 1 367 ? -1.294 -13.736 -49.573 1.00 90.75 367 ASN A N 1
ATOM 2790 C CA . ASN A 1 367 ? -0.097 -13.775 -48.741 1.00 90.75 367 ASN A CA 1
ATOM 2791 C C . ASN A 1 367 ? -0.000 -12.454 -47.981 1.00 90.75 367 ASN A C 1
ATOM 2793 O O . ASN A 1 367 ? -0.165 -11.398 -48.591 1.00 90.75 367 ASN A O 1
ATOM 2797 N N . TYR A 1 368 ? 0.295 -12.526 -46.689 1.00 90.75 368 TYR A N 1
ATOM 2798 C CA . TYR A 1 368 ? 0.423 -11.363 -45.818 1.00 90.75 368 TYR A CA 1
ATOM 2799 C C . TYR A 1 368 ? 1.709 -11.455 -45.013 1.00 90.75 368 TYR A C 1
ATOM 2801 O O . TYR A 1 368 ? 2.089 -12.541 -44.574 1.00 90.75 368 TYR A O 1
ATOM 2809 N N . THR A 1 369 ? 2.341 -10.312 -44.779 1.00 93.50 369 THR A N 1
ATOM 2810 C CA . THR A 1 369 ? 3.415 -10.173 -43.796 1.00 93.50 369 THR A CA 1
ATOM 2811 C C . THR A 1 369 ? 2.844 -9.475 -42.570 1.00 93.50 369 THR A C 1
ATOM 2813 O O . THR A 1 369 ? 2.216 -8.425 -42.700 1.00 93.50 369 THR A O 1
ATOM 2816 N N . VAL A 1 370 ? 3.023 -10.077 -41.397 1.00 93.62 370 VAL A N 1
ATOM 2817 C CA . VAL A 1 370 ? 2.694 -9.474 -40.105 1.00 93.62 370 VAL A CA 1
ATOM 2818 C C . VAL A 1 370 ? 3.998 -8.990 -39.486 1.00 93.62 370 VAL A C 1
ATOM 2820 O O . VAL A 1 370 ? 4.838 -9.813 -39.125 1.00 93.62 370 VAL A O 1
ATOM 2823 N N . THR A 1 371 ? 4.171 -7.676 -39.384 1.00 94.50 371 THR A N 1
ATOM 2824 C CA . THR A 1 371 ? 5.333 -7.035 -38.751 1.00 94.50 371 THR A CA 1
ATOM 2825 C C . THR A 1 371 ? 4.920 -6.514 -37.387 1.00 94.50 371 THR A C 1
ATOM 2827 O O . THR A 1 371 ? 3.925 -5.798 -37.273 1.00 94.50 371 THR A O 1
ATOM 2830 N N . THR A 1 372 ? 5.658 -6.859 -36.339 1.00 95.06 372 THR A N 1
ATOM 2831 C CA . THR A 1 372 ? 5.370 -6.375 -34.990 1.00 95.06 372 THR A CA 1
ATOM 2832 C C . THR A 1 372 ? 6.277 -5.211 -34.628 1.00 95.06 372 THR A C 1
ATOM 2834 O O . THR A 1 372 ? 7.492 -5.275 -34.794 1.00 95.06 372 THR A O 1
ATOM 2837 N N . TYR A 1 373 ? 5.661 -4.162 -34.095 1.00 93.56 373 TYR A N 1
ATOM 2838 C CA . TYR A 1 373 ? 6.332 -3.000 -33.549 1.00 93.56 373 TYR A CA 1
ATOM 2839 C C . TYR A 1 373 ? 6.071 -2.928 -32.051 1.00 93.56 373 TYR A C 1
ATOM 2841 O O . TYR A 1 373 ? 4.918 -3.004 -31.627 1.00 93.56 373 TYR A O 1
ATOM 2849 N N . ALA A 1 374 ? 7.118 -2.745 -31.257 1.00 94.25 374 ALA A N 1
ATOM 2850 C CA . ALA A 1 374 ? 6.997 -2.482 -29.829 1.00 94.25 374 ALA A CA 1
ATOM 2851 C C . ALA A 1 374 ? 7.750 -1.201 -29.484 1.00 94.25 374 ALA A C 1
ATOM 2853 O O . ALA A 1 374 ? 8.921 -1.071 -29.840 1.00 94.25 374 ALA A O 1
ATOM 2854 N N . ASN A 1 375 ? 7.067 -0.283 -28.802 1.00 89.88 375 ASN A N 1
ATOM 2855 C CA . ASN A 1 375 ? 7.640 0.949 -28.273 1.00 89.88 375 ASN A CA 1
ATOM 2856 C C . ASN A 1 375 ? 7.780 0.836 -26.759 1.00 89.88 375 ASN A C 1
ATOM 2858 O O . ASN A 1 375 ? 6.830 0.406 -26.099 1.00 89.88 375 ASN A O 1
ATOM 2862 N N . ASP A 1 376 ? 8.900 1.282 -26.214 1.00 87.12 376 ASP A N 1
ATOM 2863 C CA . ASP A 1 376 ? 9.076 1.464 -24.772 1.00 87.12 376 ASP A CA 1
ATOM 2864 C C . ASP A 1 376 ? 8.482 2.803 -24.274 1.00 87.12 376 ASP A C 1
ATOM 2866 O O . ASP A 1 376 ? 7.870 3.565 -25.038 1.00 87.12 376 ASP A O 1
ATOM 2870 N N . THR A 1 377 ? 8.623 3.097 -22.979 1.00 78.69 377 THR A N 1
ATOM 2871 C CA . THR A 1 377 ? 8.146 4.355 -22.372 1.00 78.69 377 THR A CA 1
ATOM 2872 C C . THR A 1 377 ? 8.986 5.589 -22.727 1.00 78.69 377 THR A C 1
ATOM 2874 O O . THR A 1 377 ? 8.521 6.713 -22.514 1.00 78.69 377 THR A O 1
ATOM 2877 N N . PHE A 1 378 ? 10.163 5.406 -23.330 1.00 74.75 378 PHE A N 1
ATOM 2878 C CA . PHE A 1 378 ? 11.092 6.464 -23.747 1.00 74.75 378 PHE A CA 1
ATOM 2879 C C . PHE A 1 378 ? 11.062 6.746 -25.261 1.00 74.75 378 PHE A C 1
ATOM 2881 O O . PHE A 1 378 ? 11.646 7.727 -25.726 1.00 74.75 378 PHE A O 1
ATOM 2888 N N . GLY A 1 379 ? 10.300 5.963 -26.025 1.00 78.56 379 GLY A N 1
ATOM 2889 C CA . GLY A 1 379 ? 10.095 6.105 -27.461 1.00 78.56 379 GLY A CA 1
ATOM 2890 C C . GLY A 1 379 ? 11.039 5.284 -28.346 1.00 78.56 379 GLY A C 1
ATOM 2891 O O . GLY A 1 379 ? 11.023 5.501 -29.562 1.00 78.56 379 GLY A O 1
ATOM 2892 N N . ASN A 1 380 ? 11.835 4.355 -27.805 1.00 82.31 380 ASN A N 1
ATOM 2893 C CA . ASN A 1 380 ? 12.609 3.424 -28.626 1.00 82.31 380 ASN A CA 1
ATOM 2894 C C . ASN A 1 380 ? 11.701 2.338 -29.200 1.00 82.31 380 ASN A C 1
ATOM 2896 O O . ASN A 1 380 ? 10.776 1.860 -28.545 1.00 82.31 380 ASN A O 1
ATOM 2900 N N . VAL A 1 381 ? 11.966 1.952 -30.452 1.00 90.81 381 VAL A N 1
ATOM 2901 C CA . VAL A 1 381 ? 11.066 1.102 -31.241 1.00 90.81 381 VAL A CA 1
ATOM 2902 C C . VAL A 1 381 ? 11.798 -0.115 -31.780 1.00 90.81 381 VAL A C 1
ATOM 2904 O O . VAL A 1 381 ? 12.752 0.020 -32.550 1.00 90.81 381 VAL A O 1
ATOM 2907 N N . ASN A 1 382 ? 11.300 -1.309 -31.466 1.00 90.44 382 ASN A N 1
ATOM 2908 C CA . ASN A 1 382 ? 11.636 -2.513 -32.217 1.00 90.44 382 ASN A CA 1
ATOM 2909 C C . ASN A 1 382 ? 10.654 -2.666 -33.378 1.00 90.44 382 ASN A C 1
ATOM 2911 O O . ASN A 1 382 ? 9.454 -2.511 -33.185 1.00 90.44 382 ASN A O 1
ATOM 2915 N N . SER A 1 383 ? 11.171 -2.939 -34.576 1.00 88.31 383 SER A N 1
ATOM 2916 C CA . SER A 1 383 ? 10.391 -3.149 -35.805 1.00 88.31 383 SER A CA 1
ATOM 2917 C C . SER A 1 383 ? 10.964 -4.251 -36.707 1.00 88.31 383 SER A C 1
ATOM 2919 O O . SER A 1 383 ? 10.625 -4.328 -37.888 1.00 88.31 383 SER A O 1
ATOM 2921 N N . SER A 1 384 ? 11.885 -5.077 -36.194 1.00 85.56 384 SER A N 1
ATOM 2922 C CA . SER A 1 384 ? 12.568 -6.095 -37.004 1.00 85.56 384 SER A CA 1
ATOM 2923 C C . SER A 1 384 ? 11.791 -7.402 -37.113 1.00 85.56 384 SER A C 1
ATOM 2925 O O . SER A 1 384 ? 11.951 -8.124 -38.099 1.00 85.56 384 SER A O 1
ATOM 2927 N N . GLU A 1 385 ? 10.951 -7.707 -36.125 1.00 91.12 385 GLU A N 1
ATOM 2928 C CA . GLU A 1 385 ? 10.252 -8.985 -36.037 1.00 91.12 385 GLU A CA 1
ATOM 2929 C C . GLU A 1 385 ? 9.055 -9.036 -36.988 1.00 91.12 385 GLU A C 1
ATOM 2931 O O . GLU A 1 385 ? 8.120 -8.238 -36.899 1.00 91.12 385 GLU A O 1
ATOM 2936 N N . ASN A 1 386 ? 9.079 -9.995 -37.914 1.00 93.75 386 ASN A N 1
ATOM 2937 C CA . ASN A 1 386 ? 8.000 -10.211 -38.868 1.00 93.75 386 ASN A CA 1
ATOM 2938 C C . ASN A 1 386 ? 7.831 -11.692 -39.219 1.00 93.75 386 ASN A C 1
ATOM 2940 O O . ASN A 1 386 ? 8.763 -12.491 -39.125 1.00 93.75 386 ASN A O 1
ATOM 2944 N N . VAL A 1 387 ? 6.622 -12.049 -39.649 1.00 94.88 387 VAL A N 1
ATOM 2945 C CA . VAL A 1 387 ? 6.270 -13.396 -40.103 1.00 94.88 387 VAL A CA 1
ATOM 2946 C C . VAL A 1 387 ? 5.344 -13.329 -41.316 1.00 94.88 387 VAL A C 1
ATOM 2948 O O . VAL A 1 387 ? 4.395 -12.547 -41.350 1.00 94.88 387 VAL A O 1
ATOM 2951 N N . SER A 1 388 ? 5.598 -14.159 -42.330 1.00 94.62 388 SER A N 1
ATOM 2952 C CA . SER A 1 388 ? 4.732 -14.261 -43.512 1.00 94.62 388 SER A CA 1
ATOM 2953 C C . SER A 1 388 ? 3.751 -15.426 -43.387 1.00 94.62 388 SER A C 1
ATOM 2955 O O . SER A 1 388 ? 4.160 -16.561 -43.145 1.00 94.62 388 SER A O 1
ATOM 2957 N N . ILE A 1 389 ? 2.466 -15.160 -43.615 1.00 91.12 389 ILE A N 1
ATOM 2958 C CA . ILE A 1 389 ? 1.368 -16.134 -43.558 1.00 91.12 389 ILE A CA 1
ATOM 2959 C C . ILE A 1 389 ? 0.606 -16.193 -44.885 1.00 91.12 389 ILE A C 1
ATOM 2961 O O . ILE A 1 389 ? 0.589 -15.232 -45.657 1.00 91.12 389 ILE A O 1
ATOM 2965 N N . ILE A 1 390 ? -0.057 -17.321 -45.148 1.00 89.44 390 ILE A N 1
ATOM 2966 C CA . ILE A 1 390 ? -0.922 -17.505 -46.323 1.00 89.44 390 ILE A CA 1
ATOM 2967 C C . ILE A 1 390 ? -2.351 -17.765 -45.853 1.00 89.44 390 ILE A C 1
ATOM 2969 O O . ILE A 1 390 ? -2.582 -18.677 -45.067 1.00 89.44 390 ILE A O 1
ATOM 2973 N N . ILE A 1 391 ? -3.318 -17.014 -46.373 1.00 87.25 391 ILE A N 1
ATOM 2974 C CA . ILE A 1 391 ? -4.748 -17.248 -46.163 1.00 87.25 391 ILE A CA 1
ATOM 2975 C C . ILE A 1 391 ? -5.300 -17.993 -47.379 1.00 87.25 391 ILE A C 1
ATOM 2977 O O . ILE A 1 391 ? -5.260 -17.493 -48.506 1.00 87.25 391 ILE A O 1
ATOM 2981 N N . ALA A 1 392 ? -5.805 -19.205 -47.159 1.00 80.94 392 ALA A N 1
ATOM 2982 C CA . ALA A 1 392 ? -6.349 -20.077 -48.196 1.00 80.94 392 ALA A CA 1
ATOM 2983 C C . ALA A 1 392 ? -7.692 -20.670 -47.752 1.00 80.94 392 ALA A C 1
ATOM 2985 O O . ALA A 1 392 ? -7.836 -21.878 -47.553 1.00 80.94 392 ALA A O 1
ATOM 2986 N N . VAL A 1 393 ? -8.695 -19.806 -47.597 1.00 69.50 393 VAL A N 1
ATOM 2987 C CA . VAL A 1 393 ? -10.062 -20.208 -47.264 1.00 69.50 393 VAL A CA 1
ATOM 2988 C C . VAL A 1 393 ? -10.711 -20.858 -48.500 1.00 69.50 393 VAL A C 1
ATOM 2990 O O . VAL A 1 393 ? -10.799 -20.218 -49.556 1.00 69.50 393 VAL A O 1
ATOM 2993 N N . PRO A 1 394 ? -11.149 -22.128 -48.434 1.00 46.03 394 PRO A N 1
ATOM 2994 C CA . PRO A 1 394 ? -11.757 -22.812 -49.573 1.00 46.03 394 PRO A CA 1
ATOM 2995 C C . PRO A 1 394 ? -13.102 -22.175 -49.955 1.00 46.03 394 PRO A C 1
ATOM 2997 O O . PRO A 1 394 ? -13.965 -21.955 -49.108 1.00 46.03 394 PRO A O 1
ATOM 3000 N N . SER A 1 395 ? -13.300 -21.899 -51.248 1.00 37.28 395 SER A N 1
ATOM 3001 C CA . SER A 1 395 ? -14.570 -21.374 -51.765 1.00 37.28 395 SER A CA 1
ATOM 3002 C C . SER A 1 395 ? -15.623 -22.484 -51.839 1.00 37.28 395 SER A C 1
ATOM 3004 O O . SER A 1 395 ? -15.409 -23.528 -52.458 1.00 37.28 395 SER A O 1
ATOM 3006 N N . SER A 1 396 ? -16.784 -22.272 -51.216 1.00 37.47 396 SER A N 1
ATOM 3007 C CA . SER A 1 396 ? -17.926 -23.175 -51.349 1.00 37.47 396 SER A CA 1
ATOM 3008 C C . SER A 1 396 ? -18.597 -22.970 -52.713 1.00 37.47 396 SER A C 1
ATOM 3010 O O . SER A 1 396 ? -19.078 -21.890 -53.056 1.00 37.47 396 SER A O 1
ATOM 3012 N N . SER A 1 397 ? -18.604 -24.026 -53.532 1.00 27.61 397 SER A N 1
ATOM 3013 C CA . SER A 1 397 ? -19.378 -24.068 -54.775 1.00 27.61 397 SER A CA 1
ATOM 3014 C C . SER A 1 397 ? -20.880 -24.168 -54.476 1.00 27.61 397 SER A C 1
ATOM 3016 O O . SER A 1 397 ? -21.313 -24.779 -53.503 1.00 27.61 397 SER A O 1
ATOM 3018 N N . SER A 1 398 ? -21.666 -23.492 -55.309 1.00 29.16 398 SER A N 1
ATOM 3019 C CA . SER A 1 398 ? -23.059 -23.109 -55.092 1.00 29.16 398 SER A CA 1
ATOM 3020 C C . SER A 1 398 ? -24.057 -24.261 -54.905 1.00 29.16 398 SER A C 1
ATOM 3022 O O . SER A 1 398 ? -24.285 -25.031 -55.840 1.00 29.16 398 SER A O 1
ATOM 3024 N N . SER A 1 399 ? -24.818 -24.225 -53.806 1.00 27.69 399 SER A N 1
ATOM 3025 C CA . SER A 1 399 ? -26.260 -24.517 -53.822 1.00 27.69 399 SER A CA 1
ATOM 3026 C C . SER A 1 399 ? -27.002 -23.790 -52.688 1.00 27.69 399 SER A C 1
ATOM 3028 O O . SER A 1 399 ? -26.689 -23.986 -51.522 1.00 27.69 399 SER A O 1
ATOM 3030 N N . SER A 1 400 ? -27.997 -22.981 -53.079 1.00 30.05 400 SER A N 1
ATOM 3031 C CA . SER A 1 400 ? -29.122 -22.421 -52.297 1.00 30.05 400 SER A CA 1
ATOM 3032 C C . SER A 1 400 ? -28.843 -21.635 -50.997 1.00 30.05 400 SER A C 1
ATOM 3034 O O . SER A 1 400 ? -28.675 -22.221 -49.938 1.00 30.05 400 SER A O 1
ATOM 3036 N N . ARG A 1 401 ? -28.933 -20.296 -51.123 1.00 47.62 401 ARG A N 1
ATOM 3037 C CA . ARG A 1 401 ? -29.305 -19.244 -50.140 1.00 47.62 401 ARG A CA 1
ATOM 3038 C C . ARG A 1 401 ? -29.187 -19.574 -48.637 1.00 47.62 401 ARG A C 1
ATOM 3040 O O . ARG A 1 401 ? -30.061 -20.255 -48.114 1.00 47.62 401 ARG A O 1
ATOM 3047 N N . SER A 1 402 ? -28.242 -18.924 -47.945 1.00 32.34 402 SER A N 1
ATOM 3048 C CA . SER A 1 402 ? -28.355 -18.530 -46.526 1.00 32.34 402 SER A CA 1
ATOM 3049 C C . SER A 1 402 ? -27.204 -17.589 -46.139 1.00 32.34 402 SER A C 1
ATOM 3051 O O . SER A 1 402 ? -26.051 -18.010 -46.165 1.00 32.34 402 SER A O 1
ATOM 3053 N N . ASP A 1 403 ? -27.510 -16.341 -45.775 1.00 40.97 403 ASP A N 1
ATOM 3054 C CA . ASP A 1 403 ? -26.598 -15.469 -45.024 1.00 40.97 403 ASP A CA 1
ATOM 3055 C C . ASP A 1 403 ? -26.308 -16.138 -43.673 1.00 40.97 403 ASP A C 1
ATOM 3057 O O . ASP A 1 403 ? -27.237 -16.419 -42.915 1.00 40.97 403 ASP A O 1
ATOM 3061 N N . GLY A 1 404 ? -25.048 -16.476 -43.408 1.00 39.06 404 GLY A N 1
ATOM 3062 C CA . GLY A 1 404 ? -24.626 -17.103 -42.158 1.00 39.06 404 GLY A CA 1
ATOM 3063 C C . GLY A 1 404 ? -23.932 -16.087 -41.266 1.00 39.06 404 GLY A C 1
ATOM 3064 O O . GLY A 1 404 ? -22.733 -15.873 -41.409 1.00 39.06 404 GLY A O 1
ATOM 3065 N N . ASP A 1 405 ? -24.680 -15.465 -40.361 1.00 48.25 405 ASP A N 1
ATOM 3066 C CA . ASP A 1 405 ? -24.105 -14.703 -39.255 1.00 48.25 405 ASP A CA 1
ATOM 3067 C C . ASP A 1 405 ? -23.352 -15.680 -38.333 1.00 48.25 405 ASP A C 1
ATOM 3069 O O . ASP A 1 405 ? -23.929 -16.651 -37.829 1.00 48.25 405 ASP A O 1
ATOM 3073 N N . HIS A 1 406 ? -22.046 -15.472 -38.149 1.00 53.78 406 HIS A N 1
ATOM 3074 C CA . HIS A 1 406 ? -21.235 -16.295 -37.254 1.00 53.78 406 HIS A CA 1
ATOM 3075 C C . HIS A 1 406 ? -21.443 -15.846 -35.806 1.00 53.78 406 HIS A C 1
ATOM 3077 O O . HIS A 1 406 ? -20.770 -14.941 -35.322 1.00 53.78 406 HIS A O 1
ATOM 3083 N N . TYR A 1 407 ? -22.384 -16.496 -35.127 1.00 69.69 407 TYR A N 1
ATOM 3084 C CA . TYR A 1 407 ? -22.538 -16.418 -33.676 1.00 69.69 407 TYR A CA 1
ATOM 3085 C C . TYR A 1 407 ? -21.626 -17.430 -32.979 1.00 69.69 407 TYR A C 1
ATOM 3087 O O . TYR A 1 407 ? -21.221 -18.430 -33.579 1.00 69.69 407 TYR A O 1
ATOM 3095 N N . SER A 1 408 ? -21.329 -17.176 -31.707 1.00 69.81 408 SER A N 1
ATOM 3096 C CA . SER A 1 408 ? -20.579 -18.085 -30.848 1.00 69.81 408 SER A CA 1
ATOM 3097 C C . SER A 1 408 ? -21.258 -19.455 -30.804 1.00 69.81 408 SER A C 1
ATOM 3099 O O . SER A 1 408 ? -22.483 -19.559 -30.731 1.00 69.81 408 SER A O 1
ATOM 3101 N N . SER A 1 409 ? -20.461 -20.519 -30.891 1.00 74.62 409 SER A N 1
ATOM 3102 C CA . SER A 1 409 ? -20.964 -21.892 -31.030 1.00 74.62 409 SER A CA 1
ATOM 3103 C C . SER A 1 409 ? -21.656 -22.428 -29.779 1.00 74.62 409 SER A C 1
ATOM 3105 O O . SER A 1 409 ? -22.316 -23.456 -29.850 1.00 74.62 409 SER A O 1
ATOM 3107 N N . ASP A 1 410 ? -21.472 -21.756 -28.647 1.00 80.50 410 ASP A N 1
ATOM 3108 C CA . ASP A 1 410 ? -22.109 -22.063 -27.372 1.00 80.50 410 ASP A CA 1
ATOM 3109 C C . ASP A 1 410 ? -23.451 -21.343 -27.194 1.00 80.50 410 ASP A C 1
ATOM 3111 O O . ASP A 1 410 ? -24.053 -21.450 -26.132 1.00 80.50 410 ASP A O 1
ATOM 3115 N N . LEU A 1 411 ? -23.921 -20.579 -28.181 1.00 84.75 411 LEU A N 1
ATOM 3116 C CA . LEU A 1 411 ? -25.175 -19.851 -28.064 1.00 84.75 411 LEU A CA 1
ATOM 3117 C C . LEU A 1 411 ? -26.374 -20.805 -28.097 1.00 84.75 411 LEU A C 1
ATOM 3119 O O . LEU A 1 411 ? -26.465 -21.676 -28.962 1.00 84.75 411 LEU A O 1
ATOM 3123 N N . ALA A 1 412 ? -27.317 -20.604 -27.180 1.00 79.06 412 ALA A N 1
ATOM 3124 C CA . ALA A 1 412 ? -28.535 -21.397 -27.138 1.00 79.06 412 ALA A CA 1
ATOM 3125 C C . ALA A 1 412 ? -29.457 -21.094 -28.334 1.00 79.06 412 ALA A C 1
ATOM 3127 O O . ALA A 1 412 ? -29.452 -20.002 -28.908 1.00 79.06 412 ALA A O 1
ATOM 3128 N N . ASP A 1 413 ? -30.289 -22.069 -28.694 1.00 78.69 413 ASP A N 1
ATOM 3129 C CA . ASP A 1 413 ? -31.353 -21.880 -29.677 1.00 78.69 413 ASP A CA 1
ATOM 3130 C C . ASP A 1 413 ? -32.511 -21.041 -29.101 1.00 78.69 413 ASP A C 1
ATOM 3132 O O . ASP A 1 413 ? -32.663 -20.881 -27.890 1.00 78.69 413 ASP A O 1
ATOM 3136 N N . GLY A 1 414 ? -33.381 -20.535 -29.979 1.00 76.88 414 GLY A N 1
ATOM 3137 C CA . GLY A 1 414 ? -34.623 -19.855 -29.581 1.00 76.88 414 GLY A CA 1
ATOM 3138 C C . GLY A 1 414 ? -34.599 -18.328 -29.670 1.00 76.88 414 GLY A C 1
ATOM 3139 O O . GLY A 1 414 ? -35.640 -17.713 -29.466 1.00 76.88 414 GLY A O 1
ATOM 3140 N N . PHE A 1 415 ? -33.469 -17.715 -30.038 1.00 84.06 415 PHE A N 1
ATOM 3141 C CA . PHE A 1 415 ? -33.409 -16.286 -30.367 1.00 84.06 415 PHE A CA 1
ATOM 3142 C C . PHE A 1 415 ? -34.070 -15.988 -31.716 1.00 84.06 415 PHE A C 1
ATOM 3144 O O . PHE A 1 415 ? -33.731 -16.605 -32.730 1.00 84.06 415 PHE A O 1
ATOM 3151 N N . THR A 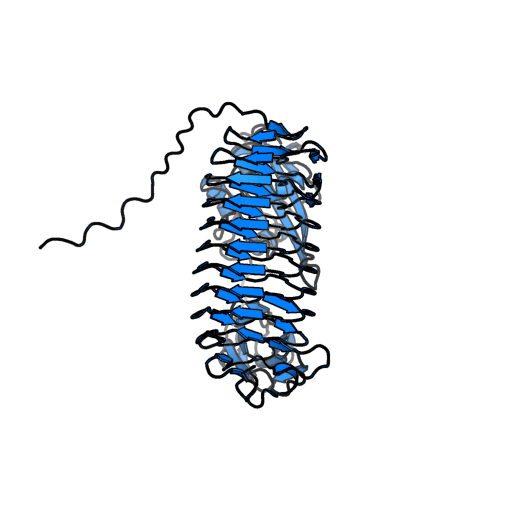1 416 ? -34.979 -15.015 -31.740 1.00 78.56 416 THR A N 1
ATOM 3152 C CA . THR A 1 416 ? -35.673 -14.575 -32.963 1.00 78.56 416 THR A CA 1
ATOM 3153 C C . THR A 1 416 ? -34.881 -13.518 -33.734 1.00 78.56 416 THR A C 1
ATOM 3155 O O . THR A 1 416 ? -34.895 -13.523 -34.967 1.00 78.56 416 THR A O 1
ATOM 3158 N N . SER A 1 417 ? -34.162 -12.644 -33.024 1.00 83.31 417 SER A N 1
ATOM 3159 C CA . SER A 1 417 ? -33.433 -11.514 -33.603 1.00 83.31 417 SER A CA 1
ATOM 3160 C C . SER A 1 417 ? -31.946 -11.775 -33.784 1.00 83.31 417 SER A C 1
ATOM 3162 O O . SER A 1 417 ? -31.270 -12.267 -32.883 1.00 83.31 417 SER A O 1
ATOM 3164 N N . LYS A 1 418 ? -31.410 -11.332 -34.928 1.00 80.31 418 LYS A N 1
ATOM 3165 C CA . LYS A 1 418 ? -29.967 -11.309 -35.195 1.00 80.31 418 LYS A CA 1
ATOM 3166 C C . LYS A 1 418 ? -29.200 -10.387 -34.246 1.00 80.31 418 LYS A C 1
ATOM 3168 O O . LYS A 1 418 ? -28.035 -10.664 -33.971 1.00 80.31 418 LYS A O 1
ATOM 3173 N N . GLU A 1 419 ? -29.833 -9.318 -33.772 1.00 83.00 419 GLU A N 1
ATOM 3174 C CA . GLU A 1 419 ? -29.224 -8.309 -32.906 1.00 83.00 419 GLU A CA 1
ATOM 3175 C C . GLU A 1 419 ? -29.068 -8.830 -31.478 1.00 83.00 419 GLU A C 1
ATOM 3177 O O . GLU A 1 419 ? -27.952 -8.863 -30.962 1.00 83.00 419 GLU A O 1
ATOM 3182 N N . ILE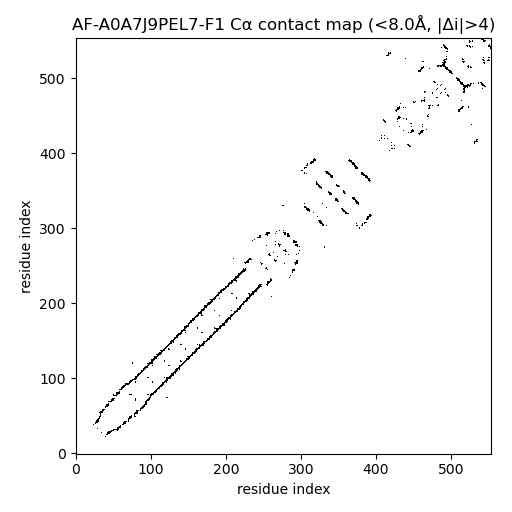 A 1 420 ? -30.146 -9.364 -30.891 1.00 87.50 420 ILE A N 1
ATOM 3183 C CA . ILE A 1 420 ? -30.083 -10.043 -29.588 1.00 87.50 420 ILE A CA 1
ATOM 3184 C C . ILE A 1 420 ? -29.090 -11.204 -29.651 1.00 87.50 420 ILE A C 1
ATOM 3186 O O . ILE A 1 420 ? -28.240 -11.353 -28.776 1.00 87.50 420 ILE A O 1
ATOM 3190 N N . LYS A 1 421 ? -29.134 -11.986 -30.735 1.00 85.00 421 LYS A N 1
ATOM 3191 C CA . LYS A 1 421 ? -28.221 -13.108 -30.952 1.00 85.00 421 LYS A CA 1
ATOM 3192 C C . LYS A 1 421 ? -26.754 -12.659 -31.027 1.00 85.00 421 LYS A C 1
ATOM 3194 O O . LYS A 1 421 ? -25.882 -13.332 -30.484 1.00 85.00 421 LYS A O 1
ATOM 3199 N N . SER A 1 422 ? -26.480 -11.507 -31.642 1.00 84.12 422 SER A N 1
ATOM 3200 C CA . SER A 1 422 ? -25.139 -10.911 -31.693 1.00 84.12 422 SER A CA 1
ATOM 3201 C C . SER A 1 422 ? -24.681 -10.431 -30.319 1.00 84.12 422 SER A C 1
ATOM 3203 O O . SER A 1 422 ? -23.545 -10.698 -29.941 1.00 84.12 422 SER A O 1
ATOM 3205 N N . PHE A 1 423 ? -25.556 -9.762 -29.567 1.00 87.25 423 PHE A N 1
ATOM 3206 C CA . PHE A 1 423 ? -25.233 -9.238 -28.242 1.00 87.25 423 PHE A CA 1
ATOM 3207 C C . PHE A 1 423 ? -24.924 -10.360 -27.244 1.00 87.25 423 PHE A C 1
ATOM 3209 O O . PHE A 1 423 ? -23.877 -10.352 -26.601 1.00 87.25 423 PHE A O 1
ATOM 3216 N N . VAL A 1 424 ? -25.787 -11.379 -27.164 1.00 89.38 424 VAL A N 1
ATOM 3217 C CA . VAL A 1 424 ? -25.573 -12.531 -26.270 1.00 89.38 424 VAL A CA 1
ATOM 3218 C C . VAL A 1 424 ? -24.317 -13.311 -26.669 1.00 89.38 424 VAL A C 1
ATOM 3220 O O . VAL A 1 424 ? -23.600 -13.816 -25.809 1.00 89.38 424 VAL A O 1
ATOM 3223 N N . SER A 1 425 ? -24.011 -13.373 -27.968 1.00 84.94 425 SER A N 1
ATOM 3224 C CA . SER A 1 425 ? -22.796 -14.014 -28.472 1.00 84.94 425 SER A CA 1
ATOM 3225 C C . SER A 1 425 ? -21.507 -13.316 -28.018 1.00 84.94 425 SER A C 1
ATOM 3227 O O . SER A 1 425 ? -20.472 -13.982 -27.955 1.00 84.94 425 SER A O 1
ATOM 3229 N N . SER A 1 426 ? -21.533 -12.008 -27.748 1.00 83.31 426 SER A N 1
ATOM 3230 C CA . SER A 1 426 ? -20.359 -11.232 -27.323 1.00 83.31 426 SER A CA 1
ATOM 3231 C C . SER A 1 426 ? -20.319 -10.921 -25.825 1.00 83.31 426 SER A C 1
ATOM 3233 O O . SER A 1 426 ? -19.241 -10.630 -25.317 1.00 83.31 426 SER A O 1
ATOM 3235 N N . ALA A 1 427 ? -21.455 -10.973 -25.126 1.00 86.69 427 ALA A N 1
ATOM 3236 C CA . ALA A 1 427 ? -21.553 -10.637 -23.707 1.00 86.69 427 ALA A CA 1
ATOM 3237 C C . ALA A 1 427 ? -21.204 -11.821 -22.784 1.00 86.69 427 ALA A C 1
ATOM 3239 O O . ALA A 1 427 ? -21.540 -12.975 -23.082 1.00 86.69 427 ALA A O 1
ATOM 3240 N N . SER A 1 428 ? -20.598 -11.533 -21.628 1.00 91.06 428 SER A N 1
ATOM 3241 C CA . SER A 1 428 ? -20.457 -12.515 -20.541 1.00 91.06 428 SER A CA 1
ATOM 3242 C C . SER A 1 428 ? -21.799 -12.695 -19.829 1.00 91.06 428 SER A C 1
ATOM 3244 O O . SER A 1 428 ? -22.469 -11.720 -19.486 1.00 91.06 428 SER A O 1
ATOM 3246 N N . VAL A 1 429 ? -22.219 -13.943 -19.610 1.00 92.50 429 VAL A N 1
ATOM 3247 C CA . VAL A 1 429 ? -23.503 -14.261 -18.963 1.00 92.50 429 VAL A CA 1
ATOM 3248 C C . VAL A 1 429 ? -23.242 -14.745 -17.541 1.00 92.50 429 VAL A C 1
ATOM 3250 O O . VAL A 1 429 ? -22.644 -15.803 -17.344 1.00 92.50 429 VAL A O 1
ATOM 3253 N N . ILE A 1 430 ? -23.700 -13.965 -16.562 1.00 91.75 430 ILE A N 1
ATOM 3254 C CA . ILE A 1 430 ? -23.347 -14.093 -15.148 1.00 91.75 430 ILE A CA 1
ATOM 3255 C C . ILE A 1 430 ? -24.535 -14.587 -14.321 1.00 91.75 430 ILE A C 1
ATOM 3257 O O . ILE A 1 430 ? -25.626 -14.019 -14.399 1.00 91.75 430 ILE A O 1
ATOM 3261 N N . PHE A 1 431 ? -24.318 -15.603 -13.485 1.00 89.12 431 PHE A N 1
ATOM 3262 C CA . PHE A 1 431 ? -25.335 -16.177 -12.596 1.00 89.12 431 PHE A CA 1
ATOM 3263 C C . PHE A 1 431 ? -24.924 -16.129 -11.113 1.00 89.12 431 PHE A C 1
ATOM 3265 O O . PHE A 1 431 ? -23.740 -16.054 -10.790 1.00 89.12 431 PHE A O 1
ATOM 3272 N N . GLY A 1 432 ? -25.908 -16.193 -10.204 1.00 78.75 432 GLY A N 1
ATOM 3273 C CA . GLY A 1 432 ? -25.675 -16.153 -8.750 1.00 78.75 432 GLY A CA 1
ATOM 3274 C C . GLY A 1 432 ? -25.574 -17.513 -8.054 1.00 78.75 432 GLY A C 1
ATOM 3275 O O . GLY A 1 432 ? -24.769 -17.704 -7.151 1.00 78.75 432 GLY A O 1
ATOM 3276 N N . ASN A 1 433 ? -26.379 -18.497 -8.459 1.00 80.88 433 ASN A N 1
ATOM 3277 C CA . ASN A 1 433 ? -26.357 -19.840 -7.870 1.00 80.88 433 ASN A CA 1
ATOM 3278 C C . ASN A 1 433 ? -26.617 -20.936 -8.920 1.00 80.88 433 ASN A C 1
ATOM 3280 O O . ASN A 1 433 ? -26.866 -20.652 -10.089 1.00 80.88 433 ASN A O 1
ATOM 3284 N N . GLU A 1 434 ? -26.597 -22.208 -8.512 1.00 76.00 434 GLU A N 1
ATOM 3285 C CA . GLU A 1 434 ? -26.818 -23.348 -9.422 1.00 76.00 434 GLU A CA 1
ATOM 3286 C C . GLU A 1 434 ? -28.179 -23.319 -10.147 1.00 76.00 434 GLU A C 1
ATOM 3288 O O . GLU A 1 434 ? -28.299 -23.839 -11.256 1.00 76.00 434 GLU A O 1
ATOM 3293 N N . ILE A 1 435 ? -29.206 -22.706 -9.551 1.00 78.50 435 ILE A N 1
ATOM 3294 C CA . ILE A 1 435 ? -30.529 -22.567 -10.176 1.00 78.50 435 ILE A CA 1
ATOM 3295 C C . ILE A 1 435 ? -30.472 -21.504 -11.276 1.00 78.50 435 ILE A C 1
ATOM 3297 O O . ILE A 1 435 ? -30.908 -21.762 -12.398 1.00 78.50 435 ILE A O 1
ATOM 3301 N N . ASP A 1 436 ? -29.874 -20.351 -10.982 1.00 83.88 436 ASP A N 1
ATOM 3302 C CA . ASP A 1 436 ? -29.678 -19.265 -11.941 1.00 83.88 436 ASP A CA 1
ATOM 3303 C C . ASP A 1 436 ? -28.721 -19.672 -13.065 1.00 83.88 436 ASP A C 1
ATOM 3305 O O . ASP A 1 436 ? -28.906 -19.256 -14.205 1.00 83.88 436 ASP A O 1
ATOM 3309 N N . GLN A 1 437 ? -27.766 -20.568 -12.794 1.00 85.81 437 GLN A N 1
ATOM 3310 C CA . GLN A 1 437 ? -26.919 -21.169 -13.824 1.00 85.81 437 GLN A CA 1
ATOM 3311 C C . GLN A 1 437 ? -27.754 -21.912 -14.874 1.00 85.81 437 GLN 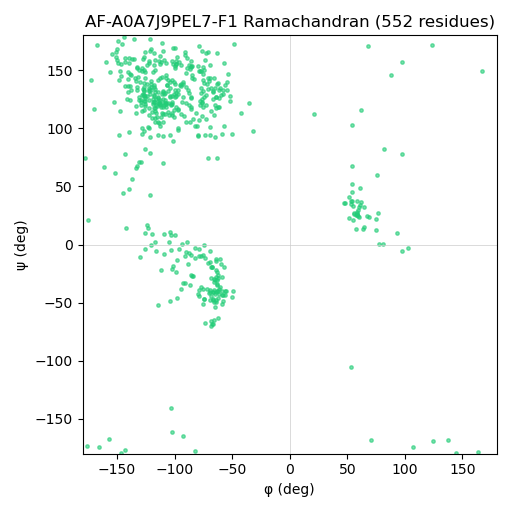A C 1
ATOM 3313 O O . GLN A 1 437 ? -27.459 -21.843 -16.066 1.00 85.81 437 GLN A O 1
ATOM 3318 N N . GLY A 1 438 ? -28.801 -22.623 -14.448 1.00 82.44 438 GLY A N 1
ATOM 3319 C CA . GLY A 1 438 ? -29.717 -23.312 -15.354 1.00 82.44 438 GLY A CA 1
ATOM 3320 C C . GLY A 1 438 ? -30.478 -22.350 -16.267 1.00 82.44 438 GLY A C 1
ATOM 3321 O O . GLY A 1 438 ? -30.706 -22.676 -17.429 1.00 82.44 438 GLY A O 1
ATOM 3322 N N . PHE A 1 439 ? -30.829 -21.160 -15.770 1.00 88.06 439 PHE A N 1
ATOM 3323 C CA . PHE A 1 439 ? -31.449 -20.098 -16.567 1.00 88.06 439 PHE A CA 1
ATOM 3324 C C . PHE A 1 439 ? -30.438 -19.418 -17.497 1.00 88.06 439 PHE A C 1
ATOM 3326 O O . PHE A 1 439 ? -30.684 -19.315 -18.695 1.00 88.06 439 PHE A O 1
ATOM 3333 N N . ALA A 1 440 ? -29.263 -19.048 -16.989 1.00 89.50 440 ALA A N 1
ATOM 3334 C CA . ALA A 1 440 ? -28.174 -18.468 -17.772 1.00 89.50 440 ALA A CA 1
ATOM 3335 C C . ALA A 1 440 ? -27.761 -19.366 -18.951 1.00 89.50 440 ALA A C 1
ATOM 3337 O O . ALA A 1 440 ? -27.572 -18.885 -20.069 1.00 89.50 440 ALA A O 1
ATOM 3338 N N . LYS A 1 441 ? -27.725 -20.690 -18.736 1.00 87.62 441 LYS A N 1
ATOM 3339 C CA . LYS A 1 441 ? -27.416 -21.685 -19.775 1.00 87.62 441 LYS A CA 1
ATOM 3340 C C . LYS A 1 441 ? -28.429 -21.758 -20.913 1.00 87.62 441 LYS A C 1
ATOM 3342 O O . LYS A 1 441 ? -28.133 -22.340 -21.951 1.00 87.62 441 LYS A O 1
ATOM 3347 N N . GLN A 1 442 ? -29.610 -21.161 -20.755 1.00 88.38 442 GLN A N 1
ATOM 3348 C CA . GLN A 1 442 ? -30.562 -21.034 -21.857 1.00 88.38 442 GLN A CA 1
ATOM 3349 C C . GLN A 1 442 ? -30.264 -19.842 -22.770 1.00 88.38 442 GLN A C 1
ATOM 3351 O O . GLN A 1 442 ? -30.986 -19.655 -23.745 1.00 88.38 442 GLN A O 1
ATOM 3356 N N . LEU A 1 443 ? -29.256 -19.026 -22.452 1.00 88.75 443 LEU A N 1
ATOM 3357 C CA . LEU A 1 443 ? -28.733 -17.992 -23.343 1.00 88.75 443 LEU A CA 1
ATOM 3358 C C . LEU A 1 443 ? -27.482 -18.490 -24.069 1.00 88.75 443 LEU A C 1
ATOM 3360 O O . LEU A 1 443 ? -27.389 -18.342 -25.285 1.00 88.75 443 LEU A O 1
ATOM 3364 N N . ARG A 1 444 ? -26.550 -19.116 -23.343 1.00 90.00 444 ARG A N 1
ATOM 3365 C CA . ARG A 1 444 ? -25.334 -19.740 -23.889 1.00 90.00 444 ARG A CA 1
ATOM 3366 C C . ARG A 1 444 ? -24.746 -20.774 -22.926 1.00 90.00 444 ARG A C 1
ATOM 3368 O O . ARG A 1 444 ? -24.986 -20.677 -21.731 1.00 90.00 444 ARG A O 1
ATOM 3375 N N . GLU A 1 445 ? -23.957 -21.735 -23.400 1.00 84.94 445 GLU A N 1
ATOM 3376 C CA . GLU A 1 445 ? -23.360 -22.777 -22.549 1.00 84.94 445 GLU A CA 1
ATOM 3377 C C . GLU A 1 445 ? -22.242 -22.237 -21.643 1.00 84.94 445 GLU A C 1
ATOM 3379 O O . GLU A 1 445 ? -22.154 -22.653 -20.482 1.00 84.94 445 GLU A O 1
ATOM 3384 N N . ASN A 1 446 ? -21.413 -21.306 -22.140 1.00 85.88 446 ASN A N 1
ATOM 3385 C CA . ASN A 1 446 ? -20.350 -20.694 -21.343 1.00 85.88 446 ASN A CA 1
ATOM 3386 C C . ASN A 1 446 ? -20.921 -19.555 -20.494 1.00 85.88 446 ASN A C 1
ATOM 3388 O O . ASN A 1 446 ? -21.172 -18.455 -20.985 1.00 85.88 446 ASN A O 1
ATOM 3392 N N . VAL A 1 447 ? -21.125 -19.845 -19.213 1.00 86.81 447 VAL A N 1
ATOM 3393 C CA . VAL A 1 447 ? -21.655 -18.911 -18.214 1.00 86.81 447 VAL A CA 1
ATOM 3394 C C . VAL A 1 447 ? -20.703 -18.824 -17.028 1.00 86.81 447 VAL A C 1
ATOM 3396 O O . VAL A 1 447 ? -20.054 -19.810 -16.672 1.00 86.81 447 VAL A O 1
ATOM 3399 N N . GLU A 1 448 ? -20.650 -17.662 -16.392 1.00 87.94 448 GLU A N 1
ATOM 3400 C CA . GLU A 1 448 ? -19.700 -17.344 -15.327 1.00 87.94 448 GLU A CA 1
ATOM 3401 C C . GLU A 1 448 ? -20.434 -17.058 -14.010 1.00 87.94 448 GLU A C 1
ATOM 3403 O O . GLU A 1 448 ? -21.582 -16.613 -13.997 1.00 87.94 448 GLU A O 1
ATOM 3408 N N . THR A 1 449 ? -19.793 -17.353 -12.880 1.00 84.94 449 THR A N 1
ATOM 3409 C CA . THR A 1 449 ? -20.346 -17.017 -11.559 1.00 84.94 449 THR A CA 1
ATOM 3410 C C . THR A 1 449 ? -20.108 -15.541 -11.247 1.00 84.94 449 THR A C 1
ATOM 3412 O O . THR A 1 449 ? -19.109 -14.969 -11.677 1.00 84.94 449 THR A O 1
ATOM 3415 N N . ALA A 1 450 ? -21.005 -14.924 -10.478 1.00 79.31 450 ALA A N 1
ATOM 3416 C CA . ALA A 1 450 ? -20.857 -13.538 -10.037 1.00 79.31 450 ALA A CA 1
ATOM 3417 C C . ALA A 1 450 ? -19.687 -13.321 -9.055 1.00 79.31 450 ALA A C 1
ATOM 3419 O O . ALA A 1 450 ? -19.229 -12.191 -8.887 1.00 79.31 450 ALA A O 1
ATOM 3420 N N . ASP A 1 451 ? -19.198 -14.381 -8.406 1.00 73.38 451 ASP A N 1
ATOM 3421 C CA . ASP A 1 451 ? -18.124 -14.293 -7.413 1.00 73.38 451 ASP A CA 1
ATOM 3422 C C . ASP A 1 451 ? -16.780 -13.909 -8.052 1.00 73.38 451 ASP A C 1
ATOM 3424 O O . ASP A 1 451 ? -16.190 -14.679 -8.809 1.00 73.38 451 ASP A O 1
ATOM 3428 N N . GLY A 1 452 ? -16.268 -12.725 -7.697 1.00 60.53 452 GLY A N 1
ATOM 3429 C CA . GLY A 1 452 ? -14.957 -12.239 -8.143 1.00 60.53 452 GLY A CA 1
ATOM 3430 C C . GLY A 1 452 ? -14.910 -11.765 -9.599 1.00 60.53 452 GLY A C 1
ATOM 3431 O O . GLY A 1 452 ? -13.819 -11.568 -10.131 1.00 60.53 452 GLY A O 1
ATOM 3432 N N . HIS A 1 453 ? -16.065 -11.583 -10.243 1.00 70.62 453 HIS A N 1
ATOM 3433 C CA . HIS A 1 453 ? -16.138 -11.118 -11.623 1.00 70.62 453 HIS A CA 1
ATOM 3434 C C . HIS A 1 453 ? -15.903 -9.601 -11.714 1.00 70.62 453 HIS A C 1
ATOM 3436 O O . HIS A 1 453 ? -16.635 -8.808 -11.124 1.00 70.62 453 HIS A O 1
ATOM 3442 N N . THR A 1 454 ? -14.917 -9.189 -12.511 1.00 67.56 454 THR A N 1
ATOM 3443 C CA . THR A 1 454 ? -14.626 -7.776 -12.803 1.00 67.56 454 THR A CA 1
ATOM 3444 C C . THR A 1 454 ? -15.304 -7.366 -14.108 1.00 67.56 454 THR A C 1
ATOM 3446 O O . THR A 1 454 ? -15.272 -8.108 -15.087 1.00 67.56 454 THR A O 1
ATOM 3449 N N . LEU A 1 455 ? -15.914 -6.181 -14.157 1.00 69.50 455 LEU A N 1
ATOM 3450 C CA . LEU A 1 455 ? -16.566 -5.684 -15.369 1.00 69.50 455 LEU A CA 1
ATOM 3451 C C . LEU A 1 455 ? -15.534 -5.338 -16.459 1.00 69.50 455 LEU A C 1
ATOM 3453 O O . LEU A 1 455 ? -14.908 -4.281 -16.431 1.00 69.50 455 LEU A O 1
ATOM 3457 N N . ILE A 1 456 ? -15.371 -6.238 -17.428 1.00 70.94 456 ILE A N 1
ATOM 3458 C CA . ILE A 1 456 ? -14.391 -6.124 -18.524 1.00 70.94 456 ILE A CA 1
ATOM 3459 C C . ILE A 1 456 ? -15.034 -6.039 -19.922 1.00 70.94 456 ILE A C 1
ATOM 3461 O O . ILE A 1 456 ? -14.320 -5.973 -20.923 1.00 70.94 456 ILE A O 1
ATOM 3465 N N . GLY A 1 457 ? -16.369 -6.025 -20.005 1.00 81.75 457 GLY A N 1
ATOM 3466 C CA . GLY A 1 457 ? -17.144 -6.028 -21.250 1.00 81.75 457 GLY A CA 1
ATOM 3467 C C . GLY A 1 457 ? -18.653 -5.923 -21.004 1.00 81.75 457 GLY A C 1
ATOM 3468 O O . GLY A 1 457 ? -19.085 -5.723 -19.869 1.00 81.75 457 GLY A O 1
ATOM 3469 N N . ASP A 1 458 ? -19.452 -6.058 -22.066 1.00 90.62 458 ASP A N 1
ATOM 3470 C CA . ASP A 1 458 ? -20.912 -6.157 -21.948 1.00 90.62 458 ASP A CA 1
ATOM 3471 C C . ASP A 1 458 ? -21.296 -7.427 -21.177 1.00 90.62 458 ASP A C 1
ATOM 3473 O O . ASP A 1 458 ? -20.729 -8.500 -21.405 1.00 90.62 458 ASP A O 1
ATOM 3477 N N . ILE A 1 459 ? -22.272 -7.315 -20.274 1.00 92.75 459 ILE A N 1
ATOM 3478 C CA . ILE A 1 459 ? -22.686 -8.425 -19.411 1.00 92.75 459 ILE A CA 1
ATOM 3479 C C . ILE A 1 459 ? -24.199 -8.626 -19.409 1.00 92.75 459 ILE A C 1
ATOM 3481 O O . ILE A 1 459 ? -24.982 -7.681 -19.536 1.00 92.75 459 ILE A O 1
ATOM 3485 N N . ILE A 1 460 ? -24.605 -9.877 -19.204 1.00 95.75 460 ILE A N 1
ATOM 3486 C CA . ILE A 1 460 ? -25.985 -10.266 -18.919 1.00 95.75 460 ILE A CA 1
ATOM 3487 C C . ILE A 1 460 ? -26.029 -10.865 -17.521 1.00 95.75 460 ILE A C 1
ATOM 3489 O O . ILE A 1 460 ? -25.482 -11.939 -17.285 1.00 95.75 460 ILE A O 1
ATOM 3493 N N . ILE A 1 461 ? -26.696 -10.184 -16.597 1.00 95.62 461 ILE A N 1
ATOM 3494 C CA . ILE A 1 461 ? -26.916 -10.661 -15.234 1.00 95.62 461 ILE A CA 1
ATOM 3495 C C . ILE A 1 461 ? -28.227 -11.446 -15.210 1.00 95.62 461 ILE A C 1
ATOM 3497 O O . ILE A 1 461 ? -29.284 -10.901 -15.535 1.00 95.62 461 ILE A O 1
ATOM 3501 N N . VAL A 1 462 ? -28.157 -12.713 -14.802 1.00 94.62 462 VAL A N 1
ATOM 3502 C CA . VAL A 1 462 ? -29.316 -13.594 -14.629 1.00 94.62 462 VAL A CA 1
ATOM 3503 C C . VAL A 1 462 ? -29.471 -13.959 -13.151 1.00 94.62 462 VAL A C 1
ATOM 3505 O O . VAL A 1 462 ? -28.539 -14.468 -12.520 1.00 94.62 462 VAL A O 1
ATOM 3508 N N . GLY A 1 463 ? -30.664 -13.713 -12.605 1.00 89.12 463 GLY A N 1
ATOM 3509 C CA . GLY A 1 463 ? -30.999 -14.003 -11.204 1.00 89.12 463 GLY A CA 1
ATOM 3510 C C . GLY A 1 463 ? -30.885 -12.793 -10.269 1.00 89.12 463 GLY A C 1
ATOM 3511 O O . GLY A 1 463 ? -30.223 -11.806 -10.577 1.00 89.12 463 GLY A O 1
ATOM 3512 N N . GLY A 1 464 ? -31.594 -12.853 -9.140 1.00 88.44 464 GLY A N 1
ATOM 3513 C CA . GLY A 1 464 ? -31.791 -11.714 -8.234 1.00 88.44 464 GLY A CA 1
ATOM 3514 C C . GLY A 1 464 ? -30.610 -11.399 -7.296 1.00 88.44 464 GLY A C 1
ATOM 3515 O O . GLY A 1 464 ? -29.683 -12.201 -7.143 1.00 88.44 464 GLY A O 1
ATOM 3516 N N . PRO A 1 465 ? -30.661 -10.253 -6.588 1.00 89.31 465 PRO A N 1
ATOM 3517 C CA . PRO A 1 465 ? -29.539 -9.712 -5.811 1.00 89.31 465 PRO A CA 1
ATOM 3518 C C . PRO A 1 465 ? -29.261 -10.439 -4.486 1.00 89.31 465 PRO A C 1
ATOM 3520 O O . PRO A 1 465 ? -28.249 -10.172 -3.842 1.00 89.31 465 PRO A O 1
ATOM 3523 N N . GLU A 1 466 ? -30.129 -11.356 -4.048 1.00 86.12 466 GLU A N 1
ATOM 3524 C CA . GLU A 1 466 ? -29.888 -12.131 -2.820 1.00 86.12 466 GLU A CA 1
ATOM 3525 C C . GLU A 1 466 ? -28.721 -13.115 -2.965 1.00 86.12 466 GLU A C 1
ATOM 3527 O O . GLU A 1 466 ? -28.053 -13.433 -1.982 1.00 86.12 466 GLU A O 1
ATOM 3532 N N . VAL A 1 467 ? -28.488 -13.594 -4.188 1.00 82.88 467 VAL A N 1
ATOM 3533 C CA . VAL A 1 467 ? -27.538 -14.674 -4.494 1.00 82.88 467 VAL A CA 1
ATOM 3534 C C . VAL A 1 467 ? -26.576 -14.330 -5.630 1.00 82.88 467 VAL A C 1
ATOM 3536 O O . VAL A 1 467 ? -25.618 -15.060 -5.832 1.00 82.88 467 VAL A O 1
ATOM 3539 N N . ASN A 1 468 ? -26.794 -13.235 -6.363 1.00 86.25 468 ASN A N 1
ATOM 3540 C CA . ASN A 1 468 ? -25.900 -12.763 -7.419 1.00 86.25 468 ASN A CA 1
ATOM 3541 C C . ASN A 1 468 ? -25.206 -11.462 -6.969 1.00 86.25 468 ASN A C 1
ATOM 3543 O O . ASN A 1 468 ? -25.855 -10.430 -6.796 1.00 86.25 468 ASN A O 1
ATOM 3547 N N . ALA A 1 469 ? -23.886 -11.518 -6.753 1.00 83.00 469 ALA A N 1
ATOM 3548 C CA . ALA A 1 469 ? -23.100 -10.398 -6.227 1.00 83.00 469 ALA A CA 1
ATOM 3549 C C . ALA A 1 469 ? -23.120 -9.164 -7.148 1.00 83.00 469 ALA A C 1
ATOM 3551 O O . ALA A 1 469 ? -23.285 -8.048 -6.658 1.00 83.00 469 ALA A O 1
ATOM 3552 N N . LEU A 1 470 ? -23.051 -9.361 -8.471 1.00 86.06 470 LEU A N 1
ATOM 3553 C CA . LEU A 1 470 ? -23.174 -8.273 -9.448 1.00 86.06 470 LEU A CA 1
ATOM 3554 C C . LEU A 1 470 ? -24.599 -7.723 -9.488 1.00 86.06 470 LEU A C 1
ATOM 3556 O O . LEU A 1 470 ? -24.794 -6.511 -9.515 1.00 86.06 470 LEU A O 1
ATOM 3560 N N . ALA A 1 471 ? -25.612 -8.593 -9.430 1.00 88.44 471 ALA A N 1
ATOM 3561 C CA . ALA A 1 471 ? -26.991 -8.133 -9.312 1.00 88.44 471 ALA A CA 1
ATOM 3562 C C . ALA A 1 471 ? -27.153 -7.235 -8.078 1.00 88.44 471 ALA A C 1
ATOM 3564 O O . ALA A 1 471 ? -27.745 -6.172 -8.189 1.00 88.44 471 ALA A O 1
ATOM 3565 N N . LYS A 1 472 ? -26.568 -7.609 -6.931 1.00 90.50 472 LYS A N 1
ATOM 3566 C CA . LYS A 1 472 ? -26.584 -6.811 -5.695 1.00 90.50 472 LYS A CA 1
ATOM 3567 C C . LYS A 1 472 ? -25.877 -5.462 -5.834 1.00 90.50 472 LYS A C 1
ATOM 3569 O O . LYS A 1 472 ? -26.376 -4.476 -5.304 1.00 90.50 472 LYS A O 1
ATOM 3574 N N . GLU A 1 473 ? -24.744 -5.418 -6.530 1.00 89.94 473 GLU A N 1
ATOM 3575 C CA . GLU A 1 473 ? -23.970 -4.194 -6.773 1.00 89.94 473 GLU A CA 1
ATOM 3576 C C . GLU A 1 473 ? -24.738 -3.173 -7.629 1.00 89.94 473 GLU A C 1
ATOM 3578 O O . GLU A 1 473 ? -24.747 -1.978 -7.322 1.00 89.94 473 GLU A O 1
ATOM 3583 N N . TYR A 1 474 ? -25.415 -3.638 -8.684 1.00 89.38 474 TYR A N 1
ATOM 3584 C CA . TYR A 1 474 ? -26.080 -2.757 -9.648 1.00 89.38 474 TYR A CA 1
ATOM 3585 C C . TYR A 1 474 ? -27.585 -2.563 -9.399 1.00 89.38 474 TYR A C 1
ATOM 3587 O O . TYR A 1 474 ? -28.161 -1.646 -9.983 1.00 89.38 474 TYR A O 1
ATOM 3595 N N . ASN A 1 475 ? -28.236 -3.365 -8.541 1.00 92.12 475 ASN A N 1
ATOM 3596 C CA . ASN A 1 475 ? -29.703 -3.403 -8.382 1.00 92.12 475 ASN A CA 1
ATOM 3597 C C . ASN A 1 475 ? -30.345 -2.021 -8.193 1.00 92.12 475 ASN A C 1
ATOM 3599 O O . ASN A 1 475 ? -31.350 -1.713 -8.828 1.00 92.12 475 ASN A O 1
ATOM 3603 N N . ASP A 1 476 ? -29.750 -1.190 -7.337 1.00 90.88 476 ASP A N 1
ATOM 3604 C CA . ASP A 1 476 ? -30.298 0.118 -6.959 1.00 90.88 476 ASP A CA 1
ATOM 3605 C C . ASP A 1 476 ? -30.050 1.204 -8.021 1.00 90.88 476 ASP A C 1
ATOM 3607 O O . ASP A 1 476 ? -30.612 2.296 -7.945 1.00 90.88 476 ASP A O 1
ATOM 3611 N N . GLN A 1 477 ? -29.216 0.913 -9.025 1.00 91.56 477 GLN A N 1
ATOM 3612 C CA . GLN A 1 477 ? -28.933 1.807 -10.153 1.00 91.56 477 GLN A CA 1
ATOM 3613 C C . GLN A 1 477 ? -29.927 1.610 -11.306 1.00 91.56 477 GLN A C 1
ATOM 3615 O O . GLN A 1 477 ? -30.050 2.460 -12.191 1.00 91.56 477 GLN A O 1
ATOM 3620 N N . PHE A 1 478 ? -30.645 0.489 -11.305 1.00 90.50 478 PHE A N 1
ATOM 3621 C CA . PHE A 1 478 ? -31.673 0.184 -12.282 1.00 90.50 478 PHE A CA 1
ATOM 3622 C C . PHE A 1 478 ? -32.994 0.893 -11.972 1.00 90.50 478 PHE A C 1
ATOM 3624 O O . PHE A 1 478 ? -33.327 1.190 -10.826 1.00 90.50 478 PHE A O 1
ATOM 3631 N N . LYS A 1 479 ? -33.797 1.142 -13.014 1.00 91.31 479 LYS A N 1
ATOM 3632 C CA . LYS A 1 479 ? -35.077 1.853 -12.874 1.00 91.31 479 LYS A CA 1
ATOM 3633 C C . LYS A 1 479 ? -36.101 1.061 -12.056 1.00 91.31 479 LYS A C 1
ATOM 3635 O O . LYS A 1 479 ? -36.920 1.674 -11.375 1.00 91.31 479 LYS A O 1
ATOM 3640 N N . ILE A 1 480 ? -36.064 -0.271 -12.129 1.00 90.31 480 ILE A N 1
ATOM 3641 C CA . ILE A 1 480 ? -36.898 -1.156 -11.312 1.00 90.31 480 ILE A CA 1
ATOM 3642 C C . ILE A 1 480 ? -35.973 -2.074 -10.501 1.00 90.31 480 ILE A C 1
ATOM 3644 O O . ILE A 1 480 ? -35.575 -3.124 -11.007 1.00 90.31 480 ILE A O 1
ATOM 3648 N N . PRO A 1 481 ? -35.608 -1.707 -9.260 1.00 92.62 481 PRO A N 1
ATOM 3649 C CA . PRO A 1 481 ? -34.815 -2.576 -8.393 1.00 92.62 481 PRO A CA 1
ATOM 3650 C C . PRO A 1 481 ? -35.563 -3.879 -8.104 1.00 92.62 481 PRO A C 1
ATOM 3652 O O . PRO A 1 481 ? -36.745 -3.852 -7.759 1.00 92.62 481 PRO A O 1
ATOM 3655 N N . ILE A 1 482 ? -34.895 -5.021 -8.236 1.00 92.50 482 ILE A N 1
ATOM 3656 C CA . ILE A 1 482 ? -35.527 -6.339 -8.101 1.00 92.50 482 ILE A CA 1
ATOM 3657 C C . ILE A 1 482 ? -35.362 -6.842 -6.666 1.00 92.50 482 ILE A C 1
ATOM 3659 O O . ILE A 1 482 ? -34.304 -6.691 -6.056 1.00 92.50 482 ILE A O 1
ATOM 3663 N N . SER A 1 483 ? -36.417 -7.431 -6.114 1.00 92.06 483 SER A N 1
ATOM 3664 C CA . SER A 1 483 ? -36.441 -8.092 -4.808 1.00 92.06 483 SER A CA 1
ATOM 3665 C C . SER A 1 483 ? -37.449 -9.242 -4.826 1.00 92.06 483 SER A C 1
ATOM 3667 O O . SER A 1 483 ? -38.221 -9.381 -5.775 1.00 92.06 483 SER A O 1
ATOM 3669 N N . ASN A 1 484 ? -37.518 -10.020 -3.745 1.00 88.00 484 ASN A N 1
ATOM 3670 C CA . ASN A 1 484 ? -38.530 -11.074 -3.596 1.00 88.00 484 ASN A CA 1
ATOM 3671 C C . ASN A 1 484 ? -39.984 -10.552 -3.617 1.00 88.00 484 ASN A C 1
ATOM 3673 O O . ASN A 1 484 ? -40.905 -11.347 -3.771 1.00 88.00 484 ASN A O 1
ATOM 3677 N N . ASP A 1 485 ? -40.191 -9.234 -3.503 1.00 89.19 485 ASP A N 1
ATOM 3678 C CA . ASP A 1 485 ? -41.512 -8.596 -3.533 1.00 89.19 485 ASP A CA 1
ATOM 3679 C C . ASP A 1 485 ? -41.756 -7.733 -4.791 1.00 89.19 485 ASP A C 1
ATOM 3681 O O . ASP A 1 485 ? -42.907 -7.470 -5.136 1.00 89.19 485 ASP A O 1
ATOM 3685 N N . ASN A 1 486 ? -40.702 -7.267 -5.477 1.00 89.06 486 ASN A N 1
ATOM 3686 C CA . ASN A 1 486 ? -40.780 -6.382 -6.651 1.00 89.06 486 ASN A CA 1
ATOM 3687 C C . ASN A 1 486 ? -40.000 -6.979 -7.842 1.00 89.06 486 ASN A C 1
ATOM 3689 O O . ASN A 1 486 ? -38.829 -7.313 -7.659 1.00 89.06 486 ASN A O 1
ATOM 3693 N N . PRO A 1 487 ? -40.572 -7.131 -9.054 1.00 91.06 487 PRO A N 1
ATOM 3694 C CA . PRO A 1 487 ? -41.812 -6.536 -9.587 1.00 91.06 487 PRO A CA 1
ATOM 3695 C C . PRO A 1 487 ? -43.138 -7.183 -9.136 1.00 91.06 487 PRO A C 1
ATOM 3697 O O . PRO A 1 487 ? -44.209 -6.699 -9.512 1.00 91.06 487 PRO A O 1
ATOM 3700 N N . GLY A 1 488 ? -43.092 -8.269 -8.362 1.00 89.12 488 GLY A N 1
ATOM 3701 C CA . GLY A 1 488 ? -44.265 -8.981 -7.850 1.00 89.12 488 GLY A CA 1
ATOM 3702 C C . GLY A 1 488 ? -44.277 -10.460 -8.235 1.00 89.12 488 GLY A C 1
ATOM 3703 O O . GLY A 1 488 ? -43.462 -10.920 -9.030 1.00 89.12 488 GLY A O 1
ATOM 3704 N N . GLU A 1 489 ? -45.218 -11.211 -7.666 1.00 90.94 489 GLU A N 1
ATOM 3705 C CA . GLU A 1 489 ? -45.341 -12.660 -7.879 1.00 90.94 489 GLU A CA 1
ATOM 3706 C C . GLU A 1 489 ? -45.426 -13.016 -9.373 1.00 90.94 489 GLU A C 1
ATOM 3708 O O . GLU A 1 489 ? -46.183 -12.403 -10.126 1.00 90.94 489 GLU A O 1
ATOM 3713 N N . ASN A 1 490 ? -44.637 -14.008 -9.792 1.00 89.38 490 ASN A N 1
ATOM 3714 C CA . ASN A 1 490 ? -44.468 -14.490 -11.164 1.00 89.38 490 ASN A CA 1
ATOM 3715 C C . ASN A 1 490 ? -44.006 -13.430 -12.175 1.00 89.38 490 ASN A C 1
ATOM 3717 O O . ASN A 1 490 ? -44.060 -13.679 -13.383 1.00 89.38 490 ASN A O 1
ATOM 3721 N N . LYS A 1 491 ? -43.541 -12.261 -11.719 1.00 91.94 491 LYS A N 1
ATOM 3722 C CA . LYS A 1 491 ? -43.093 -11.175 -12.591 1.00 91.94 491 LYS A CA 1
ATOM 3723 C C . LYS A 1 491 ? -41.578 -11.067 -12.643 1.00 91.94 491 LYS A C 1
ATOM 3725 O O . LYS A 1 491 ? -40.884 -11.200 -11.634 1.00 91.94 491 LYS A O 1
ATOM 3730 N N . GLY A 1 492 ? -41.072 -10.801 -13.841 1.00 95.00 492 GLY A N 1
ATOM 3731 C CA . GLY A 1 492 ? -39.671 -10.523 -14.120 1.00 95.00 492 GLY A CA 1
ATOM 3732 C C . GLY A 1 492 ? -39.489 -9.232 -14.898 1.00 95.00 492 GLY A C 1
ATOM 3733 O O . GLY A 1 492 ? -40.420 -8.740 -15.532 1.00 95.00 492 GLY A O 1
ATOM 3734 N N . VAL A 1 493 ? -38.280 -8.686 -14.838 1.00 95.88 493 VAL A N 1
ATOM 3735 C CA . VAL A 1 493 ? -37.888 -7.453 -15.516 1.00 95.88 493 VAL A CA 1
ATOM 3736 C C . VAL A 1 493 ? -36.683 -7.719 -16.411 1.00 95.88 493 VAL A C 1
ATOM 3738 O O . VAL A 1 493 ? -35.742 -8.401 -16.005 1.00 95.88 493 VAL A O 1
ATOM 3741 N N . ILE A 1 494 ? -36.712 -7.144 -17.613 1.00 96.94 494 ILE A N 1
ATOM 3742 C CA . ILE A 1 494 ? -35.557 -6.981 -18.500 1.00 96.94 494 ILE A CA 1
ATOM 3743 C C . ILE A 1 494 ? -35.227 -5.493 -18.522 1.00 96.94 494 ILE A C 1
ATOM 3745 O O . ILE A 1 494 ? -36.075 -4.680 -18.888 1.00 96.94 494 ILE A O 1
ATOM 3749 N N . GLN A 1 495 ? -34.016 -5.114 -18.138 1.00 96.06 495 GLN A N 1
ATOM 3750 C CA . GLN A 1 495 ? -33.622 -3.706 -18.111 1.00 96.06 495 GLN A CA 1
ATOM 3751 C C . GLN A 1 495 ? -32.139 -3.516 -18.385 1.00 96.06 495 GLN A C 1
ATOM 3753 O O . GLN A 1 495 ? -31.336 -4.424 -18.185 1.00 96.06 495 GLN A O 1
ATOM 3758 N N . ILE A 1 496 ? -31.794 -2.322 -18.864 1.00 94.62 496 ILE A N 1
ATOM 3759 C CA . ILE A 1 496 ? -30.452 -2.002 -19.339 1.00 94.62 496 ILE A CA 1
ATOM 3760 C C . ILE A 1 496 ? -29.869 -0.845 -18.546 1.00 94.62 496 ILE A C 1
ATOM 3762 O O . ILE A 1 496 ? -30.522 0.179 -18.348 1.00 94.62 496 ILE A O 1
ATOM 3766 N N . LEU A 1 497 ? -28.609 -1.000 -18.153 1.00 90.75 497 LEU A N 1
ATOM 3767 C CA . LEU A 1 497 ? -27.785 0.053 -17.583 1.00 90.75 497 LEU A CA 1
ATOM 3768 C C . LEU A 1 497 ? -26.518 0.189 -18.426 1.00 90.75 497 LEU A C 1
ATOM 3770 O O . LEU A 1 497 ? -25.821 -0.790 -18.678 1.00 90.75 497 LEU A O 1
ATOM 3774 N N . LYS A 1 498 ? -26.219 1.409 -18.875 1.00 89.25 498 LYS A N 1
ATOM 3775 C CA . LYS A 1 498 ? -24.943 1.723 -19.526 1.00 89.25 498 LYS A CA 1
ATOM 3776 C C . LYS A 1 498 ? -24.016 2.326 -18.486 1.00 89.25 498 LYS A C 1
ATOM 3778 O O . LYS A 1 498 ? -24.306 3.404 -17.971 1.00 89.25 498 LYS A O 1
ATOM 3783 N N . VAL A 1 499 ? -22.924 1.639 -18.186 1.00 82.00 499 VAL A N 1
ATOM 3784 C CA . VAL A 1 499 ? -21.937 2.078 -17.196 1.00 82.00 499 VAL A CA 1
ATOM 3785 C C . VAL A 1 499 ? -20.668 2.542 -17.892 1.00 82.00 499 VAL A C 1
ATOM 3787 O O . VAL A 1 499 ? -20.305 2.034 -18.954 1.00 82.00 499 VAL A O 1
ATOM 3790 N N . GLN A 1 500 ? -20.016 3.543 -17.310 1.00 79.69 500 GLN A N 1
ATOM 3791 C CA . GLN A 1 500 ? -18.765 4.088 -17.821 1.00 79.69 500 GLN A CA 1
ATOM 3792 C C . GLN A 1 500 ? -17.645 3.786 -16.842 1.00 79.69 500 GLN A C 1
ATOM 3794 O O . GLN A 1 500 ? -17.720 4.165 -15.674 1.00 79.69 500 GLN A O 1
ATOM 3799 N N . ASP A 1 501 ? -16.608 3.125 -17.336 1.00 66.44 501 ASP A N 1
ATOM 3800 C CA . ASP A 1 501 ? -15.375 2.931 -16.596 1.00 66.44 501 ASP A CA 1
ATOM 3801 C C . ASP A 1 501 ? -14.408 4.070 -16.930 1.00 66.44 501 ASP A C 1
ATOM 3803 O O . ASP A 1 501 ? -13.907 4.196 -18.052 1.00 66.44 501 ASP A O 1
ATOM 3807 N N . ASN A 1 502 ? -14.191 4.914 -15.921 1.00 64.94 502 ASN A N 1
ATOM 3808 C CA . ASN A 1 502 ? -13.321 6.086 -15.968 1.00 64.94 502 ASN A CA 1
ATOM 3809 C C . ASN A 1 502 ? -11.986 5.842 -15.242 1.00 64.94 502 ASN A C 1
ATOM 3811 O O . ASN A 1 502 ? -11.252 6.796 -14.988 1.00 64.94 502 ASN A O 1
ATOM 3815 N N . SER A 1 503 ? -11.679 4.596 -14.864 1.00 43.31 503 SER A N 1
ATOM 3816 C CA . SER A 1 503 ? -10.470 4.253 -14.100 1.00 43.31 503 SER A CA 1
ATOM 3817 C C . SER A 1 503 ? -9.187 4.230 -14.947 1.00 43.31 503 SER A C 1
ATOM 3819 O O . SER A 1 503 ? -8.089 4.189 -14.394 1.00 43.31 503 SER A O 1
ATOM 3821 N N . GLY A 1 504 ? -9.308 4.314 -16.280 1.00 51.31 504 GLY A N 1
ATOM 3822 C CA . GLY A 1 504 ? -8.193 4.367 -17.232 1.00 51.31 504 GLY A CA 1
ATOM 3823 C C . GLY A 1 504 ? -8.181 5.618 -18.123 1.00 51.31 504 GLY A C 1
ATOM 3824 O O . GLY A 1 504 ? -9.087 6.445 -18.096 1.00 51.31 504 GLY A O 1
ATOM 3825 N N . SER A 1 505 ? -7.155 5.751 -18.972 1.00 36.75 505 SER A N 1
ATOM 3826 C CA . SER A 1 505 ? -6.967 6.909 -19.874 1.00 36.75 505 SER A CA 1
ATOM 3827 C C . SER A 1 505 ? -7.989 7.017 -21.021 1.00 36.75 505 SER A C 1
ATOM 3829 O O . SER A 1 505 ? -7.974 8.002 -21.758 1.00 36.75 505 SER A O 1
ATOM 3831 N N . VAL A 1 506 ? -8.872 6.026 -21.187 1.00 42.56 506 VAL A N 1
ATOM 3832 C CA . VAL A 1 506 ? -9.964 6.007 -22.173 1.00 42.56 506 VAL A CA 1
ATOM 3833 C C . VAL A 1 506 ? -11.251 5.614 -21.456 1.00 42.56 506 VAL A C 1
ATOM 3835 O O . VAL A 1 506 ? -11.289 4.570 -20.811 1.00 42.56 506 VAL A O 1
ATOM 3838 N N . ILE A 1 507 ? -12.304 6.424 -21.612 1.00 50.88 507 ILE A N 1
ATOM 3839 C CA . ILE A 1 507 ? -13.643 6.116 -21.094 1.00 50.88 507 ILE A CA 1
ATOM 3840 C C . ILE A 1 507 ? -14.174 4.896 -21.849 1.00 50.88 507 ILE A C 1
ATOM 3842 O O . ILE A 1 507 ? -14.471 4.983 -23.044 1.00 50.88 507 ILE A O 1
ATOM 3846 N N . LYS A 1 508 ? -14.301 3.762 -21.160 1.00 64.94 508 LYS A N 1
ATOM 3847 C CA . LYS A 1 508 ? -14.954 2.565 -21.704 1.00 64.94 508 LYS A CA 1
ATOM 3848 C C . LYS A 1 508 ? -16.427 2.595 -21.315 1.00 64.94 508 LYS A C 1
ATOM 3850 O O . LYS A 1 508 ? -16.760 2.980 -20.201 1.00 64.94 508 LYS A O 1
ATOM 3855 N N . SER A 1 509 ? -17.317 2.240 -22.238 1.00 74.12 509 SER A N 1
ATOM 3856 C CA . SER A 1 509 ? -18.756 2.131 -21.968 1.00 74.12 509 SER A CA 1
ATOM 3857 C C . SER A 1 509 ? -19.180 0.680 -22.119 1.00 74.12 509 SER A C 1
ATOM 3859 O O . SER A 1 509 ? -18.916 0.089 -23.164 1.00 74.12 509 SER A O 1
ATOM 3861 N N . TYR A 1 510 ? -19.840 0.140 -21.100 1.00 84.50 510 TYR A N 1
ATOM 3862 C CA . TYR A 1 510 ? -20.353 -1.227 -21.086 1.00 84.50 510 TYR A CA 1
ATOM 3863 C C . TYR A 1 510 ? -21.871 -1.225 -20.925 1.00 84.50 510 TYR A C 1
ATOM 3865 O O . TYR A 1 510 ? -22.441 -0.352 -20.263 1.00 84.50 510 TYR A O 1
ATOM 3873 N N . THR A 1 511 ? -22.521 -2.216 -21.519 1.00 90.81 511 THR A N 1
ATOM 3874 C CA . THR A 1 511 ? -23.957 -2.465 -21.419 1.00 90.81 511 THR A CA 1
ATOM 3875 C C . THR A 1 511 ? -24.203 -3.628 -20.467 1.00 90.81 511 THR A C 1
ATOM 3877 O O . THR A 1 511 ? -23.752 -4.747 -20.704 1.00 90.81 511 THR A O 1
ATOM 3880 N N . ILE A 1 512 ? -24.953 -3.365 -19.400 1.00 93.62 512 ILE A N 1
ATOM 3881 C CA . ILE A 1 512 ? -25.433 -4.369 -18.453 1.00 93.62 512 ILE A CA 1
ATOM 3882 C C . ILE A 1 512 ? -26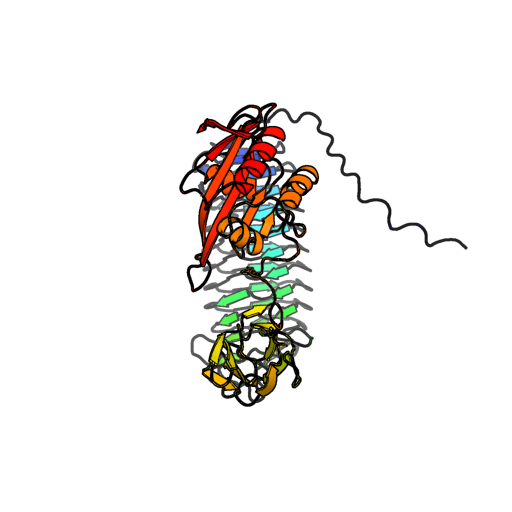.898 -4.647 -18.776 1.00 93.62 512 ILE A C 1
ATOM 3884 O O . ILE A 1 512 ? -27.746 -3.772 -18.591 1.00 93.62 512 ILE A O 1
ATOM 3888 N N . VAL A 1 513 ? -27.202 -5.858 -19.241 1.00 96.38 513 VAL A N 1
ATOM 3889 C CA . VAL A 1 513 ? -28.576 -6.365 -19.355 1.00 96.38 513 VAL A CA 1
ATOM 3890 C C . VAL A 1 513 ? -28.896 -7.148 -18.089 1.00 96.38 513 VAL A C 1
ATOM 3892 O O . VAL A 1 513 ? -28.208 -8.110 -17.762 1.00 96.38 513 VAL A O 1
ATOM 3895 N N . TYR A 1 514 ? -29.946 -6.760 -17.376 1.00 96.81 514 TYR A N 1
ATOM 3896 C CA . TYR A 1 514 ? -30.367 -7.419 -16.146 1.00 96.81 514 TYR A CA 1
ATOM 3897 C C . TYR A 1 514 ? -31.709 -8.121 -16.342 1.00 96.81 514 TYR A C 1
ATOM 3899 O O . TYR A 1 514 ? -32.702 -7.478 -16.687 1.00 96.81 514 TYR A O 1
ATOM 3907 N N . ILE A 1 515 ? -31.705 -9.444 -16.146 1.00 96.81 515 ILE A N 1
ATOM 3908 C CA . ILE A 1 515 ? -32.841 -10.352 -16.323 1.00 96.81 515 ILE A CA 1
ATOM 3909 C C . ILE A 1 515 ? -33.077 -11.090 -15.002 1.00 96.81 515 ILE A C 1
ATOM 3911 O O . ILE A 1 515 ? -32.391 -12.063 -14.677 1.00 96.81 515 ILE A O 1
ATOM 3915 N N . ALA A 1 516 ? -34.066 -10.646 -14.232 1.00 94.62 516 ALA A N 1
ATOM 3916 C CA . ALA A 1 516 ? -34.467 -11.322 -13.001 1.00 94.62 516 ALA A CA 1
ATOM 3917 C C . ALA A 1 516 ? -35.932 -11.036 -12.656 1.00 94.62 516 ALA A C 1
ATOM 3919 O O . ALA A 1 516 ? -36.545 -10.116 -13.193 1.00 94.62 516 ALA A O 1
ATOM 3920 N N . GLY A 1 517 ? -36.508 -11.831 -11.763 1.00 91.56 517 GLY A N 1
ATOM 3921 C CA . GLY A 1 517 ? -37.835 -11.602 -11.204 1.00 91.56 517 GLY A CA 1
ATOM 3922 C C . GLY A 1 517 ? -37.880 -11.799 -9.699 1.00 91.56 517 GLY A C 1
ATOM 3923 O O . GLY A 1 517 ? -36.883 -12.180 -9.086 1.00 91.56 517 GLY A O 1
ATOM 3924 N N . SER A 1 518 ? -39.052 -11.545 -9.115 1.00 86.81 518 SER A N 1
ATOM 3925 C CA . SER A 1 518 ? -39.283 -11.749 -7.676 1.00 86.81 518 SER A CA 1
ATOM 3926 C C . SER A 1 518 ? -39.246 -13.215 -7.263 1.00 86.81 518 SER A C 1
ATOM 3928 O O . SER A 1 518 ? -39.038 -13.540 -6.099 1.00 86.81 518 SER A O 1
ATOM 3930 N N . ASP A 1 519 ? -39.421 -14.111 -8.229 1.00 86.25 519 ASP A N 1
ATOM 3931 C CA . ASP A 1 519 ? -39.297 -15.545 -8.062 1.00 86.25 519 ASP A CA 1
ATOM 3932 C C . ASP A 1 519 ? -38.746 -16.195 -9.342 1.00 86.25 519 ASP A C 1
ATOM 3934 O O . ASP A 1 519 ? -38.443 -15.545 -10.349 1.00 86.25 519 ASP A O 1
ATOM 3938 N N . ARG A 1 520 ? -38.609 -17.523 -9.306 1.00 86.44 520 ARG A N 1
ATOM 3939 C CA . ARG A 1 520 ? -38.053 -18.308 -10.417 1.00 86.44 520 ARG A CA 1
ATOM 3940 C C . ARG A 1 520 ? -38.920 -18.263 -11.675 1.00 86.44 520 ARG A C 1
ATOM 3942 O O . ARG A 1 520 ? -38.374 -18.378 -12.769 1.00 86.44 520 ARG A O 1
ATOM 3949 N N . TYR A 1 521 ? -40.238 -18.124 -11.536 1.00 87.00 521 TYR A N 1
ATOM 3950 C CA . TYR A 1 521 ? -41.145 -18.030 -12.678 1.00 87.00 521 TYR A CA 1
ATOM 3951 C C . TYR A 1 521 ? -41.048 -16.652 -13.326 1.00 87.00 521 TYR A C 1
ATOM 3953 O O . TYR A 1 521 ? -41.005 -16.567 -14.550 1.00 87.00 521 TYR A O 1
ATOM 3961 N N . GLY A 1 522 ? -40.894 -15.599 -12.523 1.00 90.69 522 GLY A N 1
ATOM 3962 C CA . GLY A 1 522 ? -40.581 -14.255 -12.994 1.00 90.69 522 GLY A CA 1
ATOM 3963 C C . GLY A 1 522 ? -39.272 -14.198 -13.783 1.00 90.69 522 GLY A C 1
ATOM 3964 O O . GLY A 1 522 ? -39.260 -13.731 -14.921 1.00 90.69 522 GLY A O 1
ATOM 3965 N N . THR A 1 523 ? -38.179 -14.743 -13.235 1.00 92.44 523 THR A N 1
ATOM 3966 C CA . THR A 1 523 ? -36.888 -14.817 -13.949 1.00 92.44 523 THR A CA 1
ATOM 3967 C C . THR A 1 523 ? -37.008 -15.608 -15.254 1.00 92.44 523 THR A C 1
ATOM 3969 O O . THR A 1 523 ? -36.510 -15.162 -16.287 1.00 92.44 523 THR A O 1
ATOM 3972 N N . LEU A 1 524 ? -37.712 -16.746 -15.245 1.00 88.50 524 LEU A N 1
ATOM 3973 C CA . LEU A 1 524 ? -37.954 -17.543 -16.451 1.00 88.50 524 LEU A CA 1
ATOM 3974 C C . LEU A 1 524 ? -38.790 -16.782 -17.491 1.00 88.50 524 LEU A C 1
ATOM 3976 O O . LEU A 1 524 ? -38.482 -16.847 -18.679 1.00 88.50 524 LEU A O 1
ATOM 3980 N N . ALA A 1 525 ? -39.820 -16.045 -17.067 1.00 86.12 525 ALA A N 1
ATOM 3981 C CA . ALA A 1 525 ? -40.633 -15.236 -17.967 1.00 86.12 525 ALA A CA 1
ATOM 3982 C C . ALA A 1 525 ? -39.804 -14.144 -18.652 1.00 86.12 525 ALA A C 1
ATOM 3984 O O . ALA A 1 525 ? -39.891 -13.996 -19.870 1.00 86.12 525 ALA A O 1
ATOM 3985 N N . ALA A 1 526 ? -38.979 -13.418 -17.890 1.00 93.50 526 ALA A N 1
ATOM 3986 C CA . ALA A 1 526 ? -38.089 -12.384 -18.422 1.00 93.50 526 ALA A CA 1
ATOM 3987 C C . ALA A 1 526 ? -37.076 -12.965 -19.413 1.00 93.50 526 ALA A C 1
ATOM 3989 O O . ALA A 1 526 ? -36.870 -12.408 -20.487 1.00 93.50 526 ALA A O 1
ATOM 3990 N N . LEU A 1 527 ? -36.500 -14.121 -19.093 1.00 93.75 527 LEU A N 1
ATOM 3991 C CA . LEU A 1 527 ? -35.540 -14.810 -19.947 1.00 93.75 527 LEU A CA 1
ATOM 3992 C C . LEU A 1 527 ? -36.149 -15.270 -21.280 1.00 93.75 527 LEU A C 1
ATOM 3994 O O . LEU A 1 527 ? -35.569 -15.044 -22.340 1.00 93.75 527 LEU A O 1
ATOM 3998 N N . GLU A 1 528 ? -37.317 -15.911 -21.237 1.00 88.75 528 GLU A N 1
ATOM 3999 C CA . GLU A 1 528 ? -38.004 -16.386 -22.441 1.00 88.75 528 GLU A CA 1
ATOM 4000 C C . GLU A 1 528 ? -38.467 -15.216 -23.309 1.00 88.75 528 GLU A C 1
ATOM 4002 O O . GLU A 1 528 ? -38.288 -15.244 -24.525 1.00 88.75 528 GLU A O 1
ATOM 4007 N N . TYR A 1 529 ? -38.983 -14.149 -22.693 1.00 89.19 529 TYR A N 1
ATOM 4008 C CA . TYR A 1 529 ? -39.372 -12.950 -23.427 1.00 89.19 529 TYR A CA 1
ATOM 4009 C C . TYR A 1 529 ? -38.163 -12.244 -24.056 1.00 89.19 529 TYR A C 1
ATOM 4011 O O . TYR A 1 529 ? -38.238 -11.820 -25.209 1.00 89.19 529 TYR A O 1
ATOM 4019 N N . PHE A 1 530 ? -37.019 -12.190 -23.364 1.00 94.75 530 PHE A N 1
ATOM 4020 C CA . PHE A 1 530 ? -35.781 -11.598 -23.879 1.00 94.75 530 PHE A CA 1
ATOM 4021 C C . PHE A 1 530 ? -35.324 -12.229 -25.203 1.00 94.75 530 PHE A C 1
ATOM 4023 O O . PHE A 1 530 ? -34.926 -11.513 -26.120 1.00 94.75 530 PHE A O 1
ATOM 4030 N N . LYS A 1 531 ? -35.451 -13.554 -25.355 1.00 89.75 531 LYS A N 1
ATOM 4031 C CA . LYS A 1 531 ? -35.104 -14.260 -26.604 1.00 89.75 531 LYS A CA 1
ATOM 4032 C C . LYS A 1 531 ? -35.972 -13.851 -27.798 1.00 89.75 531 LYS A C 1
ATOM 4034 O O . LYS A 1 531 ? -35.561 -14.051 -28.941 1.00 89.75 531 LYS A O 1
ATOM 4039 N N . THR A 1 532 ? -37.161 -13.307 -27.533 1.00 87.56 532 THR A N 1
ATOM 4040 C CA . THR A 1 532 ? -38.126 -12.890 -28.559 1.00 87.56 532 THR A CA 1
ATOM 4041 C C . THR A 1 532 ? -37.978 -11.435 -28.994 1.00 87.56 532 THR A C 1
ATOM 4043 O O . THR A 1 532 ? -38.620 -11.042 -29.967 1.00 87.56 532 THR A O 1
ATOM 4046 N N . LEU A 1 533 ? -37.156 -10.644 -28.295 1.00 86.62 533 LEU A N 1
ATOM 4047 C CA . LEU A 1 533 ? -36.961 -9.230 -28.602 1.00 86.62 533 LEU A CA 1
ATOM 4048 C C . LEU A 1 533 ? -36.295 -9.038 -29.968 1.00 86.62 533 LEU A C 1
ATOM 4050 O O . LEU A 1 533 ? -35.393 -9.787 -30.346 1.00 86.62 533 LEU A O 1
ATOM 4054 N N . ASP A 1 534 ? -36.719 -7.994 -30.679 1.00 83.38 534 ASP A N 1
ATOM 4055 C CA . ASP A 1 534 ? -36.092 -7.580 -31.935 1.00 83.38 534 ASP A CA 1
ATOM 4056 C C . ASP A 1 534 ? -34.771 -6.831 -31.685 1.00 83.38 534 ASP A C 1
ATOM 4058 O O . ASP A 1 534 ? -33.802 -7.044 -32.407 1.00 83.38 534 ASP A O 1
ATOM 4062 N N . GLU A 1 535 ? -34.706 -6.026 -30.623 1.00 89.38 535 GLU A N 1
ATOM 4063 C CA . GLU A 1 535 ? -33.555 -5.203 -30.228 1.00 89.38 535 GLU A CA 1
ATOM 4064 C C . GLU A 1 535 ? -33.510 -5.021 -28.698 1.00 89.38 535 GLU A C 1
ATOM 4066 O O . GLU A 1 535 ? -34.455 -5.370 -27.980 1.00 89.38 535 GLU A O 1
ATOM 4071 N N . LEU A 1 536 ? -32.396 -4.500 -28.180 1.00 89.25 536 LEU A N 1
ATOM 4072 C CA . LEU A 1 536 ? -32.241 -4.215 -26.752 1.00 89.25 536 LEU A CA 1
ATOM 4073 C C . LEU A 1 536 ? -33.191 -3.078 -26.308 1.00 89.25 536 LEU A C 1
ATOM 4075 O O . LEU A 1 536 ? -33.208 -2.025 -26.945 1.00 89.25 536 LEU A O 1
ATOM 4079 N N . PRO A 1 537 ? -33.960 -3.233 -25.212 1.00 84.44 537 PRO A N 1
ATOM 4080 C CA . PRO A 1 537 ? -35.019 -2.284 -24.883 1.00 84.44 537 PRO A CA 1
ATOM 4081 C C . PRO A 1 537 ? -34.492 -0.948 -24.339 1.00 84.44 537 PRO A C 1
ATOM 4083 O O . PRO A 1 537 ? -33.614 -0.905 -23.481 1.00 84.44 537 PRO A O 1
ATOM 4086 N N . GLU A 1 538 ? -35.091 0.165 -24.771 1.00 83.31 538 GLU A N 1
ATOM 4087 C CA . GLU A 1 538 ? -34.729 1.509 -24.283 1.00 83.31 538 GLU A CA 1
ATOM 4088 C C . GLU A 1 538 ? -35.165 1.777 -22.825 1.00 83.31 538 GLU A C 1
ATOM 4090 O O . GLU A 1 538 ? -34.694 2.724 -22.191 1.00 83.31 538 GLU A O 1
ATOM 4095 N N . GLY A 1 539 ? -36.064 0.953 -22.276 1.00 85.50 539 GLY A N 1
ATOM 4096 C CA . GLY A 1 539 ? -36.582 1.050 -20.911 1.00 85.50 539 GLY A CA 1
ATOM 4097 C C . GLY A 1 539 ? -36.859 -0.325 -20.295 1.00 85.50 539 GLY A C 1
ATOM 4098 O O . GLY A 1 539 ? -36.756 -1.334 -20.990 1.00 85.50 539 GLY A O 1
ATOM 4099 N N . PRO A 1 540 ? -37.189 -0.393 -18.992 1.00 92.31 540 PRO A N 1
ATOM 4100 C CA . PRO A 1 540 ? -37.486 -1.663 -18.347 1.00 92.31 540 PRO A CA 1
ATOM 4101 C C . PRO A 1 540 ? -38.750 -2.279 -18.949 1.00 92.31 540 PRO A C 1
ATOM 4103 O O . PRO A 1 540 ? -39.751 -1.586 -19.113 1.00 92.31 540 PRO A O 1
ATOM 4106 N N . ILE A 1 541 ? -38.687 -3.572 -19.239 1.00 93.56 541 ILE A N 1
ATOM 4107 C CA . ILE A 1 541 ? -39.813 -4.390 -19.685 1.00 93.56 541 ILE A CA 1
ATOM 4108 C C . ILE A 1 541 ? -40.201 -5.299 -18.528 1.00 93.56 541 ILE A C 1
ATOM 4110 O O . ILE A 1 541 ? -39.370 -6.090 -18.081 1.00 93.56 541 ILE A O 1
ATOM 4114 N N . THR A 1 542 ? -41.450 -5.226 -18.075 1.00 94.06 542 THR A N 1
ATOM 4115 C CA . THR A 1 542 ? -41.990 -6.141 -17.064 1.00 94.06 542 THR A CA 1
ATOM 4116 C C . THR A 1 542 ? -42.832 -7.215 -17.733 1.00 94.06 542 THR A C 1
ATOM 4118 O O . THR A 1 542 ? -43.747 -6.924 -18.505 1.00 94.06 542 THR A O 1
ATOM 4121 N N . VAL A 1 543 ? -42.559 -8.472 -17.404 1.00 90.50 543 VAL A N 1
ATOM 4122 C CA . VAL A 1 543 ? -43.290 -9.629 -17.923 1.00 90.50 543 VAL A CA 1
ATOM 4123 C C . VAL A 1 543 ? -43.790 -10.507 -16.793 1.00 90.50 543 VAL A C 1
ATOM 4125 O O . VAL A 1 543 ? -43.162 -10.595 -15.743 1.00 90.50 543 VAL A O 1
ATOM 4128 N N . GLU A 1 544 ? -44.910 -11.180 -17.015 1.00 92.00 544 GLU A N 1
ATOM 4129 C CA . GLU A 1 544 ? -45.520 -12.110 -16.066 1.00 92.00 544 GLU A CA 1
ATOM 4130 C C . GLU A 1 544 ? -45.570 -13.515 -16.658 1.00 92.00 544 GLU A C 1
ATOM 4132 O O . GLU A 1 544 ? -45.928 -13.704 -17.825 1.00 92.00 544 GLU A O 1
ATOM 4137 N N . TYR A 1 545 ? -45.212 -14.513 -15.854 1.00 89.31 545 TYR A N 1
ATOM 4138 C CA . TYR A 1 545 ? -45.357 -15.910 -16.229 1.00 89.31 545 TYR A CA 1
ATOM 4139 C C . TYR A 1 545 ? -46.823 -16.339 -16.126 1.00 89.31 545 TYR A C 1
ATOM 4141 O O . TYR A 1 545 ? -47.422 -16.285 -15.053 1.00 89.31 545 TYR A O 1
ATOM 4149 N N . THR A 1 546 ? -47.395 -16.823 -17.229 1.00 87.38 546 THR A N 1
ATOM 4150 C CA . THR A 1 546 ? -48.752 -17.388 -17.261 1.00 87.38 546 THR A CA 1
ATOM 4151 C C . THR A 1 546 ? -48.725 -18.842 -17.727 1.00 87.38 546 THR A C 1
ATOM 4153 O O . THR A 1 546 ? -47.735 -19.311 -18.287 1.00 87.38 546 THR A O 1
ATOM 4156 N N . GLU A 1 547 ? -49.845 -19.558 -17.583 1.00 80.88 547 GLU A N 1
ATOM 4157 C CA . GLU A 1 547 ? -49.992 -20.933 -18.094 1.00 80.88 547 GLU A CA 1
ATOM 4158 C C . GLU A 1 547 ? -49.743 -21.058 -19.612 1.00 80.88 547 GLU A C 1
ATOM 4160 O O . GLU A 1 547 ? -49.461 -22.150 -20.100 1.00 80.88 547 GLU A O 1
ATOM 4165 N N . ASN A 1 548 ? -49.822 -19.947 -20.359 1.00 78.50 548 ASN A N 1
ATOM 4166 C CA . ASN A 1 548 ? -49.597 -19.896 -21.805 1.00 78.50 548 ASN A CA 1
ATOM 4167 C C . ASN A 1 548 ? -48.221 -19.315 -22.195 1.00 78.50 548 ASN A C 1
ATOM 4169 O O . ASN A 1 548 ? -47.986 -19.081 -23.380 1.00 78.50 548 ASN A O 1
ATOM 4173 N N . GLY A 1 549 ? -47.325 -19.083 -21.229 1.00 76.69 549 GLY A N 1
ATOM 4174 C CA . GLY A 1 549 ? -46.007 -18.475 -21.437 1.00 76.69 549 GLY A CA 1
ATOM 4175 C C . GLY A 1 549 ? -45.900 -17.033 -20.916 1.00 76.69 549 GLY A C 1
ATOM 4176 O O . GLY A 1 549 ? -46.825 -16.549 -20.251 1.00 76.69 549 GLY A O 1
ATOM 4177 N N . PRO A 1 550 ? -44.764 -16.353 -21.169 1.00 84.81 550 PRO A N 1
ATOM 4178 C CA . PRO A 1 550 ? -44.535 -14.988 -20.705 1.00 84.81 550 PRO A CA 1
ATOM 4179 C C . PRO A 1 550 ? -45.450 -13.988 -21.419 1.00 84.81 550 PRO A C 1
ATOM 4181 O O . PRO A 1 550 ? -45.583 -14.015 -22.643 1.00 84.81 550 PRO A O 1
ATOM 4184 N N . VAL A 1 551 ? -46.056 -13.082 -20.654 1.00 84.56 551 VAL A N 1
ATOM 4185 C CA . VAL A 1 551 ? -46.918 -12.008 -21.164 1.00 84.56 551 VAL A CA 1
ATOM 4186 C C . VAL A 1 551 ? -46.342 -10.659 -20.751 1.00 84.56 551 VAL A C 1
ATOM 4188 O O . VAL A 1 551 ? -45.995 -10.463 -19.589 1.00 84.56 551 VAL A O 1
ATOM 4191 N N . LEU A 1 552 ? -46.254 -9.727 -21.703 1.00 88.50 552 LEU A N 1
ATOM 4192 C CA . LEU A 1 552 ? -45.863 -8.343 -21.443 1.00 88.50 552 LEU A CA 1
ATOM 4193 C C . LEU A 1 552 ? -46.896 -7.655 -20.539 1.00 88.50 552 LEU A C 1
ATOM 4195 O O . LEU A 1 552 ? -48.086 -7.650 -20.860 1.00 88.50 552 LEU A O 1
ATOM 4199 N N . VAL A 1 553 ? -46.434 -7.068 -19.437 1.00 82.31 553 VAL A N 1
ATOM 4200 C CA . VAL A 1 553 ? -47.271 -6.357 -18.459 1.00 82.31 553 VAL A CA 1
ATOM 4201 C C . VAL A 1 553 ? -47.120 -4.847 -18.597 1.00 82.31 553 VAL A C 1
ATOM 4203 O O . VAL A 1 553 ? -48.130 -4.145 -18.636 1.00 82.31 553 VAL A O 1
ATOM 4206 N N . GLU A 1 554 ? -45.879 -4.361 -18.657 1.00 66.31 554 GLU A N 1
ATOM 4207 C CA . GLU A 1 554 ? -45.536 -2.932 -18.697 1.00 66.31 554 GLU A CA 1
ATOM 4208 C C . GLU A 1 554 ? -44.241 -2.677 -19.466 1.00 66.31 554 GLU A C 1
ATOM 4210 O O . GLU A 1 554 ? -43.298 -3.495 -19.313 1.00 66.31 554 GLU A O 1
#

pLDDT: mean 86.83, std 16.76, range [27.61, 98.94]